Protein AF-0000000066909706 (afdb_homodimer)

Solvent-accessible surface area (backbone atoms only — not comparable to full-atom values): 25827 Å² total; per-residue (Å²): 124,63,68,40,77,41,85,44,65,61,78,71,39,45,27,36,40,21,24,29,58,92,44,74,82,43,52,22,34,33,31,44,42,32,35,36,77,94,42,28,29,74,77,42,40,67,54,32,50,55,36,9,61,67,60,25,36,23,37,22,41,33,46,58,55,16,52,97,47,54,56,84,69,52,72,46,76,58,50,51,58,52,51,18,44,53,46,45,62,54,43,47,56,52,54,52,51,53,40,45,74,71,52,39,46,53,88,41,29,33,37,24,17,32,33,51,11,4,27,43,34,33,28,45,43,47,77,36,82,71,54,52,33,40,33,28,32,42,31,37,38,32,52,60,62,49,51,50,50,51,52,53,51,33,55,77,70,68,48,70,69,52,94,58,47,64,52,72,52,44,33,48,66,74,32,21,24,65,80,39,62,73,45,53,68,72,35,44,33,37,37,38,36,23,70,54,21,84,82,48,60,38,58,47,42,52,52,44,45,70,75,50,82,45,89,35,51,45,81,48,71,45,95,30,44,84,71,86,52,70,69,55,49,49,51,53,36,49,51,46,48,74,73,58,42,77,75,75,76,123,126,63,66,40,78,42,85,44,67,61,77,72,38,47,27,36,40,20,25,29,58,92,46,74,81,43,52,22,33,31,32,43,42,32,34,37,77,96,42,30,31,75,77,43,41,69,53,31,49,55,36,8,62,66,61,24,37,22,39,22,40,33,46,58,56,16,51,97,48,54,55,83,70,52,73,46,76,60,51,52,58,52,50,19,44,53,46,43,62,54,43,48,57,54,54,53,51,53,40,46,74,70,52,40,47,49,90,41,30,35,36,24,17,32,34,53,12,4,27,43,33,35,27,46,43,47,77,37,81,72,53,50,33,39,33,27,32,42,32,37,40,33,52,60,62,50,50,50,50,52,52,52,52,33,55,76,71,67,49,68,68,51,92,56,46,66,52,72,50,44,34,48,67,75,32,20,25,64,80,40,62,73,46,54,69,74,35,43,33,37,37,37,35,24,70,55,21,84,83,50,60,38,60,48,40,52,51,44,45,72,75,51,80,46,89,35,50,46,79,48,72,46,95,31,42,85,70,84,51,70,69,55,49,50,51,53,38,50,51,46,47,74,74,59,43,75,74,74,76,124

Structure (mmCIF, N/CA/C/O backbone):
data_AF-0000000066909706-model_v1
#
loop_
_entity.id
_entity.type
_entity.pdbx_description
1 polymer 'Abhydrolase 5 domain containing protein'
#
loop_
_atom_site.group_PDB
_atom_site.id
_atom_site.type_symbol
_atom_site.label_atom_id
_atom_site.label_alt_id
_atom_site.label_comp_id
_atom_site.label_asym_id
_atom_site.label_entity_id
_atom_site.label_seq_id
_atom_site.pdbx_PDB_ins_code
_atom_site.Cartn_x
_atom_site.Cartn_y
_atom_site.Cartn_z
_atom_site.occupancy
_atom_site.B_iso_or_equiv
_atom_site.auth_seq_id
_atom_site.auth_comp_id
_atom_site.auth_asym_id
_atom_site.auth_atom_id
_atom_site.pdbx_PDB_model_num
ATOM 1 N N . MET A 1 1 ? -3.189 40.031 3.336 1 79.19 1 MET A N 1
ATOM 2 C CA . MET A 1 1 ? -1.889 39.438 3.059 1 79.19 1 MET A CA 1
ATOM 3 C C . MET A 1 1 ? -1.922 38.656 1.759 1 79.19 1 MET A C 1
ATOM 5 O O . MET A 1 1 ? -2.883 37.906 1.492 1 79.19 1 MET A O 1
ATOM 9 N N . LYS A 1 2 ? -0.983 38.906 0.819 1 93.44 2 LYS A N 1
ATOM 10 C CA . LYS A 1 2 ? -0.93 38.219 -0.463 1 93.44 2 LYS A CA 1
ATOM 11 C C . LYS A 1 2 ? -0.282 36.844 -0.317 1 93.44 2 LYS A C 1
ATOM 13 O O . LYS A 1 2 ? 0.745 36.719 0.35 1 93.44 2 LYS A O 1
ATOM 18 N N . VAL A 1 3 ? -1.031 35.812 -0.691 1 97.31 3 VAL A N 1
ATOM 19 C CA . VAL A 1 3 ? -0.491 34.469 -0.632 1 97.31 3 VAL A CA 1
ATOM 20 C C . VAL A 1 3 ? -0.09 34 -2.033 1 97.31 3 VAL A C 1
ATOM 22 O O . VAL A 1 3 ? -0.662 34.469 -3.027 1 97.31 3 VAL A O 1
ATOM 25 N N . VAL A 1 4 ? 0.927 33.219 -2.113 1 98.44 4 VAL A N 1
ATOM 26 C CA . VAL A 1 4 ? 1.345 32.625 -3.383 1 98.44 4 VAL A CA 1
ATOM 27 C C . VAL A 1 4 ? 1.192 31.125 -3.326 1 98.44 4 VAL A C 1
ATOM 29 O O . VAL A 1 4 ? 1.326 30.516 -2.258 1 98.44 4 VAL A O 1
ATOM 32 N N . VAL A 1 5 ? 0.863 30.562 -4.375 1 98.75 5 VAL A N 1
ATOM 33 C CA . VAL A 1 5 ? 0.771 29.125 -4.555 1 98.75 5 VAL A CA 1
ATOM 34 C C . VAL A 1 5 ? 1.906 28.641 -5.453 1 98.75 5 VAL A C 1
ATOM 36 O O . VAL A 1 5 ? 1.986 29.016 -6.625 1 98.75 5 VAL A O 1
ATOM 39 N N . ARG A 1 6 ? 2.764 27.844 -4.914 1 98.56 6 ARG A N 1
ATOM 40 C CA . ARG A 1 6 ? 3.9 27.328 -5.668 1 98.56 6 ARG A CA 1
ATOM 41 C C . ARG A 1 6 ? 3.736 25.844 -5.949 1 98.56 6 ARG A C 1
ATOM 43 O O . ARG A 1 6 ? 3.51 25.047 -5.031 1 98.56 6 ARG A O 1
ATOM 50 N N . LYS A 1 7 ? 3.854 25.5 -7.191 1 98.25 7 LYS A N 1
ATOM 51 C CA . LYS A 1 7 ? 3.857 24.094 -7.57 1 98.25 7 LYS A CA 1
ATOM 52 C C . LYS A 1 7 ? 5.215 23.453 -7.289 1 98.25 7 LYS A C 1
ATOM 54 O O . LYS A 1 7 ? 6.25 23.969 -7.727 1 98.25 7 LYS A O 1
ATOM 59 N N . ARG A 1 8 ? 5.137 22.391 -6.531 1 97.94 8 ARG A N 1
ATOM 60 C CA . ARG A 1 8 ? 6.348 21.672 -6.148 1 97.94 8 ARG A CA 1
ATOM 61 C C . ARG A 1 8 ? 6.215 20.172 -6.434 1 97.94 8 ARG A C 1
ATOM 63 O O . ARG A 1 8 ? 5.102 19.656 -6.574 1 97.94 8 ARG A O 1
ATOM 70 N N . THR A 1 9 ? 7.348 19.547 -6.648 1 98.31 9 THR A N 1
ATOM 71 C CA . THR A 1 9 ? 7.457 18.094 -6.605 1 98.31 9 THR A CA 1
ATOM 72 C C . THR A 1 9 ? 8.57 17.656 -5.648 1 98.31 9 THR A C 1
ATOM 74 O O . THR A 1 9 ? 9.734 17.984 -5.867 1 98.31 9 THR A O 1
ATOM 77 N N . VAL A 1 10 ? 8.25 17.078 -4.594 1 98.25 10 VAL A N 1
ATOM 78 C CA . VAL A 1 10 ? 9.211 16.516 -3.65 1 98.25 10 VAL A CA 1
ATOM 79 C C . VAL A 1 10 ? 9.32 15.008 -3.861 1 98.25 10 VAL A C 1
ATOM 81 O O . VAL A 1 10 ? 8.398 14.266 -3.537 1 98.25 10 VAL A O 1
ATOM 84 N N . GLY A 1 11 ? 10.5 14.547 -4.324 1 97 11 GLY A N 1
ATOM 85 C CA . GLY A 1 11 ? 10.531 13.188 -4.844 1 97 11 GLY A CA 1
ATOM 86 C C . GLY A 1 11 ? 9.547 12.961 -5.977 1 97 11 GLY A C 1
ATOM 87 O O . GLY A 1 11 ? 9.594 13.656 -6.992 1 97 11 GLY A O 1
ATOM 88 N N . ASN A 1 12 ? 8.633 12.07 -5.797 1 97.56 12 ASN A N 1
ATOM 89 C CA . ASN A 1 12 ? 7.586 11.852 -6.785 1 97.56 12 ASN A CA 1
ATOM 90 C C . ASN A 1 12 ? 6.234 12.367 -6.297 1 97.56 12 ASN A C 1
ATOM 92 O O . ASN A 1 12 ? 5.188 11.945 -6.797 1 97.56 12 ASN A O 1
ATOM 96 N N . ILE A 1 13 ? 6.238 13.227 -5.262 1 98.69 13 ILE A N 1
ATOM 97 C CA . ILE A 1 13 ? 5.008 13.727 -4.656 1 98.69 13 ILE A CA 1
ATOM 98 C C . ILE A 1 13 ? 4.699 15.117 -5.191 1 98.69 13 ILE A C 1
ATOM 100 O O . ILE A 1 13 ? 5.312 16.109 -4.773 1 98.69 13 ILE A O 1
ATOM 104 N N . PRO A 1 14 ? 3.766 15.242 -6.094 1 98.81 14 PRO A N 1
ATOM 105 C CA . PRO A 1 14 ? 3.32 16.578 -6.461 1 98.81 14 PRO A CA 1
ATOM 106 C C . PRO A 1 14 ? 2.57 17.281 -5.328 1 98.81 14 PRO A C 1
ATOM 108 O O . PRO A 1 14 ? 1.715 16.672 -4.68 1 98.81 14 PRO A O 1
ATOM 111 N N . LEU A 1 15 ? 2.936 18.484 -5.07 1 98.88 15 LEU A N 1
ATOM 112 C CA . LEU A 1 15 ? 2.23 19.219 -4.02 1 98.88 15 LEU A CA 1
ATOM 113 C C . LEU A 1 15 ? 2.193 20.703 -4.32 1 98.88 15 LEU A C 1
ATOM 115 O O . LEU A 1 15 ? 2.889 21.188 -5.223 1 98.88 15 LEU A O 1
ATOM 119 N N . LEU A 1 16 ? 1.264 21.422 -3.715 1 98.94 16 LEU A N 1
ATOM 120 C CA . LEU A 1 16 ? 1.235 22.891 -3.688 1 98.94 16 LEU A CA 1
ATOM 121 C C . LEU A 1 16 ? 1.773 23.406 -2.361 1 98.94 16 LEU A C 1
ATOM 123 O O . LEU A 1 16 ? 1.376 22.938 -1.294 1 98.94 16 LEU A O 1
ATOM 127 N N . GLU A 1 17 ? 2.705 24.219 -2.465 1 98.88 17 GLU A N 1
ATOM 128 C CA . GLU A 1 17 ? 3.131 25.016 -1.323 1 98.88 17 GLU A CA 1
ATOM 129 C C . GLU A 1 17 ? 2.42 26.359 -1.301 1 98.88 17 GLU A C 1
ATOM 131 O O . GLU A 1 17 ? 2.551 27.156 -2.234 1 98.88 17 GLU A O 1
ATOM 136 N N . VAL A 1 18 ? 1.638 26.625 -0.301 1 98.88 18 VAL A N 1
ATOM 137 C CA . VAL A 1 18 ? 0.898 27.875 -0.142 1 98.88 18 VAL A CA 1
ATOM 138 C C . VAL A 1 18 ? 1.479 28.672 1.021 1 98.88 18 VAL A C 1
ATOM 140 O O . VAL A 1 18 ? 1.562 28.172 2.146 1 98.88 18 VAL A O 1
ATOM 143 N N . VAL A 1 19 ? 1.899 29.859 0.748 1 98.56 19 VAL A N 1
ATOM 144 C CA . VAL A 1 19 ? 2.613 30.656 1.75 1 98.56 19 VAL A CA 1
ATOM 145 C C . VAL A 1 19 ? 2.426 32.125 1.469 1 98.56 19 VAL A C 1
ATOM 147 O O . VAL A 1 19 ? 2.119 32.531 0.34 1 98.56 19 VAL A O 1
ATOM 150 N N . ALA A 1 20 ? 2.527 32.938 2.521 1 97.94 20 ALA A N 1
ATOM 151 C CA . ALA A 1 20 ? 2.512 34.406 2.307 1 97.94 20 ALA A CA 1
ATOM 152 C C . ALA A 1 20 ? 3.627 34.812 1.355 1 97.94 20 ALA A C 1
ATOM 154 O O . ALA A 1 20 ? 4.75 34.312 1.437 1 97.94 20 ALA A O 1
ATOM 155 N N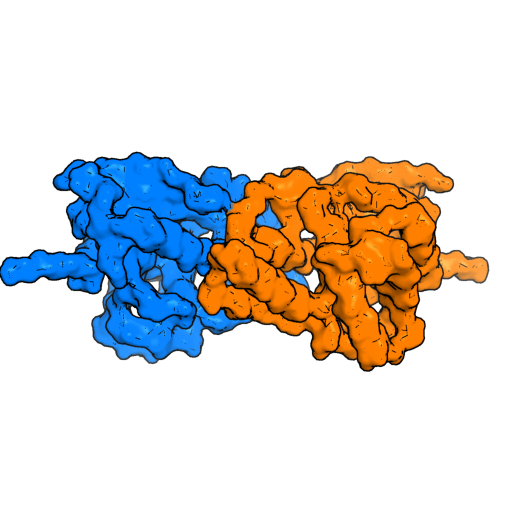 . GLU A 1 21 ? 3.346 35.656 0.417 1 97.62 21 GLU A N 1
ATOM 156 C CA . GLU A 1 21 ? 4.258 36.062 -0.651 1 97.62 21 GLU A CA 1
ATOM 157 C C . GLU A 1 21 ? 5.566 36.625 -0.086 1 97.62 21 GLU A C 1
ATOM 159 O O . GLU A 1 21 ? 6.633 36.406 -0.66 1 97.62 21 GLU A O 1
ATOM 164 N N . ASP A 1 22 ? 5.484 37.281 0.979 1 97 22 ASP A N 1
ATOM 165 C CA . ASP A 1 22 ? 6.66 37.938 1.541 1 97 22 ASP A CA 1
ATOM 166 C C . ASP A 1 22 ? 7.387 37.031 2.52 1 97 22 ASP A C 1
ATOM 168 O O . ASP A 1 22 ? 8.359 37.438 3.156 1 97 22 ASP A O 1
ATOM 172 N N . LYS A 1 23 ? 6.98 35.781 2.648 1 96.81 23 LYS A N 1
ATOM 173 C CA . LYS A 1 23 ? 7.578 34.875 3.623 1 96.8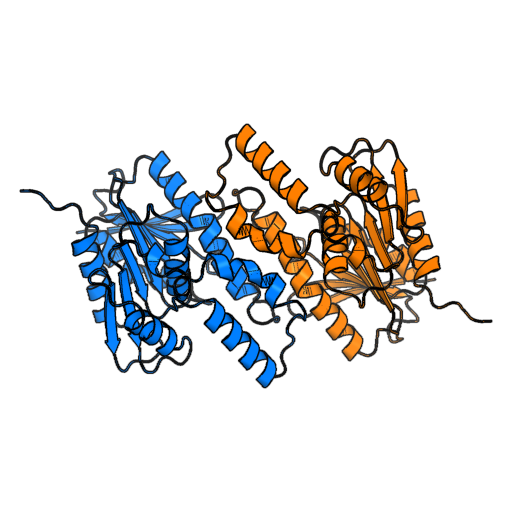1 23 LYS A CA 1
ATOM 174 C C . LYS A 1 23 ? 8.016 33.562 2.963 1 96.81 23 LYS A C 1
ATOM 176 O O . LYS A 1 23 ? 8.164 32.531 3.633 1 96.81 23 LYS A O 1
ATOM 181 N N . ILE A 1 24 ? 8.219 33.562 1.683 1 97.06 24 ILE A N 1
ATOM 182 C CA . ILE A 1 24 ? 8.523 32.406 0.879 1 97.06 24 ILE A CA 1
ATOM 183 C C . ILE A 1 24 ? 9.812 31.75 1.382 1 97.06 24 ILE A C 1
ATOM 185 O O . ILE A 1 24 ? 9.93 30.516 1.395 1 97.06 24 ILE A O 1
ATOM 189 N N . TYR A 1 25 ? 10.719 32.5 1.901 1 97 25 TYR A N 1
ATOM 190 C CA . TYR A 1 25 ? 12.023 31.953 2.277 1 97 25 TYR A CA 1
ATOM 191 C C . TYR A 1 25 ? 12.203 31.969 3.791 1 97 25 TYR A C 1
ATOM 193 O O . TYR A 1 25 ? 13.281 31.672 4.297 1 97 25 TYR A O 1
ATOM 201 N N . GLU A 1 26 ? 11.188 32.312 4.508 1 96.38 26 GLU A N 1
ATOM 202 C CA . GLU A 1 26 ? 11.258 32.375 5.965 1 96.38 26 GLU A CA 1
ATOM 203 C C . GLU A 1 26 ? 10.766 31.062 6.59 1 96.38 26 GLU A C 1
ATOM 205 O O . GLU A 1 26 ? 9.844 30.438 6.074 1 96.38 26 GLU A O 1
ATOM 210 N N . PRO A 1 27 ? 11.383 30.688 7.664 1 97.31 27 PRO A N 1
ATOM 211 C CA . PRO A 1 27 ? 10.82 29.562 8.406 1 97.31 27 PRO A CA 1
ATOM 212 C C . PRO A 1 27 ? 9.469 29.891 9.047 1 97.31 27 PRO A C 1
ATOM 214 O O . PRO A 1 27 ? 9.312 30.953 9.633 1 97.31 27 PRO A O 1
ATOM 217 N N . LEU A 1 28 ? 8.531 29.078 8.844 1 97.81 28 LEU A N 1
ATOM 218 C CA . LEU A 1 28 ? 7.188 29.219 9.383 1 97.81 28 LEU A CA 1
ATOM 219 C C . LEU A 1 28 ? 6.695 27.906 9.969 1 97.81 28 LEU A C 1
ATOM 221 O O . LEU A 1 28 ? 7.238 26.844 9.656 1 97.81 28 LEU A O 1
ATOM 225 N N . PRO A 1 29 ? 5.676 27.969 10.906 1 98.12 29 PRO A N 1
ATOM 226 C CA . PRO A 1 29 ? 5.008 26.703 11.219 1 98.12 29 PRO A CA 1
ATOM 227 C C . PRO A 1 29 ? 4.449 26.016 9.984 1 98.12 29 PRO A C 1
ATOM 229 O O . PRO A 1 29 ? 3.924 26.672 9.086 1 98.12 29 PRO A O 1
ATOM 232 N N . LEU A 1 30 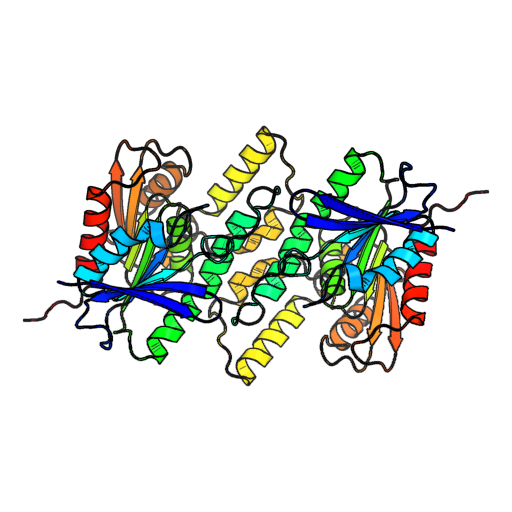? 4.602 24.734 9.906 1 98.62 30 LEU A N 1
ATOM 233 C CA . LEU A 1 30 ? 4.246 23.953 8.727 1 98.62 30 LEU A CA 1
ATOM 234 C C . LEU A 1 30 ? 2.938 23.203 8.945 1 98.62 30 LEU A C 1
ATOM 236 O O . LEU A 1 30 ? 2.738 22.594 10 1 98.62 30 LEU A O 1
ATOM 240 N N . ILE A 1 31 ? 2.02 23.297 8.023 1 98.88 31 ILE A N 1
ATOM 241 C CA . ILE A 1 31 ? 0.81 22.484 8.039 1 98.88 31 ILE A CA 1
ATOM 242 C C . ILE A 1 31 ? 0.745 21.641 6.766 1 98.88 31 ILE A C 1
ATOM 244 O O . ILE A 1 31 ? 0.892 22.156 5.66 1 98.88 31 ILE A O 1
ATOM 248 N N . ILE A 1 32 ? 0.644 20.375 6.883 1 98.94 32 ILE A N 1
ATOM 249 C CA . ILE A 1 32 ? 0.3 19.516 5.754 1 98.94 32 ILE A CA 1
ATOM 250 C C . ILE A 1 32 ? -1.196 19.219 5.777 1 98.94 32 ILE A C 1
ATOM 252 O O . ILE A 1 32 ? -1.728 18.75 6.789 1 98.94 32 ILE A O 1
ATOM 256 N N . TYR A 1 33 ? -1.884 19.531 4.699 1 98.94 33 TYR A N 1
ATOM 257 C CA . TYR A 1 33 ? -3.336 19.422 4.629 1 98.94 33 TYR A CA 1
ATOM 258 C C . TYR A 1 33 ? -3.762 18.516 3.48 1 98.94 33 TYR A C 1
ATOM 260 O O . TYR A 1 33 ? -3.51 18.828 2.312 1 98.94 33 TYR A O 1
ATOM 268 N N . TYR A 1 34 ? -4.457 17.422 3.801 1 98.94 34 TYR A N 1
ATOM 269 C CA . TYR A 1 34 ? -4.715 16.359 2.852 1 98.94 34 TYR A CA 1
ATOM 270 C C . TYR A 1 34 ? -6.117 16.469 2.264 1 98.94 34 TYR A C 1
ATOM 272 O O . TYR A 1 34 ? -7.066 16.812 2.973 1 98.94 34 TYR A O 1
ATOM 280 N N . HIS A 1 35 ? -6.238 16.109 0.954 1 98.81 35 HIS A N 1
ATOM 281 C CA . HIS A 1 35 ? -7.523 16.094 0.263 1 98.81 35 HIS A CA 1
ATOM 282 C C . HIS A 1 35 ? -8.258 14.773 0.491 1 98.81 35 HIS A C 1
ATOM 284 O O . HIS A 1 35 ? -7.73 13.867 1.136 1 98.81 35 HIS A O 1
ATOM 290 N N . GLY A 1 36 ? -9.484 14.734 -0.004 1 98.19 36 GLY A N 1
ATOM 291 C CA . GLY A 1 36 ? -10.328 13.562 0.175 1 98.19 36 GLY A CA 1
ATOM 292 C C . GLY A 1 36 ? -10.211 12.562 -0.957 1 98.19 36 GLY A C 1
ATOM 293 O O . GLY A 1 36 ? -9.477 12.789 -1.921 1 98.19 36 GLY A O 1
ATOM 294 N N . TRP A 1 37 ? -10.961 11.453 -0.809 1 97.62 37 TRP A N 1
ATOM 295 C CA . TRP A 1 37 ? -10.969 10.352 -1.766 1 97.62 37 TRP A CA 1
ATOM 296 C C . TRP A 1 37 ? -11.492 10.812 -3.121 1 97.62 37 TRP A C 1
ATOM 298 O O . TRP A 1 37 ? -12.516 11.5 -3.199 1 97.62 37 TRP A O 1
ATOM 308 N N . GLN A 1 38 ? -10.773 10.445 -4.223 1 96.06 38 GLN A N 1
ATOM 309 C CA . GLN A 1 38 ? -11.117 10.695 -5.617 1 96.06 38 GLN A CA 1
ATOM 310 C C . GLN A 1 38 ? -11.125 12.188 -5.926 1 96.06 38 GLN A C 1
ATOM 312 O O . GLN A 1 38 ? -11.883 12.648 -6.785 1 96.06 38 GLN A O 1
ATOM 317 N N . THR A 1 39 ? -10.461 12.977 -5.141 1 97 39 THR A N 1
ATOM 318 C CA . THR A 1 39 ? -10.203 14.383 -5.43 1 97 39 THR A CA 1
ATOM 319 C C . THR A 1 39 ? -8.711 14.641 -5.594 1 97 39 THR A C 1
ATOM 321 O O . THR A 1 39 ? -7.941 13.711 -5.848 1 97 39 THR A O 1
ATOM 324 N N . ALA A 1 40 ? -8.305 15.953 -5.551 1 98.25 40 ALA A N 1
ATOM 325 C CA . ALA A 1 40 ? -6.91 16.344 -5.77 1 98.25 40 ALA A CA 1
ATOM 326 C C . ALA A 1 40 ? -6.512 17.5 -4.867 1 98.25 40 ALA A C 1
ATOM 328 O O . ALA A 1 40 ? -7.355 18.078 -4.168 1 98.25 40 ALA A O 1
ATOM 329 N N . LYS A 1 41 ? -5.219 17.75 -4.883 1 98.69 41 LYS A N 1
ATOM 330 C CA . LYS A 1 41 ? -4.645 18.781 -4.023 1 98.69 41 LYS A CA 1
ATOM 331 C C . LYS A 1 41 ? -5.32 20.141 -4.258 1 98.69 41 LYS A C 1
ATOM 333 O O . LYS A 1 41 ? -5.477 20.922 -3.324 1 98.69 41 LYS A O 1
ATOM 338 N N . GLU A 1 42 ? -5.82 20.438 -5.453 1 98.56 42 GLU A N 1
ATOM 339 C CA . GLU A 1 42 ? -6.414 21.734 -5.781 1 98.56 42 GLU A CA 1
ATOM 340 C C . GLU A 1 42 ? -7.742 21.938 -5.059 1 98.56 42 GLU A C 1
ATOM 342 O O . GLU A 1 42 ? -8.156 23.062 -4.816 1 98.56 42 GLU A O 1
ATOM 347 N N . LEU A 1 43 ? -8.32 20.828 -4.641 1 97.5 43 LEU A N 1
ATOM 348 C CA . LEU A 1 43 ? -9.641 20.938 -4.027 1 97.5 43 LEU A CA 1
ATOM 349 C C . LEU A 1 43 ? -9.539 21.406 -2.582 1 97.5 43 LEU A C 1
ATOM 351 O O . LEU A 1 43 ? -10.539 21.797 -1.98 1 97.5 43 LEU A O 1
ATOM 355 N N . VAL A 1 44 ? -8.359 21.438 -2.049 1 98 44 VAL A N 1
ATOM 356 C CA . VAL A 1 44 ? -8.195 21.938 -0.69 1 98 44 VAL A CA 1
ATOM 357 C C . VAL A 1 44 ? -7.371 23.234 -0.717 1 98 44 VAL A C 1
ATOM 359 O O . VAL A 1 44 ? -6.82 23.641 0.307 1 98 44 VAL A O 1
ATOM 362 N N . LEU A 1 45 ? -7.281 23.859 -1.875 1 98.25 45 LEU A N 1
ATOM 363 C CA . LEU A 1 45 ? -6.473 25.062 -2.055 1 98.25 45 LEU A CA 1
ATOM 364 C C . LEU A 1 45 ? -7.055 26.234 -1.267 1 98.25 45 LEU A C 1
ATOM 366 O O . LEU A 1 45 ? -6.312 27.031 -0.701 1 98.25 45 LEU A O 1
ATOM 370 N N . THR A 1 46 ? -8.406 26.328 -1.244 1 98.19 46 THR A N 1
ATOM 371 C CA . THR A 1 46 ? -9.039 27.406 -0.5 1 98.19 46 THR A CA 1
ATOM 372 C C . THR A 1 46 ? -8.664 27.344 0.976 1 98.19 46 THR A C 1
ATOM 374 O O . THR A 1 46 ? -8.32 28.359 1.58 1 98.19 46 THR A O 1
ATOM 377 N N . GLN A 1 47 ? -8.727 26.141 1.53 1 98.44 47 GLN A N 1
ATOM 378 C CA . GLN A 1 47 ? -8.289 25.984 2.912 1 98.44 47 GLN A CA 1
ATOM 379 C C . GLN A 1 47 ? -6.816 26.344 3.064 1 98.44 47 GLN A C 1
ATOM 381 O O . GLN A 1 47 ? -6.43 27.016 4.031 1 98.44 47 GLN A O 1
ATOM 386 N N . GLY A 1 48 ? -5.969 25.906 2.123 1 98.56 48 GLY A N 1
ATOM 387 C CA . GLY A 1 48 ? -4.555 26.25 2.131 1 98.56 48 GLY A CA 1
ATOM 388 C C . GLY A 1 48 ? -4.301 27.75 2.156 1 98.56 48 GLY A C 1
ATOM 389 O O . GLY A 1 48 ? -3.449 28.219 2.908 1 98.56 48 GLY A O 1
ATOM 390 N N . ARG A 1 49 ? -5.051 28.469 1.367 1 98.5 49 ARG A N 1
ATOM 391 C CA . ARG A 1 49 ? -4.898 29.922 1.293 1 98.5 49 ARG A CA 1
ATOM 392 C C . ARG A 1 49 ? -5.281 30.578 2.615 1 98.5 49 ARG A C 1
ATOM 394 O O . ARG A 1 49 ? -4.602 31.5 3.076 1 98.5 49 ARG A O 1
ATOM 401 N N . LYS A 1 50 ? -6.371 30.125 3.207 1 98.19 50 LYS A N 1
ATOM 402 C CA . LYS A 1 50 ? -6.805 30.688 4.484 1 98.19 50 LYS A CA 1
ATOM 403 C C . LYS A 1 50 ? -5.758 30.453 5.57 1 98.19 50 LYS A C 1
ATOM 405 O O . LYS A 1 50 ? -5.48 31.344 6.375 1 98.19 50 LYS A O 1
ATOM 410 N N . LEU A 1 51 ? -5.195 29.281 5.594 1 98.5 51 LEU A N 1
ATOM 411 C CA . LEU A 1 51 ? -4.164 28.953 6.57 1 98.5 51 LEU A CA 1
ATOM 412 C C . LEU A 1 51 ? -2.898 29.766 6.32 1 98.5 51 LEU A C 1
ATOM 414 O O . LEU A 1 51 ? -2.297 30.297 7.258 1 98.5 51 LEU A O 1
ATOM 418 N N . ALA A 1 52 ? -2.537 29.875 5.051 1 98.31 52 ALA A N 1
ATOM 419 C CA . ALA A 1 52 ? -1.337 30.625 4.688 1 98.31 52 ALA A CA 1
ATOM 420 C C . ALA A 1 52 ? -1.476 32.094 5.055 1 98.31 52 ALA A C 1
ATOM 422 O O . ALA A 1 52 ? -0.496 32.75 5.43 1 98.31 52 ALA A O 1
ATOM 423 N N . ALA A 1 53 ? -2.674 32.594 4.98 1 97.38 53 ALA A N 1
ATOM 424 C CA . ALA A 1 53 ? -2.947 33.969 5.328 1 97.38 53 ALA A CA 1
ATOM 425 C C . ALA A 1 53 ? -2.709 34.219 6.816 1 97.38 53 ALA A C 1
ATOM 427 O O . ALA A 1 53 ? -2.555 35.375 7.242 1 97.38 53 ALA A O 1
ATOM 428 N N . LYS A 1 54 ? -2.68 33.188 7.621 1 97 54 LYS A N 1
ATOM 429 C CA . LYS A 1 54 ? -2.369 33.281 9.047 1 97 54 LYS A CA 1
ATOM 430 C C . LYS A 1 54 ? -0.888 33.031 9.305 1 97 54 LYS A C 1
ATOM 432 O O . LYS A 1 54 ? -0.496 32.719 10.43 1 97 54 LYS A O 1
ATOM 437 N N . ASN A 1 55 ? -0.05 33.094 8.273 1 96 55 ASN A N 1
ATOM 438 C CA . ASN A 1 55 ? 1.405 33 8.328 1 96 55 ASN A CA 1
ATOM 439 C C . ASN A 1 55 ? 1.868 31.562 8.594 1 96 55 ASN A C 1
ATOM 441 O O . ASN A 1 55 ? 2.818 31.344 9.344 1 96 55 ASN A O 1
ATOM 445 N N . PHE A 1 56 ? 1.164 30.641 8.07 1 98.19 56 PHE A N 1
ATOM 446 C CA . PHE A 1 56 ? 1.627 29.25 8.008 1 98.19 56 PHE A CA 1
ATOM 447 C C . PHE A 1 56 ? 2.18 28.938 6.621 1 98.19 56 PHE A C 1
ATOM 449 O O . PHE A 1 56 ? 1.772 29.547 5.629 1 98.19 56 PHE A O 1
ATOM 456 N N . ARG A 1 57 ? 3.158 28.078 6.547 1 98.5 57 ARG A N 1
ATOM 457 C CA . ARG A 1 57 ? 3.484 27.391 5.305 1 98.5 57 ARG A CA 1
ATOM 458 C C . ARG A 1 57 ? 2.641 26.125 5.148 1 98.5 57 ARG A C 1
ATOM 460 O O . ARG A 1 57 ? 2.646 25.25 6.023 1 98.5 57 ARG A O 1
ATOM 467 N N . VAL A 1 58 ? 1.87 26.047 4.09 1 98.88 58 VAL A N 1
ATOM 468 C CA . VAL A 1 58 ? 0.915 24.953 3.938 1 98.88 58 VAL A CA 1
ATOM 469 C C . VAL A 1 58 ? 1.293 24.109 2.727 1 98.88 58 VAL A C 1
ATOM 471 O O . VAL A 1 58 ? 1.494 24.641 1.63 1 98.88 58 VAL A O 1
ATOM 474 N N . LEU A 1 59 ? 1.483 22.812 2.949 1 98.94 59 LEU A N 1
ATOM 475 C CA . LEU A 1 59 ? 1.705 21.859 1.873 1 98.94 59 LEU A CA 1
ATOM 476 C C . LEU A 1 59 ? 0.434 21.078 1.578 1 98.94 59 LEU A C 1
ATOM 478 O O . LEU A 1 59 ? -0.177 20.516 2.488 1 98.94 59 LEU A O 1
ATOM 482 N N . LEU A 1 60 ? 0.005 21.078 0.352 1 98.94 60 LEU A N 1
ATOM 483 C CA . LEU A 1 60 ? -1.131 20.312 -0.149 1 98.94 60 LEU A CA 1
ATOM 484 C C . LEU A 1 60 ? -0.67 19.219 -1.115 1 98.94 60 LEU A C 1
ATOM 486 O O . LEU A 1 60 ? -0.585 19.453 -2.322 1 98.94 60 LEU A O 1
ATOM 490 N N . PRO A 1 61 ? -0.41 18.031 -0.631 1 98.94 61 PRO A N 1
ATOM 491 C CA . PRO A 1 61 ? 0.08 16.984 -1.527 1 98.94 61 PRO A CA 1
ATOM 492 C C . PRO A 1 61 ? -1.05 16.234 -2.223 1 98.94 61 PRO A C 1
ATOM 494 O O . PRO A 1 61 ? -2.123 16.047 -1.644 1 98.94 61 PRO A O 1
ATOM 497 N N . ASP A 1 62 ? -0.819 15.797 -3.471 1 98.94 62 ASP A N 1
ATOM 498 C CA . ASP A 1 62 ? -1.65 14.75 -4.051 1 98.94 62 ASP A CA 1
ATOM 499 C C . ASP A 1 62 ? -1.36 13.398 -3.4 1 98.94 62 ASP A C 1
ATOM 501 O O . ASP A 1 62 ? -0.217 12.938 -3.398 1 98.94 62 ASP A O 1
ATOM 505 N N . ALA A 1 63 ? -2.412 12.836 -2.871 1 98.69 63 ALA A N 1
ATOM 506 C CA . ALA A 1 63 ? -2.268 11.453 -2.408 1 98.69 63 ALA A CA 1
ATOM 507 C C . ALA A 1 63 ? -1.947 10.516 -3.57 1 98.69 63 ALA A C 1
ATOM 509 O O . ALA A 1 63 ? -2.256 10.82 -4.727 1 98.69 63 ALA A O 1
ATOM 510 N N . ALA A 1 64 ? -1.285 9.383 -3.271 1 98.31 64 ALA A N 1
ATOM 511 C CA . ALA A 1 64 ? -1.128 8.352 -4.293 1 98.31 64 ALA A CA 1
ATOM 512 C C . ALA A 1 64 ? -2.463 8.023 -4.957 1 98.31 64 ALA A C 1
ATOM 514 O O . ALA A 1 64 ? -3.5 7.984 -4.289 1 98.31 64 ALA A O 1
ATOM 515 N N . ASN A 1 65 ? -2.449 7.797 -6.34 1 98 65 ASN A N 1
ATOM 516 C CA . ASN A 1 65 ? -3.604 7.414 -7.145 1 98 65 ASN A CA 1
ATOM 517 C C . ASN A 1 65 ? -4.566 8.578 -7.332 1 98 65 ASN A C 1
ATOM 519 O O . ASN A 1 65 ? -5.707 8.391 -7.762 1 98 65 ASN A O 1
ATOM 523 N N . HIS A 1 66 ? -4.164 9.82 -7.023 1 98.56 66 HIS A N 1
ATOM 524 C CA . HIS A 1 66 ? -4.996 11.016 -7.172 1 98.56 66 HIS A CA 1
ATOM 525 C C . HIS A 1 66 ? -4.238 12.133 -7.875 1 98.56 66 HIS A C 1
ATOM 527 O O . HIS A 1 66 ? -3.008 12.109 -7.938 1 98.56 66 HIS A O 1
ATOM 533 N N . GLY A 1 67 ? -5.016 13.086 -8.367 1 98.31 67 GLY A N 1
ATOM 534 C CA . GLY A 1 67 ? -4.406 14.266 -8.969 1 98.31 67 GLY A CA 1
ATOM 535 C C . GLY A 1 67 ? -3.416 13.93 -10.062 1 98.31 67 GLY A C 1
ATOM 536 O O . GLY A 1 67 ? -3.744 13.188 -11 1 98.31 67 GLY A O 1
ATOM 537 N N . GLU A 1 68 ? -2.189 14.438 -9.938 1 98.19 68 GLU A N 1
ATOM 538 C CA . GLU A 1 68 ? -1.146 14.234 -10.938 1 98.19 68 GLU A CA 1
ATOM 539 C C . GLU A 1 68 ? -0.575 12.82 -10.852 1 98.19 68 GLU A C 1
ATOM 541 O O . GLU A 1 68 ? 0.219 12.414 -11.703 1 98.19 68 GLU A O 1
ATOM 546 N N . ARG A 1 69 ? -1.056 12.062 -9.867 1 97.31 69 ARG A N 1
ATOM 547 C CA . ARG A 1 69 ? -0.623 10.68 -9.664 1 97.31 69 ARG A CA 1
ATOM 548 C C . ARG A 1 69 ? -1.765 9.703 -9.93 1 97.31 69 ARG A C 1
ATOM 550 O O . ARG A 1 69 ? -1.747 8.578 -9.445 1 97.31 69 ARG A O 1
ATOM 557 N N . LYS A 1 70 ? -2.729 10.102 -10.578 1 96.56 70 LYS A N 1
ATOM 558 C CA . LYS A 1 70 ? -3.959 9.344 -10.758 1 96.56 70 LYS A CA 1
ATOM 559 C C . LYS A 1 70 ? -3.695 8.039 -11.5 1 96.56 70 LYS A C 1
ATOM 561 O O . LYS A 1 70 ? -2.969 8.023 -12.5 1 96.56 70 LYS A O 1
ATOM 566 N N . THR A 1 71 ? -4.172 6.953 -11.008 1 95.38 71 THR A N 1
ATOM 567 C CA . THR A 1 71 ? -4.23 5.637 -11.633 1 95.38 71 THR A CA 1
ATOM 568 C C . THR A 1 71 ? -5.652 5.09 -11.617 1 95.38 71 THR A C 1
ATOM 570 O O . THR A 1 71 ? -6.535 5.66 -10.969 1 95.38 71 THR A O 1
ATOM 573 N N . LYS A 1 72 ? -5.898 4.066 -12.453 1 95.5 72 LYS A N 1
ATOM 574 C CA . LYS A 1 72 ? -7.211 3.432 -12.414 1 95.5 72 LYS A CA 1
ATOM 575 C C . LYS A 1 72 ? -7.473 2.799 -11.047 1 95.5 72 LYS A C 1
ATOM 577 O O . LYS A 1 72 ? -6.613 2.104 -10.508 1 95.5 72 LYS A O 1
ATOM 582 N N . THR A 1 73 ? -8.617 3.09 -10.5 1 96.69 73 THR A N 1
ATOM 583 C CA . THR A 1 73 ? -9.008 2.52 -9.211 1 96.69 73 THR A CA 1
ATOM 584 C C . THR A 1 73 ? -9.242 1.017 -9.336 1 96.69 73 THR A C 1
ATOM 586 O O . THR A 1 73 ? -9.852 0.555 -10.305 1 96.69 73 THR A O 1
ATOM 589 N N . SER A 1 74 ? -8.758 0.283 -8.422 1 97.81 74 SER A N 1
ATOM 590 C CA . SER A 1 74 ? -8.961 -1.161 -8.406 1 97.81 74 SER A CA 1
ATOM 591 C C . SER A 1 74 ? -10.438 -1.505 -8.203 1 97.81 74 SER A C 1
ATOM 593 O O . SER A 1 74 ? -11.148 -0.809 -7.477 1 97.81 74 SER A O 1
ATOM 595 N N . GLU A 1 75 ? -10.867 -2.631 -8.797 1 96.69 75 GLU A N 1
ATOM 596 C CA . GLU A 1 75 ? -12.211 -3.146 -8.57 1 96.69 75 GLU A CA 1
ATOM 597 C C . GLU A 1 75 ? -12.305 -3.879 -7.234 1 96.69 75 GLU A C 1
ATOM 599 O O . GLU A 1 75 ? -13.398 -4.172 -6.754 1 96.69 75 GLU A O 1
ATOM 604 N N . ILE A 1 76 ? -11.156 -4.246 -6.672 1 97.25 76 ILE A N 1
ATOM 605 C CA . ILE A 1 76 ? -11.141 -4.832 -5.34 1 97.25 76 ILE A CA 1
ATOM 606 C C . ILE A 1 76 ? -11.43 -3.756 -4.297 1 97.25 76 ILE A C 1
ATOM 608 O O . ILE A 1 76 ? -10.641 -2.83 -4.113 1 97.25 76 ILE A O 1
ATOM 612 N N . PRO A 1 77 ? -12.508 -3.953 -3.621 1 94.44 77 PRO A N 1
ATOM 613 C CA . PRO A 1 77 ? -12.898 -2.916 -2.662 1 94.44 77 PRO A CA 1
ATOM 614 C C . PRO A 1 77 ? -11.773 -2.564 -1.687 1 94.44 77 PRO A C 1
ATOM 616 O O . PRO A 1 77 ? -11.133 -3.461 -1.126 1 94.44 77 PRO A O 1
ATOM 619 N N . SER A 1 78 ? -11.516 -1.254 -1.614 1 94.06 78 SER A N 1
ATOM 620 C CA . SER A 1 78 ? -10.719 -0.567 -0.602 1 94.06 78 SER A CA 1
ATOM 621 C C . SER A 1 78 ? -9.227 -0.733 -0.865 1 94.06 78 SER A C 1
ATOM 623 O O . SER A 1 78 ? -8.398 -0.154 -0.159 1 94.06 78 SER A O 1
ATOM 625 N N . LEU A 1 79 ? -8.852 -1.528 -1.882 1 98.12 79 LEU A N 1
ATOM 626 C CA . LEU A 1 79 ? -7.43 -1.68 -2.166 1 98.12 79 LEU A CA 1
ATOM 627 C C . LEU A 1 79 ? -6.781 -0.326 -2.434 1 98.12 79 LEU A C 1
ATOM 629 O O . LEU A 1 79 ? -5.871 0.085 -1.71 1 98.12 79 LEU A O 1
ATOM 633 N N . THR A 1 80 ? -7.289 0.413 -3.418 1 98.25 80 THR A N 1
ATOM 634 C CA . THR A 1 80 ? -6.695 1.69 -3.797 1 98.25 80 THR A CA 1
ATOM 635 C C . THR A 1 80 ? -6.844 2.711 -2.672 1 98.25 80 THR A C 1
ATOM 637 O O . THR A 1 80 ? -5.961 3.543 -2.461 1 98.25 80 THR A O 1
ATOM 640 N N . PHE A 1 81 ? -7.977 2.631 -1.939 1 98.38 81 PHE A N 1
ATOM 641 C CA . PHE A 1 81 ? -8.266 3.549 -0.845 1 98.38 81 PHE A CA 1
ATOM 642 C C . PHE A 1 81 ? -7.223 3.424 0.258 1 98.38 81 PHE A C 1
ATOM 644 O O . PHE A 1 81 ? -6.57 4.406 0.617 1 98.38 81 PHE A O 1
ATOM 651 N N . TRP A 1 82 ? -6.996 2.236 0.761 1 98.62 82 TRP A N 1
ATOM 652 C CA . TRP A 1 82 ? -6.051 2.02 1.851 1 98.62 82 TRP A CA 1
ATOM 653 C C . TRP A 1 82 ? -4.617 2.213 1.372 1 98.62 82 TRP A C 1
ATOM 655 O O . TRP A 1 82 ? -3.766 2.703 2.119 1 98.62 82 TRP A O 1
ATOM 665 N N . ASP A 1 83 ? -4.371 1.825 0.135 1 98.56 83 ASP A N 1
ATOM 666 C CA . ASP A 1 83 ? -3.053 2.072 -0.439 1 98.56 83 ASP A CA 1
ATOM 667 C C . ASP A 1 83 ? -2.727 3.564 -0.447 1 98.56 83 ASP A C 1
ATOM 669 O O . ASP A 1 83 ? -1.598 3.959 -0.15 1 98.56 83 ASP A O 1
ATOM 673 N N . SER A 1 84 ? -3.684 4.391 -0.798 1 98.69 84 SER A N 1
ATOM 674 C CA . SER A 1 84 ? -3.498 5.84 -0.841 1 98.69 84 SER A CA 1
ATOM 675 C C . SER A 1 84 ? -3.203 6.398 0.546 1 98.69 84 SER A C 1
ATOM 677 O O . SER A 1 84 ? -2.297 7.219 0.71 1 98.69 84 SER A O 1
ATOM 679 N N . ILE A 1 85 ? -3.916 5.914 1.539 1 98.88 85 ILE A N 1
ATOM 680 C CA . ILE A 1 85 ? -3.727 6.395 2.904 1 98.88 85 ILE A CA 1
ATOM 681 C C . ILE A 1 85 ? -2.375 5.922 3.434 1 98.88 85 ILE A C 1
ATOM 683 O O . ILE A 1 85 ? -1.629 6.703 4.031 1 98.88 85 ILE A O 1
ATOM 687 N N . GLN A 1 86 ? -2.064 4.645 3.199 1 98.81 86 GLN A N 1
ATOM 688 C CA . GLN A 1 86 ? -0.778 4.117 3.645 1 98.81 86 GLN A CA 1
ATOM 689 C C . GLN A 1 86 ? 0.378 4.914 3.045 1 98.81 86 GLN A C 1
ATOM 691 O O . GLN A 1 86 ? 1.356 5.211 3.734 1 98.81 86 GLN A O 1
ATOM 696 N N . THR A 1 87 ? 0.218 5.285 1.794 1 98.81 87 THR A N 1
ATOM 697 C CA . THR A 1 87 ? 1.25 6.07 1.125 1 98.81 87 THR A CA 1
ATOM 698 C C . THR A 1 87 ? 1.361 7.461 1.747 1 98.81 87 THR A C 1
ATOM 700 O O . THR A 1 87 ? 2.465 7.973 1.937 1 98.81 87 THR A O 1
ATOM 703 N N . ASN A 1 88 ? 0.203 8.07 2.076 1 98.88 88 ASN A N 1
ATOM 704 C CA . ASN A 1 88 ? 0.244 9.328 2.809 1 98.88 88 ASN A CA 1
ATOM 705 C C . ASN A 1 88 ? 1.083 9.219 4.078 1 98.88 88 ASN A C 1
ATOM 707 O O . ASN A 1 88 ? 1.872 10.109 4.387 1 98.88 88 ASN A O 1
ATOM 711 N N . LEU A 1 89 ? 0.887 8.141 4.789 1 98.88 89 LEU A N 1
ATOM 712 C CA . LEU A 1 89 ? 1.576 7.938 6.059 1 98.88 89 LEU A CA 1
ATOM 713 C C . LEU A 1 89 ? 3.078 7.789 5.844 1 98.88 89 LEU A C 1
ATOM 715 O O . LEU A 1 89 ? 3.877 8.336 6.609 1 98.88 89 LEU A O 1
ATOM 719 N N . TYR A 1 90 ? 3.475 7.105 4.738 1 98.56 90 TYR A N 1
ATOM 720 C CA . TYR A 1 90 ? 4.879 7.008 4.359 1 98.56 90 TYR A CA 1
ATOM 721 C C . TYR A 1 90 ? 5.461 8.383 4.062 1 98.56 90 TYR A C 1
ATOM 723 O O . TYR A 1 90 ? 6.598 8.68 4.445 1 98.56 90 TYR A O 1
ATOM 731 N N . GLU A 1 91 ? 4.727 9.195 3.465 1 98.75 91 GLU A N 1
ATOM 732 C CA . GLU A 1 91 ? 5.234 10.398 2.822 1 98.75 91 GLU A CA 1
ATOM 733 C C . GLU A 1 91 ? 5.27 11.57 3.799 1 98.75 91 GLU A C 1
ATOM 735 O O . GLU A 1 91 ? 6.004 12.539 3.59 1 98.75 91 GLU A O 1
ATOM 740 N N . PHE A 1 92 ? 4.465 11.445 4.906 1 98.81 92 PHE A N 1
ATOM 741 C CA . PHE A 1 92 ? 4.355 12.555 5.84 1 98.81 92 PHE A CA 1
ATOM 742 C C . PHE A 1 92 ? 5.73 12.984 6.34 1 98.81 92 PHE A C 1
ATOM 744 O O . PHE A 1 92 ? 6.137 14.133 6.145 1 98.81 92 PHE A O 1
ATOM 751 N N . GLY A 1 93 ? 6.434 12.047 6.961 1 98.06 93 GLY A N 1
ATOM 752 C CA . GLY A 1 93 ? 7.746 12.375 7.496 1 98.06 93 GLY A CA 1
ATOM 753 C C . GLY A 1 93 ? 8.734 12.805 6.43 1 98.06 93 GLY A C 1
ATOM 754 O O . GLY A 1 93 ? 9.602 13.641 6.684 1 98.06 93 GLY A O 1
ATOM 755 N N . PHE A 1 94 ? 8.602 12.297 5.246 1 98.56 94 PHE A N 1
ATOM 756 C CA . PHE A 1 94 ? 9.469 12.633 4.121 1 98.56 94 PHE A CA 1
ATOM 757 C C . PHE A 1 94 ? 9.312 14.102 3.738 1 98.56 94 PHE A C 1
ATOM 759 O O . PHE A 1 94 ? 10.297 14.805 3.514 1 98.56 94 PHE A O 1
ATOM 766 N N . LEU A 1 95 ? 8.055 14.57 3.676 1 98.75 95 LEU A N 1
ATOM 767 C CA . LEU A 1 95 ? 7.762 15.953 3.34 1 98.75 95 LEU A CA 1
ATOM 768 C C . LEU A 1 95 ? 8.266 16.891 4.43 1 98.75 95 LEU A C 1
ATOM 770 O O . LEU A 1 95 ? 8.883 17.922 4.133 1 98.75 95 LEU A O 1
ATOM 774 N N . VAL A 1 96 ? 7.996 16.531 5.695 1 98.44 96 VAL A N 1
ATOM 775 C CA . VAL A 1 96 ? 8.453 17.344 6.816 1 98.44 96 VAL A CA 1
ATOM 776 C C . VAL A 1 96 ? 9.977 17.469 6.777 1 98.44 96 VAL A C 1
ATOM 778 O O . VAL A 1 96 ? 10.516 18.578 6.855 1 98.44 96 VAL A O 1
ATOM 781 N N . ASP A 1 97 ? 10.633 16.297 6.637 1 97.5 97 ASP A N 1
ATOM 782 C CA . ASP A 1 97 ? 12.094 16.25 6.598 1 97.5 97 ASP A CA 1
ATOM 783 C C . ASP A 1 97 ? 12.641 17.125 5.48 1 97.5 97 ASP A C 1
ATOM 785 O O . ASP A 1 97 ? 13.617 17.859 5.676 1 97.5 97 ASP A O 1
ATOM 789 N N . TYR A 1 98 ? 12.039 17.078 4.332 1 98.06 98 TYR A N 1
ATOM 790 C CA . TYR A 1 98 ? 12.484 17.844 3.174 1 98.06 98 TYR A CA 1
ATOM 791 C C . TYR A 1 98 ? 12.445 19.344 3.461 1 98.06 98 TYR A C 1
ATOM 793 O O . TYR A 1 98 ? 13.43 20.047 3.238 1 98.06 98 TYR A O 1
ATOM 801 N N . PHE A 1 99 ? 11.383 19.859 3.998 1 98.25 99 PHE A N 1
ATOM 802 C CA . PHE A 1 99 ? 11.211 21.297 4.215 1 98.25 99 PHE A CA 1
ATOM 803 C C . PHE A 1 99 ? 12.016 21.75 5.422 1 98.25 99 PHE A C 1
ATOM 805 O O . PHE A 1 99 ? 12.461 22.906 5.473 1 98.25 99 PHE A O 1
ATOM 812 N N . GLU A 1 100 ? 12.172 20.875 6.438 1 97.56 100 GLU A N 1
ATOM 813 C CA . GLU A 1 100 ? 13.07 21.188 7.543 1 97.56 100 GLU A CA 1
ATOM 814 C C . GLU A 1 100 ? 14.508 21.359 7.055 1 97.56 100 GLU A C 1
ATOM 816 O O . GLU A 1 100 ? 15.211 22.281 7.484 1 97.56 100 GLU A O 1
ATOM 821 N N . ASN A 1 101 ? 14.93 20.5 6.168 1 96.56 101 ASN A N 1
ATOM 822 C CA . ASN A 1 101 ? 16.297 20.562 5.648 1 96.56 101 ASN A CA 1
ATOM 823 C C . ASN A 1 101 ? 16.516 21.812 4.797 1 96.56 101 ASN A C 1
ATOM 825 O O . ASN A 1 101 ? 17.641 22.297 4.668 1 96.56 101 ASN A O 1
ATOM 829 N N . LEU A 1 102 ? 15.438 22.344 4.238 1 97.19 102 LEU A N 1
ATOM 830 C CA . LEU A 1 102 ? 15.508 23.594 3.48 1 97.19 102 LEU A CA 1
ATOM 831 C C . LEU A 1 102 ? 15.547 24.797 4.418 1 97.19 102 LEU A C 1
ATOM 833 O O . LEU A 1 102 ? 15.742 25.922 3.973 1 97.19 102 LEU A O 1
ATOM 837 N N . GLY A 1 103 ? 15.312 24.516 5.699 1 97.25 103 GLY A N 1
ATOM 838 C CA . GLY A 1 103 ? 15.289 25.594 6.672 1 97.25 103 GLY A CA 1
ATOM 839 C C . GLY A 1 103 ? 14 26.406 6.641 1 97.25 103 GLY A C 1
ATOM 840 O O . GLY A 1 103 ? 13.992 27.578 7.004 1 97.25 103 GLY A O 1
ATOM 841 N N . LEU A 1 104 ? 12.883 25.781 6.238 1 97.69 104 LEU A N 1
ATOM 842 C CA . LEU A 1 104 ? 11.656 26.531 6.004 1 97.69 104 LEU A CA 1
ATOM 843 C C . LEU A 1 104 ? 10.625 26.234 7.09 1 97.69 104 LEU A C 1
ATOM 845 O O . LEU A 1 104 ? 9.508 26.766 7.055 1 97.69 104 LEU A O 1
ATOM 849 N N . VAL A 1 105 ? 11.008 25.438 8.086 1 96.31 105 VAL A N 1
ATOM 850 C CA . VAL A 1 105 ? 10.062 25.047 9.117 1 96.31 105 VAL A CA 1
ATOM 851 C C . VAL A 1 105 ? 10.523 25.562 10.477 1 96.31 105 VAL A C 1
ATOM 853 O O . VAL A 1 105 ? 11.672 25.344 10.875 1 96.31 105 VAL A O 1
ATOM 856 N N . MET A 1 106 ? 9.617 26.359 11.156 1 89.19 106 MET A N 1
ATOM 857 C CA . MET A 1 106 ? 9.891 26.969 12.453 1 89.19 106 MET A CA 1
ATOM 858 C C . MET A 1 106 ? 9.43 26.047 13.586 1 89.19 106 MET A C 1
ATOM 860 O O . MET A 1 106 ? 8.516 26.391 14.336 1 89.19 106 MET A O 1
ATOM 864 N N . GLY A 1 107 ? 9.719 24.797 13.664 1 84.88 107 GLY A N 1
ATOM 865 C CA . GLY A 1 107 ? 9.648 23.812 14.734 1 84.88 107 GLY A CA 1
ATOM 866 C C . GLY A 1 107 ? 8.227 23.375 15.055 1 84.88 107 GLY A C 1
ATOM 867 O O . GLY A 1 107 ? 8.008 22.516 15.914 1 84.88 107 GLY A O 1
ATOM 868 N N . LYS A 1 108 ? 7.18 23.953 14.586 1 94.56 108 LYS A N 1
ATOM 869 C CA . LYS A 1 108 ? 5.809 23.516 14.836 1 94.56 108 LYS A CA 1
ATOM 870 C C . LYS A 1 108 ? 5.207 22.875 13.594 1 94.56 108 LYS A C 1
ATOM 872 O O . LYS A 1 108 ? 5.426 23.344 12.477 1 94.56 108 LYS A O 1
ATOM 877 N N . ILE A 1 109 ? 4.5 21.828 13.844 1 98.31 109 ILE A N 1
ATOM 878 C CA . ILE A 1 109 ? 3.928 21.062 12.742 1 98.31 109 ILE A CA 1
ATOM 879 C C . ILE A 1 109 ? 2.443 20.812 13 1 98.31 109 ILE A C 1
ATOM 881 O O . ILE A 1 109 ? 2.057 20.391 14.086 1 98.31 109 ILE A O 1
ATOM 885 N N . GLY A 1 110 ? 1.624 21.188 12.094 1 98.81 110 GLY A N 1
ATOM 886 C CA . GLY A 1 110 ? 0.214 20.828 12.078 1 98.81 110 GLY A CA 1
ATOM 887 C C . GLY A 1 110 ? -0.153 19.891 10.938 1 98.81 110 GLY A C 1
ATOM 888 O O . GLY A 1 110 ? 0.57 19.812 9.945 1 98.81 110 GLY A O 1
ATOM 889 N N . VAL A 1 111 ? -1.21 19.188 11.102 1 98.94 111 VAL A N 1
ATOM 890 C CA . VAL A 1 111 ? -1.754 18.344 10.039 1 98.94 111 VAL A CA 1
ATOM 891 C C . VAL A 1 111 ? -3.275 18.469 10.016 1 98.94 111 VAL A C 1
ATOM 893 O O . VAL A 1 111 ? -3.908 18.641 11.062 1 98.94 111 VAL A O 1
ATOM 896 N N . GLY A 1 112 ? -3.844 18.438 8.891 1 98.81 112 GLY A N 1
ATOM 897 C CA . GLY A 1 112 ? -5.289 18.391 8.719 1 98.81 112 GLY A CA 1
ATOM 898 C C . GLY A 1 112 ? -5.715 17.734 7.418 1 98.81 112 GLY A C 1
ATOM 899 O O . GLY A 1 112 ? -4.875 17.375 6.598 1 98.81 112 GLY A O 1
ATOM 900 N N . GLY A 1 113 ? -6.977 17.562 7.258 1 98.56 113 GLY A N 1
ATOM 901 C CA . GLY A 1 113 ? -7.477 17 6.012 1 98.56 113 GLY A CA 1
ATOM 902 C C . GLY A 1 113 ? -8.977 16.75 6.031 1 98.56 113 GLY A C 1
ATOM 903 O O . GLY A 1 113 ? -9.602 16.797 7.086 1 98.56 113 GLY A O 1
ATOM 904 N N . ILE A 1 114 ? -9.453 16.516 4.805 1 98.19 114 ILE A N 1
ATOM 905 C CA . ILE A 1 114 ? -10.883 16.312 4.613 1 98.19 114 ILE A CA 1
ATOM 906 C C . ILE A 1 114 ? -11.156 14.875 4.203 1 98.19 114 ILE A C 1
ATOM 908 O O . ILE A 1 114 ? -10.484 14.336 3.311 1 98.19 114 ILE A O 1
ATOM 912 N N . SER A 1 115 ? -12.25 14.203 4.812 1 98.19 115 SER A N 1
ATOM 913 C CA . SER A 1 115 ? -12.711 12.859 4.461 1 98.19 115 SER A CA 1
ATOM 914 C C . SER A 1 115 ? -11.57 11.852 4.52 1 98.19 115 SER A C 1
ATOM 916 O O . SER A 1 115 ? -10.953 11.664 5.574 1 98.19 115 SER A O 1
ATOM 918 N N . MET A 1 116 ? -11.055 11.398 3.424 1 98.44 116 MET A N 1
ATOM 919 C CA . MET A 1 116 ? -9.891 10.516 3.391 1 98.44 116 MET A CA 1
ATOM 920 C C . MET A 1 116 ? -8.688 11.172 4.059 1 98.44 116 MET A C 1
ATOM 922 O O . MET A 1 116 ? -7.945 10.523 4.793 1 98.44 116 MET A O 1
ATOM 926 N N . GLY A 1 117 ? -8.547 12.477 3.828 1 98.75 117 GLY A N 1
ATOM 927 C CA . GLY A 1 117 ? -7.48 13.242 4.457 1 98.75 117 GLY A CA 1
ATOM 928 C C . GLY A 1 117 ? -7.637 13.352 5.961 1 98.75 117 GLY A C 1
ATOM 929 O O . GLY A 1 117 ? -6.645 13.445 6.688 1 98.75 117 GLY A O 1
ATOM 930 N N . GLY A 1 118 ? -8.883 13.422 6.41 1 98.81 118 GLY A N 1
ATOM 931 C CA . GLY A 1 118 ? -9.141 13.398 7.84 1 98.81 118 GLY A CA 1
ATOM 932 C C . GLY A 1 118 ? -8.75 12.078 8.492 1 98.81 118 GLY A C 1
ATOM 933 O O . GLY A 1 118 ? -8.188 12.07 9.586 1 98.81 118 GLY A O 1
ATOM 934 N N . ILE A 1 119 ? -9.039 11 7.852 1 98.88 119 ILE A N 1
ATOM 935 C CA . ILE A 1 119 ? -8.617 9.695 8.336 1 98.88 119 ILE A CA 1
ATOM 936 C C . ILE A 1 119 ? -7.098 9.641 8.422 1 98.88 119 ILE A C 1
ATOM 938 O O . ILE A 1 119 ? -6.539 9.234 9.438 1 98.88 119 ILE A O 1
ATOM 942 N N . THR A 1 120 ? -6.426 10.109 7.363 1 98.94 120 THR A N 1
ATOM 943 C CA . THR A 1 120 ? -4.969 10.203 7.348 1 98.94 120 THR A CA 1
ATOM 944 C C . THR A 1 120 ? -4.465 11 8.547 1 98.94 120 THR A C 1
ATOM 946 O O . THR A 1 120 ? -3.523 10.586 9.227 1 98.94 120 THR A O 1
ATOM 949 N N . THR A 1 121 ? -5.113 12.086 8.828 1 98.94 121 THR A N 1
ATOM 950 C CA . THR A 1 121 ? -4.734 12.984 9.914 1 98.94 121 THR A CA 1
ATOM 951 C C . THR A 1 121 ? -4.77 12.25 11.258 1 98.94 121 THR A C 1
ATOM 953 O O . THR A 1 121 ? -3.801 12.297 12.016 1 98.94 121 THR A O 1
ATOM 956 N N . CYS A 1 122 ? -5.871 11.555 11.516 1 98.88 122 CYS A N 1
ATOM 957 C CA . CYS A 1 122 ? -6 10.812 12.766 1 98.88 122 CYS A CA 1
ATOM 958 C C . CYS A 1 122 ? -4.945 9.719 12.867 1 98.88 122 CYS A C 1
ATOM 960 O O . CYS A 1 122 ? -4.379 9.492 13.938 1 98.88 122 CYS A O 1
ATOM 962 N N . MET A 1 123 ? -4.711 9.086 11.805 1 98.94 123 MET A N 1
ATOM 963 C CA . MET A 1 123 ? -3.723 8.008 11.781 1 98.94 123 MET A CA 1
ATOM 964 C C . MET A 1 123 ? -2.322 8.547 12.047 1 98.94 123 MET A C 1
ATOM 966 O O . MET A 1 123 ? -1.55 7.938 12.789 1 98.94 123 MET A O 1
ATOM 970 N N . LEU A 1 124 ? -1.976 9.68 11.508 1 98.94 124 LEU A N 1
ATOM 971 C CA . LEU A 1 124 ? -0.673 10.297 11.734 1 98.94 124 LEU A CA 1
ATOM 972 C C . LEU A 1 124 ? -0.469 10.609 13.211 1 98.94 124 LEU A C 1
ATOM 974 O O . LEU A 1 124 ? 0.643 10.484 13.734 1 98.94 124 LEU A O 1
ATOM 978 N N . LEU A 1 125 ? -1.499 10.961 13.914 1 98.75 125 LEU A N 1
ATOM 979 C CA . LEU A 1 125 ? -1.402 11.32 15.328 1 98.75 125 LEU A CA 1
ATOM 980 C C . LEU A 1 125 ? -0.928 10.125 16.156 1 98.75 125 LEU A C 1
ATOM 982 O O . LEU A 1 125 ? -0.33 10.305 17.219 1 98.75 125 LEU A O 1
ATOM 986 N N . THR A 1 126 ? -1.158 8.945 15.68 1 98.69 126 THR A N 1
ATOM 987 C CA . THR A 1 126 ? -0.82 7.754 16.453 1 98.69 126 THR A CA 1
ATOM 988 C C . THR A 1 126 ? 0.688 7.52 16.453 1 98.69 126 THR A C 1
ATOM 990 O O . THR A 1 126 ? 1.228 6.914 17.375 1 98.69 126 THR A O 1
ATOM 993 N N . GLN A 1 127 ? 1.39 8.008 15.445 1 98.56 127 GLN A N 1
ATOM 994 C CA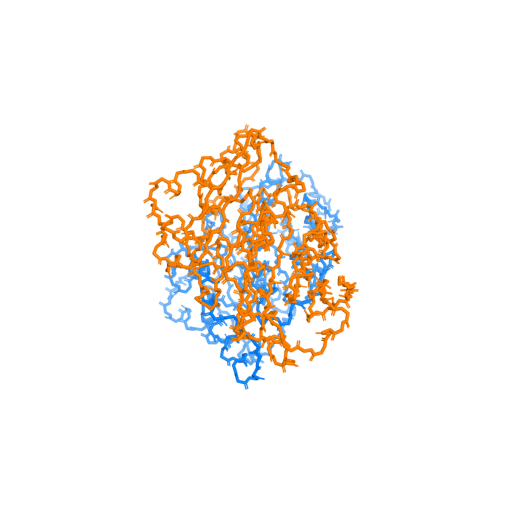 . GLN A 1 127 ? 2.775 7.578 15.273 1 98.56 127 GLN A CA 1
ATOM 995 C C . GLN A 1 127 ? 3.717 8.781 15.234 1 98.56 127 GLN A C 1
ATOM 997 O O . GLN A 1 127 ? 4.938 8.617 15.273 1 98.56 127 GLN A O 1
ATOM 1002 N N . HIS A 1 128 ? 3.193 10.008 15.227 1 98.38 128 HIS A N 1
ATOM 1003 C CA . HIS A 1 128 ? 4.016 11.188 15.016 1 98.38 128 HIS A CA 1
ATOM 1004 C C . HIS A 1 128 ? 3.834 12.195 16.156 1 98.38 128 HIS A C 1
ATOM 1006 O O . HIS A 1 128 ? 3.121 13.188 16 1 98.38 128 HIS A O 1
ATOM 1012 N N . PRO A 1 129 ? 4.574 11.984 17.203 1 97.88 129 PRO A N 1
ATOM 1013 C CA . PRO A 1 129 ? 4.441 12.883 18.359 1 97.88 129 PRO A CA 1
ATOM 1014 C C . PRO A 1 129 ? 4.918 14.305 18.062 1 97.88 129 PRO A C 1
ATOM 1016 O O . PRO A 1 129 ? 4.652 15.227 18.828 1 97.88 129 PRO A O 1
ATOM 1019 N N . GLU A 1 130 ? 5.574 14.453 16.969 1 97.25 130 GLU A N 1
ATOM 1020 C CA . GLU A 1 130 ? 6.094 15.766 16.594 1 97.25 130 GLU A CA 1
ATOM 1021 C C . GLU A 1 130 ? 4.988 16.672 16.062 1 97.25 130 GLU A C 1
ATOM 1023 O O . GLU A 1 130 ? 5.184 17.875 15.906 1 97.25 130 GLU A O 1
ATOM 1028 N N . ILE A 1 131 ? 3.812 16.078 15.727 1 98.56 131 ILE A N 1
ATOM 1029 C CA . ILE A 1 131 ? 2.672 16.891 15.328 1 98.56 131 ILE A CA 1
ATOM 1030 C C . ILE A 1 131 ? 2.145 17.672 16.531 1 98.56 131 ILE A C 1
ATOM 1032 O O . ILE A 1 131 ? 1.86 17.078 17.578 1 98.56 131 ILE A O 1
ATOM 1036 N N . ASP A 1 132 ? 1.947 18.969 16.375 1 98.44 132 ASP A N 1
ATOM 1037 C CA . ASP A 1 132 ? 1.543 19.812 17.5 1 98.44 132 ASP A CA 1
ATOM 1038 C C . ASP A 1 132 ? 0.029 20.016 17.516 1 98.44 132 ASP A C 1
ATOM 1040 O O . ASP A 1 132 ? -0.573 20.156 18.578 1 98.44 132 ASP A O 1
ATOM 1044 N N . VAL A 1 133 ? -0.542 20.141 16.375 1 98.69 133 VAL A N 1
ATOM 1045 C CA . VAL A 1 133 ? -1.96 20.453 16.234 1 98.69 133 VAL A CA 1
ATOM 1046 C C . VAL A 1 133 ? -2.539 19.703 15.047 1 98.69 133 VAL A C 1
ATOM 1048 O O . VAL A 1 133 ? -1.863 19.531 14.031 1 98.69 133 VAL A O 1
ATOM 1051 N N . ALA A 1 134 ? -3.775 19.234 15.148 1 98.88 134 ALA A N 1
ATOM 1052 C CA . ALA A 1 134 ? -4.383 18.469 14.062 1 98.88 134 ALA A CA 1
ATOM 1053 C C . ALA A 1 134 ? -5.855 18.828 13.898 1 98.88 134 ALA A C 1
ATOM 1055 O O . ALA A 1 134 ? -6.512 19.234 14.859 1 98.88 134 ALA A O 1
ATOM 1056 N N . ALA A 1 135 ? -6.359 18.672 12.688 1 98.88 135 ALA A N 1
ATOM 1057 C CA . ALA A 1 135 ? -7.777 18.875 12.398 1 98.88 135 ALA A CA 1
ATOM 1058 C C . ALA A 1 135 ? -8.305 17.781 11.477 1 98.88 135 ALA A C 1
ATOM 1060 O O . ALA A 1 135 ? -7.832 17.625 10.344 1 98.88 135 ALA A O 1
ATOM 1061 N N . CYS A 1 136 ? -9.234 17.031 11.922 1 98.75 136 CYS A N 1
ATOM 1062 C CA . CYS A 1 136 ? -9.914 15.992 11.148 1 98.75 136 CYS A CA 1
ATOM 1063 C C . CYS A 1 136 ? -11.297 16.453 10.695 1 98.75 136 CYS A C 1
ATOM 1065 O O . CYS A 1 136 ? -12.211 16.578 11.516 1 98.75 136 CYS A O 1
ATOM 1067 N N . VAL A 1 137 ? -11.422 16.641 9.367 1 98.25 137 VAL A N 1
ATOM 1068 C CA . VAL A 1 137 ? -12.68 17.141 8.828 1 98.25 137 VAL A CA 1
ATOM 1069 C C . VAL A 1 137 ? -13.406 16.016 8.094 1 98.25 137 VAL A C 1
ATOM 1071 O O . VAL A 1 137 ? -12.977 15.586 7.016 1 98.25 137 VAL A O 1
ATOM 1074 N N . MET A 1 138 ? -14.484 15.531 8.641 1 97.5 138 MET A N 1
ATOM 1075 C CA . MET A 1 138 ? -15.352 14.484 8.102 1 97.5 138 MET A CA 1
ATOM 1076 C C . MET A 1 138 ? -14.57 13.203 7.852 1 97.5 138 MET A C 1
ATOM 1078 O O . MET A 1 138 ? -14.812 12.508 6.863 1 97.5 138 MET A O 1
ATOM 1082 N N . GLY A 1 139 ? -13.531 12.945 8.594 1 97.81 139 GLY A N 1
ATOM 1083 C CA . GLY A 1 139 ? -12.82 11.672 8.625 1 97.81 139 GLY A CA 1
ATOM 1084 C C . GLY A 1 139 ? -13.211 10.805 9.805 1 97.81 139 GLY A C 1
ATOM 1085 O O . GLY A 1 139 ? -14.148 11.133 10.547 1 97.81 139 GLY A O 1
ATOM 1086 N N . SER A 1 140 ? -12.562 9.703 9.992 1 98.38 140 SER A N 1
ATOM 1087 C CA . SER A 1 140 ? -12.828 8.773 11.086 1 98.38 140 SER A CA 1
ATOM 1088 C C . SER A 1 140 ? -11.562 8.492 11.898 1 98.38 140 SER A C 1
ATOM 1090 O O . SER A 1 140 ? -10.508 8.203 11.328 1 98.38 140 SER A O 1
ATOM 1092 N N . PRO A 1 141 ? -11.617 8.641 13.219 1 98.75 141 PRO A N 1
ATOM 1093 C CA . PRO A 1 141 ? -10.5 8.219 14.062 1 98.75 141 PRO A CA 1
ATOM 1094 C C . PRO A 1 141 ? -10.422 6.703 14.234 1 98.75 141 PRO A C 1
ATOM 1096 O O . PRO A 1 141 ? -9.531 6.195 14.914 1 98.75 141 PRO A O 1
ATOM 1099 N N . ALA A 1 142 ? -11.367 5.988 13.602 1 98.75 142 ALA A N 1
ATOM 1100 C CA . ALA A 1 142 ? -11.508 4.547 13.781 1 98.75 142 ALA A CA 1
ATOM 1101 C C . ALA A 1 142 ? -11.406 3.809 12.453 1 98.75 142 ALA A C 1
ATOM 1103 O O . ALA A 1 142 ? -12.375 3.207 11.992 1 98.75 142 ALA A O 1
ATOM 1104 N N . PRO A 1 143 ? -10.164 3.75 11.914 1 98.56 143 PRO A N 1
ATOM 1105 C CA . PRO A 1 143 ? -9.992 3.145 10.586 1 98.56 143 PRO A CA 1
ATOM 1106 C C . PRO A 1 143 ? -10.391 1.67 10.562 1 98.56 143 PRO A C 1
ATOM 1108 O O . PRO A 1 143 ? -10.828 1.165 9.523 1 98.56 143 PRO A O 1
ATOM 1111 N N . ILE A 1 144 ? -10.258 0.949 11.641 1 98.5 144 ILE A N 1
ATOM 1112 C CA . ILE A 1 144 ? -10.633 -0.461 11.672 1 98.5 144 ILE A CA 1
ATOM 1113 C C . ILE A 1 144 ? -12.141 -0.598 11.523 1 98.5 144 ILE A C 1
ATOM 1115 O O . ILE A 1 144 ? -12.625 -1.443 10.766 1 98.5 144 ILE A O 1
ATOM 1119 N N . LYS A 1 145 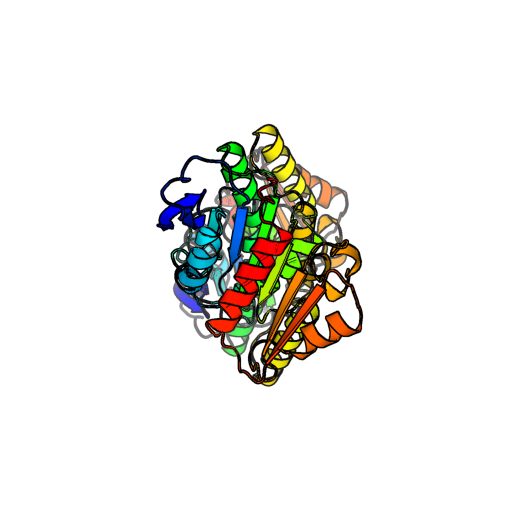? -12.883 0.222 12.273 1 98.12 145 LYS A N 1
ATOM 1120 C CA . LYS A 1 145 ? -14.328 0.224 12.094 1 98.12 145 LYS A CA 1
ATOM 1121 C C . LYS A 1 145 ? -14.703 0.558 10.656 1 98.12 145 LYS A C 1
ATOM 1123 O O . LYS A 1 145 ? -15.633 -0.024 10.094 1 98.12 145 LYS A O 1
ATOM 1128 N N . TYR A 1 146 ? -14.008 1.493 10.117 1 98 146 TYR A N 1
ATOM 1129 C CA . TYR A 1 146 ? -14.273 1.88 8.734 1 98 146 TYR A CA 1
ATOM 1130 C C . TYR A 1 146 ? -13.977 0.729 7.781 1 98 146 TYR A C 1
ATOM 1132 O O . TYR A 1 146 ? -14.742 0.476 6.848 1 98 146 TYR A O 1
ATOM 1140 N N . ARG A 1 147 ? -12.852 0.041 7.977 1 97.75 147 ARG A N 1
ATOM 1141 C CA . ARG A 1 147 ? -12.508 -1.142 7.191 1 97.75 147 ARG A CA 1
ATOM 1142 C C . ARG A 1 147 ? -13.625 -2.18 7.25 1 97.75 147 ARG A C 1
ATOM 1144 O O . ARG A 1 147 ? -13.984 -2.771 6.23 1 97.75 147 ARG A O 1
ATOM 1151 N N . GLU A 1 148 ? -14.148 -2.422 8.461 1 97.38 148 GLU A N 1
ATOM 1152 C CA . GLU A 1 148 ? -15.227 -3.391 8.633 1 97.38 148 GLU A CA 1
ATOM 1153 C C . GLU A 1 148 ? -16.484 -2.955 7.895 1 97.38 148 GLU A C 1
ATOM 1155 O O . GLU A 1 148 ? -17.203 -3.787 7.34 1 97.38 148 GLU A O 1
ATOM 1160 N N . ARG A 1 149 ? -16.719 -1.667 7.914 1 96 149 ARG A N 1
ATOM 1161 C CA . ARG A 1 149 ? -17.875 -1.132 7.184 1 96 149 ARG A CA 1
ATOM 1162 C C . ARG A 1 149 ? -17.719 -1.374 5.684 1 96 149 ARG A C 1
ATOM 1164 O O . ARG A 1 149 ? -18.672 -1.784 5.02 1 96 149 ARG A O 1
ATOM 1171 N N . ILE A 1 150 ? -16.562 -1.137 5.152 1 94.94 150 ILE A N 1
ATOM 1172 C CA . ILE A 1 150 ? -16.297 -1.37 3.74 1 94.94 150 ILE A CA 1
ATOM 1173 C C . ILE A 1 150 ? -16.5 -2.846 3.41 1 94.94 150 ILE A C 1
ATOM 1175 O O . ILE A 1 150 ? -17.141 -3.18 2.41 1 94.94 150 ILE A O 1
ATOM 1179 N N . ALA A 1 151 ? -15.961 -3.707 4.246 1 95.81 151 ALA A N 1
ATOM 1180 C CA . ALA A 1 151 ? -16.094 -5.148 4.043 1 95.81 151 ALA A CA 1
ATOM 1181 C C . ALA A 1 151 ? -17.562 -5.57 4.039 1 95.81 151 ALA A C 1
ATOM 1183 O O . ALA A 1 151 ? -17.984 -6.371 3.199 1 95.81 151 ALA A O 1
ATOM 1184 N N . MET A 1 152 ? -18.328 -4.996 5.016 1 95.56 152 MET A N 1
ATOM 1185 C CA . MET A 1 152 ? -19.75 -5.309 5.121 1 95.56 152 MET A CA 1
ATOM 1186 C C . MET A 1 152 ? -20.484 -4.891 3.857 1 95.56 152 MET A C 1
ATOM 1188 O O . MET A 1 152 ? -21.25 -5.676 3.297 1 95.56 152 MET A O 1
ATOM 1192 N N . HIS A 1 153 ? -20.234 -3.746 3.354 1 94.75 153 HIS A N 1
ATOM 1193 C CA . HIS A 1 153 ? -20.891 -3.234 2.162 1 94.75 153 HIS A CA 1
ATOM 1194 C C . HIS A 1 153 ? -20.5 -4.035 0.925 1 94.75 153 HIS A C 1
ATOM 1196 O O . HIS A 1 153 ? -21.344 -4.309 0.066 1 94.75 153 HIS A O 1
ATOM 1202 N N . ALA A 1 154 ? -19.219 -4.367 0.819 1 94.12 154 ALA A N 1
ATOM 1203 C CA . ALA A 1 154 ? -18.766 -5.195 -0.288 1 94.12 154 ALA A CA 1
ATOM 1204 C C . ALA A 1 154 ? -19.5 -6.531 -0.32 1 94.12 154 ALA A C 1
ATOM 1206 O O . ALA A 1 154 ? -19.922 -6.984 -1.384 1 94.12 154 ALA A O 1
ATOM 1207 N N . GLY A 1 155 ? -19.609 -7.125 0.833 1 93 155 GLY A N 1
ATOM 1208 C CA . GLY A 1 155 ? -20.344 -8.375 0.937 1 93 155 GLY A CA 1
ATOM 1209 C C . GLY A 1 155 ? -21.797 -8.25 0.518 1 93 155 GLY A C 1
ATOM 1210 O O . GLY A 1 155 ? -22.312 -9.086 -0.226 1 93 155 GLY A O 1
ATOM 1211 N N . GLU A 1 156 ? -22.453 -7.227 0.989 1 94.81 156 GLU A N 1
ATOM 1212 C CA . GLU A 1 156 ? -23.859 -6.988 0.683 1 94.81 156 GLU A CA 1
ATOM 1213 C C . GLU A 1 156 ? -24.078 -6.805 -0.816 1 94.81 156 GLU A C 1
ATOM 1215 O O . GLU A 1 156 ? -25.094 -7.227 -1.358 1 94.81 156 GLU A O 1
ATOM 1220 N N . LEU A 1 157 ? -23.125 -6.262 -1.466 1 94.62 157 LEU A N 1
ATOM 1221 C CA . LEU A 1 157 ? -23.25 -5.945 -2.883 1 94.62 157 LEU A CA 1
ATOM 1222 C C . LEU A 1 157 ? -22.688 -7.07 -3.746 1 94.62 157 LEU A C 1
ATOM 1224 O O . LEU A 1 157 ? -22.766 -7.012 -4.977 1 94.62 157 LEU A O 1
ATOM 1228 N N . GLY A 1 158 ? -22.094 -8.031 -3.119 1 93.44 158 GLY A N 1
ATOM 1229 C CA . GLY A 1 158 ? -21.578 -9.188 -3.826 1 93.44 158 GLY A CA 1
ATOM 1230 C C . GLY A 1 158 ? -20.234 -8.938 -4.492 1 93.44 158 GLY A C 1
ATOM 1231 O O . GLY A 1 158 ? -19.891 -9.602 -5.473 1 93.44 158 GLY A O 1
ATOM 1232 N N . PHE A 1 159 ? -19.516 -7.926 -4.043 1 94.56 159 PHE A N 1
ATOM 1233 C CA . PHE A 1 159 ? -18.188 -7.641 -4.578 1 94.56 159 PHE A CA 1
ATOM 1234 C C . PHE A 1 159 ? -17.172 -8.617 -4.023 1 94.56 159 PHE A C 1
ATOM 1236 O O . PHE A 1 159 ? -17.312 -9.117 -2.906 1 94.56 159 PHE A O 1
ATOM 1243 N N . TYR A 1 160 ? -16.094 -8.891 -4.773 1 95.56 160 TYR A N 1
ATOM 1244 C CA . TYR A 1 160 ? -15.008 -9.75 -4.328 1 95.56 160 TYR A CA 1
ATOM 1245 C C . TYR A 1 160 ? -14.203 -9.086 -3.217 1 95.56 160 TYR A C 1
ATOM 1247 O O . TYR A 1 160 ? -13.82 -7.922 -3.336 1 95.56 160 TYR A O 1
ATOM 1255 N N . LEU A 1 161 ? -14.008 -9.781 -2.205 1 96.5 161 LEU A N 1
ATOM 1256 C CA . LEU A 1 161 ? -13.086 -9.406 -1.144 1 96.5 161 LEU A CA 1
ATOM 1257 C C . LEU A 1 161 ? -12.07 -10.516 -0.891 1 96.5 161 LEU A C 1
ATOM 1259 O O . LEU A 1 161 ? -12.438 -11.68 -0.755 1 96.5 161 LEU A O 1
ATOM 1263 N N . PRO A 1 162 ? -10.836 -10.133 -0.882 1 97.06 162 PRO A N 1
ATOM 1264 C CA . PRO A 1 162 ? -9.844 -11.172 -0.602 1 97.06 162 PRO A CA 1
ATOM 1265 C C . PRO A 1 162 ? -10.117 -11.914 0.706 1 97.06 162 PRO A C 1
ATOM 1267 O O . PRO A 1 162 ? -10.523 -11.297 1.695 1 97.06 162 PRO A O 1
ATOM 1270 N N . LYS A 1 163 ? -9.836 -13.227 0.708 1 95.94 163 LYS A N 1
ATOM 1271 C CA . LYS A 1 163 ? -10.047 -14.016 1.914 1 95.94 163 LYS A CA 1
ATOM 1272 C C . LYS A 1 163 ? -9.117 -13.578 3.037 1 95.94 163 LYS A C 1
ATOM 1274 O O . LYS A 1 163 ? -9.438 -13.734 4.215 1 95.94 163 LYS A O 1
ATOM 1279 N N . ASP A 1 164 ? -7.988 -13.047 2.689 1 97.69 164 ASP A N 1
ATOM 1280 C CA . ASP A 1 164 ? -7.004 -12.578 3.66 1 97.69 164 ASP A CA 1
ATOM 1281 C C . ASP A 1 164 ? -7.039 -11.062 3.789 1 97.69 164 ASP A C 1
ATOM 1283 O O . ASP A 1 164 ? -6.012 -10.43 4.043 1 97.69 164 ASP A O 1
ATOM 1287 N N . TYR A 1 165 ? -8.219 -10.445 3.602 1 97.31 165 TYR A N 1
ATOM 1288 C CA . TYR A 1 165 ? -8.422 -9 3.625 1 97.31 165 TYR A CA 1
ATOM 1289 C C . TYR A 1 165 ? -7.93 -8.406 4.938 1 97.31 165 TYR A C 1
ATOM 1291 O O . TYR A 1 165 ? -7.262 -7.367 4.941 1 97.31 165 TYR A O 1
ATOM 1299 N N . ARG A 1 166 ? -8.219 -9.062 6.043 1 96.5 166 ARG A N 1
ATOM 1300 C CA . ARG A 1 166 ? -7.84 -8.547 7.355 1 96.5 166 ARG A CA 1
ATOM 1301 C C . ARG A 1 166 ? -6.328 -8.586 7.539 1 96.5 166 ARG A C 1
ATOM 1303 O O . ARG A 1 166 ? -5.75 -7.68 8.148 1 96.5 166 ARG A O 1
ATOM 1310 N N . GLN A 1 167 ? -5.664 -9.602 7.066 1 97.44 167 GLN A N 1
ATOM 1311 C CA . GLN A 1 167 ? -4.211 -9.688 7.148 1 97.44 167 GLN A CA 1
ATOM 1312 C C . GLN A 1 167 ? -3.547 -8.617 6.281 1 97.44 167 GLN A C 1
ATOM 1314 O O . GLN A 1 167 ? -2.59 -7.969 6.711 1 97.44 167 GLN A O 1
ATOM 1319 N N . LEU A 1 168 ? -4.117 -8.445 5.086 1 98 168 LEU A N 1
ATOM 1320 C CA . LEU A 1 168 ? -3.58 -7.469 4.148 1 98 168 LEU A CA 1
ATOM 1321 C C . LEU A 1 168 ? -3.668 -6.059 4.719 1 98 168 LEU A C 1
ATOM 1323 O O . LEU A 1 168 ? -2.828 -5.207 4.422 1 98 168 LEU A O 1
ATOM 1327 N N . THR A 1 169 ? -4.691 -5.793 5.551 1 98.06 169 THR A N 1
ATOM 1328 C CA . THR A 1 169 ? -4.914 -4.465 6.113 1 98.06 169 THR A CA 1
ATOM 1329 C C . THR A 1 169 ? -4.539 -4.438 7.594 1 98.06 169 THR A C 1
ATOM 1331 O O . THR A 1 169 ? -5.012 -3.574 8.336 1 98.06 169 THR A O 1
ATOM 1334 N N . SER A 1 170 ? -3.723 -5.402 8.07 1 97.88 170 SER A N 1
ATOM 1335 C CA . SER A 1 170 ? -3.424 -5.535 9.492 1 97.88 170 SER A CA 1
ATOM 1336 C C . SER A 1 170 ? -2.629 -4.336 10.008 1 97.88 170 SER A C 1
ATOM 1338 O O . SER A 1 170 ? -2.633 -4.047 11.203 1 97.88 170 SER A O 1
ATOM 1340 N N . TRP A 1 171 ? -1.968 -3.625 9.109 1 98.06 171 TRP A N 1
ATOM 1341 C CA . TRP A 1 171 ? -1.183 -2.457 9.492 1 98.06 171 TRP A CA 1
ATOM 1342 C C . TRP A 1 171 ? -2.08 -1.357 10.047 1 98.06 171 TRP A C 1
ATOM 1344 O O . TRP A 1 171 ? -1.621 -0.498 10.805 1 98.06 171 TRP A O 1
ATOM 1354 N N . LEU A 1 172 ? -3.375 -1.366 9.766 1 98.56 172 LEU A N 1
ATOM 1355 C CA . LEU A 1 172 ? -4.332 -0.387 10.266 1 98.56 172 LEU A CA 1
ATOM 1356 C C . LEU A 1 172 ? -4.348 -0.374 11.789 1 98.56 172 LEU A C 1
ATOM 1358 O O . LEU A 1 172 ? -4.602 0.666 12.406 1 98.56 172 LEU A O 1
ATOM 1362 N N . GLU A 1 173 ? -4.066 -1.502 12.391 1 97.75 173 GLU A N 1
ATOM 1363 C CA . GLU A 1 173 ? -4.176 -1.638 13.844 1 97.75 173 GLU A CA 1
ATOM 1364 C C . GLU A 1 173 ? -3.254 -0.658 14.555 1 97.75 173 GLU A C 1
ATOM 1366 O O . GLU A 1 173 ? -3.631 -0.072 15.578 1 97.75 173 GLU A O 1
ATOM 1371 N N . ALA A 1 174 ? -2.117 -0.47 13.977 1 97.5 174 ALA A N 1
ATOM 1372 C CA . ALA A 1 174 ? -1.126 0.401 14.602 1 97.5 174 ALA A CA 1
ATOM 1373 C C . ALA A 1 174 ? -1.506 1.87 14.438 1 97.5 174 ALA A C 1
ATOM 1375 O O . ALA A 1 174 ? -0.945 2.74 15.109 1 97.5 174 ALA A O 1
ATOM 1376 N N . TYR A 1 175 ? -2.533 2.141 13.656 1 98.75 175 TYR A N 1
ATOM 1377 C CA . TYR A 1 175 ? -2.844 3.521 13.305 1 98.75 175 TYR A CA 1
ATOM 1378 C C . TYR A 1 175 ? -4.277 3.871 13.695 1 98.75 175 TYR A C 1
ATOM 1380 O O . TYR A 1 175 ? -4.812 4.891 13.25 1 98.75 175 TYR A O 1
ATOM 1388 N N . ASP A 1 176 ? -4.906 3.037 14.453 1 98.81 176 ASP A N 1
ATOM 1389 C CA . ASP A 1 176 ? -6.277 3.283 14.898 1 98.81 176 ASP A CA 1
ATOM 1390 C C . ASP A 1 176 ? -6.301 4.125 16.172 1 98.81 176 ASP A C 1
ATOM 1392 O O . ASP A 1 176 ? -6.102 3.607 17.266 1 98.81 176 ASP A O 1
ATOM 1396 N N . LEU A 1 177 ? -6.547 5.41 15.969 1 98.75 177 LEU A N 1
ATOM 1397 C CA . LEU A 1 177 ? -6.512 6.34 17.094 1 98.75 177 LEU A CA 1
ATOM 1398 C C . LEU A 1 177 ? -7.555 5.961 18.141 1 98.75 177 LEU A C 1
ATOM 1400 O O . LEU A 1 177 ? -7.32 6.129 19.344 1 98.75 177 LEU A O 1
ATOM 1404 N N . SER A 1 178 ? -8.68 5.434 17.688 1 98.38 178 SER A N 1
ATOM 1405 C CA . SER A 1 178 ? -9.742 5.059 18.609 1 98.38 178 SER A CA 1
ATOM 1406 C C . SER A 1 178 ? -9.297 3.941 19.547 1 98.38 178 SER A C 1
ATOM 1408 O O . SER A 1 178 ? -9.867 3.758 20.625 1 98.38 178 SER A O 1
ATOM 1410 N N . LEU A 1 179 ? -8.273 3.215 19.156 1 97.94 179 LEU A N 1
ATOM 1411 C CA . LEU A 1 179 ? -7.75 2.137 19.984 1 97.94 179 LEU A CA 1
ATOM 1412 C C . LEU A 1 179 ? -6.551 2.611 20.797 1 97.94 179 LEU A C 1
ATOM 1414 O O . LEU A 1 179 ? -6.066 1.896 21.688 1 97.94 179 LEU A O 1
ATOM 1418 N N . ALA A 1 180 ? -6.078 3.799 20.531 1 97.94 180 ALA A N 1
ATOM 1419 C CA . ALA A 1 180 ? -4.938 4.375 21.234 1 97.94 180 ALA A CA 1
ATOM 1420 C C . ALA A 1 180 ? -5.164 5.855 21.531 1 97.94 180 ALA A C 1
ATOM 1422 O O . ALA A 1 180 ? -4.328 6.695 21.172 1 97.94 180 ALA A O 1
ATOM 1423 N N . PRO A 1 181 ? -6.25 6.145 22.219 1 97.38 181 PRO A N 1
ATOM 1424 C CA . PRO A 1 181 ? -6.605 7.551 22.422 1 97.38 181 PRO A CA 1
ATOM 1425 C C . PRO A 1 181 ? -5.543 8.32 23.203 1 97.38 181 PRO A C 1
ATOM 1427 O O . PRO A 1 181 ? -5.461 9.547 23.109 1 97.38 181 PRO A O 1
ATOM 1430 N N . GLU A 1 182 ? -4.684 7.605 24 1 97.56 182 GLU A N 1
ATOM 1431 C CA . GLU A 1 182 ? -3.609 8.234 24.766 1 97.56 182 GLU A CA 1
ATOM 1432 C C . GLU A 1 182 ? -2.609 8.922 23.828 1 97.56 182 GLU A C 1
ATOM 1434 O O . GLU A 1 182 ? -1.871 9.812 24.266 1 97.56 182 GLU A O 1
ATOM 1439 N N . LYS A 1 183 ? -2.598 8.586 22.578 1 97.94 183 LYS A N 1
ATOM 1440 C CA . LYS A 1 183 ? -1.662 9.148 21.609 1 97.94 183 LYS A CA 1
ATOM 1441 C C . LYS A 1 183 ? -2.039 10.586 21.25 1 97.94 183 LYS A C 1
ATOM 1443 O O . LYS A 1 183 ? -1.229 11.32 20.688 1 97.94 183 LYS A O 1
ATOM 1448 N N . VAL A 1 184 ? -3.256 11.039 21.516 1 98 184 VAL A N 1
ATOM 1449 C CA . VAL A 1 184 ? -3.578 12.453 21.391 1 98 184 VAL A CA 1
ATOM 1450 C C . VAL A 1 184 ? -2.627 13.281 22.25 1 98 184 VAL A C 1
ATOM 1452 O O . VAL A 1 184 ? -2.215 14.375 21.859 1 98 184 VAL A O 1
ATOM 1455 N N . ALA A 1 185 ? -2.316 12.773 23.406 1 97.31 185 ALA A N 1
ATOM 1456 C CA . ALA A 1 185 ? -1.266 13.297 24.266 1 97.31 185 ALA A CA 1
ATOM 1457 C C . ALA A 1 185 ? -1.489 14.773 24.578 1 97.31 185 ALA A C 1
ATOM 1459 O O . ALA A 1 185 ? -0.541 15.562 24.578 1 97.31 185 ALA A O 1
ATOM 1460 N N . GLY A 1 186 ? -2.672 15.164 24.688 1 97.06 186 GLY A N 1
ATOM 1461 C CA . GLY A 1 186 ? -2.996 16.516 25.094 1 97.06 186 GLY A CA 1
ATOM 1462 C C . GLY A 1 186 ? -2.826 17.531 23.969 1 97.06 186 GLY A C 1
ATOM 1463 O O . GLY A 1 186 ? -2.955 18.734 24.188 1 97.06 186 GLY A O 1
ATOM 1464 N N . ARG A 1 187 ? -2.531 17.047 22.828 1 97.81 187 ARG A N 1
ATOM 1465 C CA . ARG A 1 187 ? -2.375 17.938 21.688 1 97.81 187 ARG A CA 1
ATOM 1466 C C . ARG A 1 187 ? -3.729 18.469 21.219 1 97.81 187 ARG A C 1
ATOM 1468 O O . ARG A 1 187 ? -4.715 17.734 21.203 1 97.81 187 ARG A O 1
ATOM 1475 N N . PRO A 1 188 ? -3.738 19.734 20.797 1 98.56 188 PRO A N 1
ATOM 1476 C CA . PRO A 1 188 ? -4.988 20.25 20.25 1 98.56 188 PRO A CA 1
ATOM 1477 C C . PRO A 1 188 ? -5.449 19.484 19 1 98.56 188 PRO A C 1
ATOM 1479 O O . PRO A 1 188 ? -4.676 19.328 18.062 1 98.56 188 PRO A O 1
ATOM 1482 N N . LEU A 1 189 ? -6.641 19 19.047 1 98.75 189 LEU A N 1
ATOM 1483 C CA . LEU A 1 189 ? -7.238 18.203 17.969 1 98.75 189 LEU A CA 1
ATOM 1484 C C . LEU A 1 189 ? -8.664 18.672 17.672 1 98.75 189 LEU A C 1
ATOM 1486 O O . LEU A 1 189 ? -9.516 18.672 18.578 1 98.75 189 LEU A O 1
ATOM 1490 N N . PHE A 1 190 ? -8.891 19.094 16.438 1 98.62 190 PHE A N 1
ATOM 1491 C CA . PHE A 1 190 ? -10.188 19.594 16 1 98.62 190 PHE A CA 1
ATOM 1492 C C . PHE A 1 190 ? -10.906 18.562 15.141 1 98.62 190 PHE A C 1
ATOM 1494 O O . PHE A 1 190 ? -10.344 18.078 14.156 1 98.62 190 PHE A O 1
ATOM 1501 N N . PHE A 1 191 ? -12.156 18.234 15.516 1 98.5 191 PHE A N 1
ATOM 1502 C CA . PHE A 1 191 ? -13.023 17.391 14.688 1 98.5 191 PHE A CA 1
ATOM 1503 C C . PHE A 1 191 ? -14.211 18.203 14.18 1 98.5 191 PHE A C 1
ATOM 1505 O O . PHE A 1 191 ? -14.883 18.891 14.953 1 98.5 191 PHE A O 1
ATOM 1512 N N . TRP A 1 192 ? -14.414 18.109 12.914 1 98 192 TRP A N 1
ATOM 1513 C CA . TRP A 1 192 ? -15.695 18.516 12.352 1 98 192 TRP A CA 1
ATOM 1514 C C . TRP A 1 192 ? -16.359 17.359 11.609 1 98 192 TRP A C 1
ATOM 1516 O O . TRP A 1 192 ? -15.703 16.656 10.844 1 98 192 TRP A O 1
ATOM 1526 N N . HIS A 1 193 ? -17.688 17.203 11.781 1 97.81 193 HIS A N 1
ATOM 1527 C CA . HIS A 1 193 ? -18.391 16.125 11.094 1 97.81 193 HIS A CA 1
ATOM 1528 C C . HIS A 1 193 ? -19.859 16.469 10.883 1 97.81 193 HIS A C 1
ATOM 1530 O O . HIS A 1 193 ? -20.516 16.953 11.805 1 97.81 193 HIS A O 1
ATOM 1536 N N . GLY A 1 194 ? -20.328 16.234 9.703 1 96.25 194 GLY A N 1
ATOM 1537 C CA . GLY A 1 194 ? -21.75 16.344 9.461 1 96.25 194 GLY A CA 1
ATOM 1538 C C . GLY A 1 194 ? -22.547 15.156 9.984 1 96.25 194 GLY A C 1
ATOM 1539 O O . GLY A 1 194 ? -22.156 14.008 9.766 1 96.25 194 GLY A O 1
ATOM 1540 N N . THR A 1 195 ? -23.719 15.43 10.594 1 95.75 195 THR A N 1
ATOM 1541 C CA . THR A 1 195 ? -24.5 14.359 11.203 1 95.75 195 THR A CA 1
ATOM 1542 C C . THR A 1 195 ? -25.203 13.523 10.141 1 95.75 195 THR A C 1
ATOM 1544 O O . THR A 1 195 ? -25.609 12.391 10.406 1 95.75 195 THR A O 1
ATOM 1547 N N . GLU A 1 196 ? -25.266 14.047 8.93 1 95.31 196 GLU A N 1
ATOM 1548 C CA . GLU A 1 196 ? -25.953 13.352 7.844 1 95.31 196 GLU A CA 1
ATOM 1549 C C . GLU A 1 196 ? -24.969 12.852 6.793 1 95.31 196 GLU A C 1
ATOM 1551 O O . GLU A 1 196 ? -25.344 12.633 5.641 1 95.31 196 GLU A O 1
ATOM 1556 N N . ASP A 1 197 ? -23.766 12.727 7.215 1 95.5 197 ASP A N 1
ATOM 1557 C CA . ASP A 1 197 ? -22.734 12.258 6.301 1 95.5 197 ASP A CA 1
ATOM 1558 C C . ASP A 1 197 ? -23 10.828 5.844 1 95.5 197 ASP A C 1
ATOM 1560 O O . ASP A 1 197 ? -23.047 9.906 6.668 1 95.5 197 ASP A O 1
ATOM 1564 N N . GLU A 1 198 ? -23.109 10.57 4.535 1 92.25 198 GLU A N 1
ATOM 1565 C CA . GLU A 1 198 ? -23.453 9.25 3.994 1 92.25 198 GLU A CA 1
ATOM 1566 C C . GLU A 1 198 ? -22.188 8.461 3.654 1 92.25 198 GLU A C 1
ATOM 1568 O O . GLU A 1 198 ? -22.266 7.258 3.383 1 92.25 198 GLU A O 1
ATOM 1573 N N . LYS A 1 199 ? -21.031 9.07 3.709 1 92.94 199 LYS A N 1
ATOM 1574 C CA . LYS A 1 199 ? -19.797 8.445 3.268 1 92.94 199 LYS A CA 1
ATOM 1575 C C . LYS A 1 199 ? -18.969 7.957 4.457 1 92.94 199 LYS A C 1
ATOM 1577 O O . LYS A 1 199 ? -18.484 6.824 4.461 1 92.94 199 LYS A O 1
ATOM 1582 N N . VAL A 1 200 ? -18.781 8.812 5.41 1 96.38 200 VAL A N 1
ATOM 1583 C CA . VAL A 1 200 ? -18.078 8.492 6.645 1 96.38 200 VAL A CA 1
ATOM 1584 C C . VAL A 1 200 ? -19.016 8.617 7.832 1 96.38 200 VAL A C 1
ATOM 1586 O O . VAL A 1 200 ? -19.547 9.703 8.102 1 96.38 200 VAL A O 1
ATOM 1589 N N . PRO A 1 201 ? -19.203 7.594 8.547 1 96.88 201 PRO A N 1
ATOM 1590 C CA . PRO A 1 201 ? -20.203 7.633 9.617 1 96.88 201 PRO A CA 1
ATOM 1591 C C . PRO A 1 201 ? -19.859 8.641 10.711 1 96.88 201 PRO A C 1
ATOM 1593 O O . PRO A 1 201 ? -18.797 8.539 11.336 1 96.88 201 PRO A O 1
ATOM 1596 N N . TYR A 1 202 ? -20.734 9.523 10.969 1 97.31 202 TYR A N 1
ATOM 1597 C CA . TYR A 1 202 ? -20.625 10.492 12.055 1 97.31 202 TYR A CA 1
ATOM 1598 C C . TYR A 1 202 ? -20.344 9.797 13.375 1 97.31 202 TYR A C 1
ATOM 1600 O O . TYR A 1 202 ? -19.594 10.312 14.203 1 97.31 202 TYR A O 1
ATOM 1608 N N . GLN A 1 203 ? -20.875 8.641 13.57 1 97.56 203 GLN A N 1
ATOM 1609 C CA . GLN A 1 203 ? -20.828 7.906 14.828 1 97.56 203 GLN A CA 1
ATOM 1610 C C . GLN A 1 203 ? -19.406 7.512 15.188 1 97.56 203 GLN A C 1
ATOM 1612 O O . GLN A 1 203 ? -19.062 7.391 16.359 1 97.56 203 GLN A O 1
ATOM 1617 N N . HIS A 1 204 ? -18.547 7.289 14.18 1 97.94 204 HIS A N 1
ATOM 1618 C CA . HIS A 1 204 ? -17.156 6.969 14.469 1 97.94 204 HIS A CA 1
ATOM 1619 C C . HIS A 1 204 ? -16.5 8.055 15.312 1 97.94 204 HIS A C 1
ATOM 1621 O O . HIS A 1 204 ? -15.844 7.762 16.312 1 97.94 204 HIS A O 1
ATOM 1627 N N . THR A 1 205 ? -16.719 9.289 14.906 1 97.94 205 THR A N 1
ATOM 1628 C CA . THR A 1 205 ? -16.141 10.43 15.602 1 97.94 205 THR A CA 1
ATOM 1629 C C . THR A 1 205 ? -16.859 10.688 16.922 1 97.94 205 THR A C 1
ATOM 1631 O O . THR A 1 205 ? -16.219 10.875 17.953 1 97.94 205 THR A O 1
ATOM 1634 N N . ALA A 1 206 ? -18.172 10.633 16.922 1 97.75 206 ALA A N 1
ATOM 1635 C CA . ALA A 1 206 ? -18.969 10.883 18.125 1 97.75 206 ALA A CA 1
ATOM 1636 C C . ALA A 1 206 ? -18.625 9.891 19.234 1 97.75 206 ALA A C 1
ATOM 1638 O O . ALA A 1 206 ? -18.453 10.281 20.391 1 97.75 206 ALA A O 1
ATOM 1639 N N . ASP A 1 207 ? -18.516 8.656 18.859 1 98.06 207 ASP A N 1
ATOM 1640 C CA . ASP A 1 207 ? -18.172 7.617 19.828 1 98.06 207 ASP A CA 1
ATOM 1641 C C . ASP A 1 207 ? -16.781 7.844 20.406 1 98.06 207 ASP A C 1
ATOM 1643 O O . ASP A 1 207 ? -16.547 7.637 21.594 1 98.06 207 ASP A O 1
ATOM 1647 N N . PHE A 1 208 ? -15.859 8.211 19.547 1 98.38 208 PHE A N 1
ATOM 1648 C CA . PHE A 1 208 ? -14.492 8.477 19.969 1 98.38 208 PHE A CA 1
ATOM 1649 C C . PHE A 1 208 ? -14.445 9.602 21 1 98.38 208 PHE A C 1
ATOM 1651 O O . PHE A 1 208 ? -13.789 9.477 22.031 1 98.38 208 PHE A O 1
ATOM 1658 N N . ILE A 1 209 ? -15.133 10.695 20.688 1 97.31 209 ILE A N 1
ATOM 1659 C CA . ILE A 1 209 ? -15.148 11.859 21.562 1 97.31 209 ILE A CA 1
ATOM 1660 C C . ILE A 1 209 ? -15.805 11.492 22.891 1 97.31 209 ILE A C 1
ATOM 1662 O O . ILE A 1 209 ? -15.281 11.82 23.969 1 97.31 209 ILE A O 1
ATOM 1666 N N . LYS A 1 210 ? -16.922 10.828 22.828 1 97.19 210 LYS A N 1
ATOM 1667 C CA . LYS A 1 210 ? -17.641 10.43 24.031 1 97.19 210 LYS A CA 1
ATOM 1668 C C . LYS A 1 210 ? -16.766 9.555 24.922 1 97.19 210 LYS A C 1
ATOM 1670 O O . LYS A 1 210 ? -16.781 9.711 26.156 1 97.19 210 LYS A O 1
ATOM 1675 N N . ALA A 1 211 ? -15.992 8.734 24.312 1 96.94 211 ALA A N 1
ATOM 1676 C CA . ALA A 1 211 ? -15.172 7.785 25.062 1 96.94 211 ALA A CA 1
ATOM 1677 C C . ALA A 1 211 ? -13.906 8.453 25.594 1 96.94 211 ALA A C 1
ATOM 1679 O O . ALA A 1 211 ? -13.266 7.941 26.516 1 96.94 211 ALA A O 1
ATOM 1680 N N . ASN A 1 212 ? -13.578 9.586 25 1 95.81 212 ASN A N 1
ATOM 1681 C CA . ASN A 1 212 ? -12.32 10.227 25.344 1 95.81 212 ASN A CA 1
ATOM 1682 C C . ASN A 1 212 ? -12.484 11.734 25.531 1 95.81 212 ASN A C 1
ATOM 1684 O O . ASN A 1 212 ? -11.898 12.523 24.797 1 95.81 212 ASN A O 1
ATOM 1688 N N . PRO A 1 213 ? -13.188 12.039 26.594 1 93 213 PRO A N 1
ATOM 1689 C CA . PRO A 1 213 ? -13.336 13.477 26.828 1 93 213 PRO A CA 1
ATOM 1690 C C . PRO A 1 213 ? -12.031 14.156 27.219 1 93 213 PRO A C 1
ATOM 1692 O O . PRO A 1 213 ? -11.398 13.75 28.203 1 93 213 PRO A O 1
ATOM 1695 N N . GLN A 1 214 ? -11.516 14.914 26.406 1 92.94 214 GLN A N 1
ATOM 1696 C CA . GLN A 1 214 ? -10.289 15.672 26.625 1 92.94 214 GLN A CA 1
ATOM 1697 C C . GLN A 1 214 ? -10.484 17.141 26.312 1 92.94 214 GLN A C 1
ATOM 1699 O O . GLN A 1 214 ? -11.125 17.5 25.312 1 92.94 214 GLN A O 1
ATOM 1704 N N . ASP A 1 215 ? -9.867 17.953 27.109 1 92.81 215 ASP A N 1
ATOM 1705 C CA . ASP A 1 215 ? -9.977 19.406 26.906 1 92.81 215 ASP A CA 1
ATOM 1706 C C . ASP A 1 215 ? -9.289 19.828 25.609 1 92.81 215 ASP A C 1
ATOM 1708 O O . ASP A 1 215 ? -9.656 20.828 25.016 1 92.81 215 ASP A O 1
ATOM 1712 N N . SER A 1 216 ? -8.32 19.062 25.25 1 96.5 216 SER A N 1
ATOM 1713 C CA . SER A 1 216 ? -7.535 19.422 24.062 1 96.5 216 SER A CA 1
ATOM 1714 C C . SER A 1 216 ? -8.297 19.125 22.781 1 96.5 216 SER A C 1
ATOM 1716 O O . SER A 1 216 ? -7.906 19.578 21.703 1 96.5 216 SER A O 1
ATOM 1718 N N . ILE A 1 217 ? -9.438 18.406 22.875 1 97.69 217 ILE A N 1
ATOM 1719 C CA . ILE A 1 217 ? -10.188 18.016 21.688 1 97.69 217 ILE A CA 1
ATOM 1720 C C . ILE A 1 217 ? -11.406 18.922 21.516 1 97.69 217 ILE A C 1
ATOM 1722 O O . ILE A 1 217 ? -12.203 19.078 22.453 1 97.69 217 ILE A O 1
ATOM 1726 N N . THR A 1 218 ? -11.516 19.547 20.422 1 97.69 218 THR A N 1
ATOM 1727 C CA . THR A 1 218 ? -12.688 20.312 20.016 1 97.69 218 THR A CA 1
ATOM 1728 C C . THR A 1 218 ? -13.508 19.562 18.984 1 97.69 218 THR A C 1
ATOM 1730 O O . THR A 1 218 ? -12.984 19.141 17.953 1 97.69 218 THR A O 1
ATOM 1733 N N . PHE A 1 219 ? -14.781 19.375 19.25 1 97.75 219 PHE A N 1
ATOM 1734 C CA . PHE A 1 219 ? -15.648 18.641 18.328 1 97.75 219 PHE A CA 1
ATOM 1735 C C . PHE A 1 219 ? -16.844 19.5 17.938 1 97.75 219 PHE A C 1
ATOM 1737 O O . PHE A 1 219 ? -17.641 19.906 18.781 1 97.75 219 PHE A O 1
ATOM 1744 N N . VAL A 1 220 ? -16.906 19.797 16.656 1 96.81 220 VAL A N 1
ATOM 1745 C CA . VAL A 1 220 ? -18 20.562 16.078 1 96.81 220 VAL A CA 1
ATOM 1746 C C . VAL A 1 220 ? -18.781 19.688 15.102 1 96.81 220 VAL A C 1
ATOM 1748 O O . VAL A 1 220 ? -18.203 18.891 14.367 1 96.81 220 VAL A O 1
ATOM 1751 N N . SER A 1 221 ? -20.078 19.797 15.117 1 95 221 SER A N 1
ATOM 1752 C CA . SER A 1 221 ? -20.938 19.078 14.172 1 95 221 SER A CA 1
ATOM 1753 C C . SER A 1 221 ? -22.094 19.969 13.695 1 95 221 SER A C 1
ATOM 1755 O O . SER A 1 221 ? -22.359 21.016 14.281 1 95 221 SER A O 1
ATOM 1757 N N . ALA A 1 222 ? -22.625 19.578 12.555 1 92.75 222 ALA A N 1
ATOM 1758 C CA . ALA A 1 222 ? -23.797 20.234 11.992 1 92.75 222 ALA A CA 1
ATOM 1759 C C . ALA A 1 222 ? -24.656 19.266 11.188 1 92.75 222 ALA A C 1
ATOM 1761 O O . ALA A 1 222 ? -24.188 18.188 10.805 1 92.75 222 ALA A O 1
ATOM 1762 N N . GLU A 1 223 ? -25.953 19.672 10.984 1 93.19 223 GLU A N 1
ATOM 1763 C CA . GLU A 1 223 ? -26.812 18.875 10.117 1 93.19 223 GLU A CA 1
ATOM 1764 C C . GLU A 1 223 ? -26.438 19.047 8.648 1 93.19 223 GLU A C 1
ATOM 1766 O O . GLU A 1 223 ? -27.141 19.719 7.895 1 93.19 223 GLU A O 1
ATOM 1771 N N . GLU A 1 224 ? -25.406 18.5 8.32 1 90.75 224 GLU A N 1
ATOM 1772 C CA . GLU A 1 224 ? -24.859 18.594 6.973 1 90.75 224 GLU A CA 1
ATOM 1773 C C . GLU A 1 224 ? -24.438 17.234 6.449 1 90.75 224 GLU A C 1
ATOM 1775 O O . GLU A 1 224 ? -24.172 16.312 7.23 1 90.75 224 GLU A O 1
ATOM 1780 N N . ARG A 1 225 ? -24.484 17.078 5.141 1 91.5 225 ARG A N 1
ATOM 1781 C CA . ARG A 1 225 ? -24.016 15.867 4.473 1 91.5 225 ARG A CA 1
ATOM 1782 C C . ARG A 1 225 ? -22.5 15.867 4.328 1 91.5 225 ARG A C 1
ATOM 1784 O O . ARG A 1 225 ? -21.781 16.391 5.188 1 91.5 225 ARG A O 1
ATOM 1791 N N . HIS A 1 226 ? -21.969 15.117 3.471 1 88.69 226 HIS A N 1
ATOM 1792 C CA . HIS A 1 226 ? -20.531 15.016 3.264 1 88.69 226 HIS A CA 1
ATOM 1793 C C . HIS A 1 226 ? -20 16.188 2.461 1 88.69 226 HIS A C 1
ATOM 1795 O O . HIS A 1 226 ? -19.516 16.016 1.338 1 88.69 226 HIS A O 1
ATOM 1801 N N . PHE A 1 227 ? -20.078 17.422 3.117 1 83.56 227 PHE A N 1
ATOM 1802 C CA . PHE A 1 227 ? -19.688 18.672 2.455 1 83.56 227 PHE A CA 1
ATOM 1803 C C . PHE A 1 227 ? -19.141 19.672 3.463 1 83.56 227 PHE A C 1
ATOM 1805 O O . PHE A 1 227 ? -19.672 19.797 4.574 1 83.56 227 PHE A O 1
ATOM 1812 N N . VAL A 1 228 ? -18.141 20.422 3.039 1 83 228 VAL A N 1
ATOM 1813 C CA . VAL A 1 228 ? -17.516 21.391 3.92 1 83 228 VAL A CA 1
ATOM 1814 C C . VAL A 1 228 ? -17.922 22.797 3.492 1 83 228 VAL A C 1
ATOM 1816 O O . VAL A 1 228 ? -17.641 23.219 2.361 1 83 228 VAL A O 1
ATOM 1819 N N . GLN A 1 229 ? -18.469 23.531 4.379 1 87 229 GLN A N 1
ATOM 1820 C CA . GLN A 1 229 ? -18.875 24.906 4.117 1 87 229 GLN A CA 1
ATOM 1821 C C . GLN A 1 229 ? -17.734 25.875 4.453 1 87 229 GLN A C 1
ATOM 1823 O O . GLN A 1 229 ? -16.828 25.531 5.199 1 87 229 GLN A O 1
ATOM 1828 N N . ILE A 1 230 ? -17.828 27.031 3.932 1 90.31 230 ILE A N 1
ATOM 1829 C CA . ILE A 1 230 ? -16.828 28.078 4.133 1 90.31 230 ILE A CA 1
ATOM 1830 C C . ILE A 1 230 ? -16.688 28.375 5.625 1 90.31 230 ILE A C 1
ATOM 1832 O O . ILE A 1 230 ? -15.57 28.562 6.113 1 90.31 230 ILE A O 1
ATOM 1836 N N . ALA A 1 231 ? -17.75 28.375 6.34 1 93 231 ALA A N 1
ATOM 1837 C CA . ALA A 1 231 ? -17.703 28.641 7.773 1 93 231 ALA A CA 1
ATOM 1838 C C . ALA A 1 231 ? -16.844 27.609 8.492 1 93 231 ALA A C 1
ATOM 1840 O O . ALA A 1 231 ? -16.156 27.938 9.461 1 93 231 ALA A O 1
ATOM 1841 N N . THR A 1 232 ? -16.953 26.422 8.07 1 94.5 232 THR A N 1
ATOM 1842 C CA . THR A 1 232 ? -16.125 25.359 8.641 1 94.5 232 THR A CA 1
ATOM 1843 C C . THR A 1 232 ? -14.648 25.609 8.352 1 94.5 232 THR A C 1
ATOM 1845 O O . THR A 1 232 ? -13.797 25.422 9.227 1 94.5 232 THR A O 1
ATOM 1848 N N . MET A 1 233 ? -14.312 26.062 7.133 1 97 233 MET A N 1
ATOM 1849 C CA . MET A 1 233 ? -12.93 26.375 6.77 1 97 233 MET A CA 1
ATOM 1850 C C . MET A 1 233 ? -12.359 27.453 7.68 1 97 233 MET A C 1
ATOM 1852 O O . MET A 1 233 ? -11.188 27.391 8.055 1 97 233 MET A O 1
ATOM 1856 N N . ASP A 1 234 ? -13.172 28.406 7.988 1 97.62 234 ASP A N 1
ATOM 1857 C CA . ASP A 1 234 ? -12.742 29.484 8.875 1 97.62 234 ASP A CA 1
ATOM 1858 C C . ASP A 1 234 ? -12.484 28.969 10.281 1 97.62 234 ASP A C 1
ATOM 1860 O O . ASP A 1 234 ? -11.516 29.375 10.93 1 97.62 234 ASP A O 1
ATOM 1864 N N . GLN A 1 235 ? -13.359 28.109 10.789 1 97.31 235 GLN A N 1
ATOM 1865 C CA . GLN A 1 235 ? -13.172 27.5 12.109 1 97.31 235 GLN A CA 1
ATOM 1866 C C . GLN A 1 235 ? -11.859 26.734 12.18 1 97.31 235 GLN A C 1
ATOM 1868 O O . GLN A 1 235 ? -11.117 26.859 13.164 1 97.31 235 GLN A O 1
ATOM 1873 N N . ILE A 1 236 ? -11.602 25.984 11.18 1 98 236 ILE A N 1
ATOM 1874 C CA . ILE A 1 236 ? -10.367 25.219 11.102 1 98 236 ILE A CA 1
ATOM 1875 C C . ILE A 1 236 ? -9.164 26.156 11.133 1 98 236 ILE A C 1
ATOM 1877 O O . ILE A 1 236 ? -8.211 25.922 11.867 1 98 236 ILE A O 1
ATOM 1881 N N . THR A 1 237 ? -9.227 27.188 10.32 1 98.31 237 THR A N 1
ATOM 1882 C CA . THR A 1 237 ? -8.141 28.156 10.227 1 98.31 237 THR A CA 1
ATOM 1883 C C . THR A 1 237 ? -7.887 28.812 11.578 1 98.31 237 THR A C 1
ATOM 1885 O O . THR A 1 237 ? -6.738 28.922 12.016 1 98.31 237 THR A O 1
ATOM 1888 N N . GLU A 1 238 ? -8.93 29.234 12.227 1 97.94 238 GLU A N 1
ATOM 1889 C CA . GLU A 1 238 ? -8.797 29.891 13.531 1 97.94 238 GLU A CA 1
ATOM 1890 C C . GLU A 1 238 ? -8.258 28.922 14.578 1 97.94 238 GLU A C 1
ATOM 1892 O O . GLU A 1 238 ? -7.473 29.312 15.445 1 97.94 238 GLU A O 1
ATOM 1897 N N . PHE A 1 239 ? -8.68 27.703 14.555 1 98.31 239 PHE A N 1
ATOM 1898 C CA . PHE A 1 239 ? -8.195 26.703 15.484 1 98.31 239 PHE A CA 1
ATOM 1899 C C . PHE A 1 239 ? -6.68 26.547 15.375 1 98.31 239 PHE A C 1
ATOM 1901 O O . PHE A 1 239 ? -5.977 26.547 16.391 1 98.31 239 PHE A O 1
ATOM 1908 N N . PHE A 1 240 ? -6.18 26.422 14.062 1 98.56 240 PHE A N 1
ATOM 1909 C CA . PHE A 1 240 ? -4.738 26.312 13.859 1 98.56 240 PHE A CA 1
ATOM 1910 C C . PHE A 1 240 ? -4.039 27.594 14.32 1 98.56 240 PHE A C 1
ATOM 1912 O O . PHE A 1 240 ? -2.977 27.531 14.945 1 98.56 240 PHE A O 1
ATOM 1919 N N . ALA A 1 241 ? -4.598 28.75 14.031 1 97.62 241 ALA A N 1
ATOM 1920 C CA . ALA A 1 241 ? -3.99 30.016 14.43 1 97.62 241 ALA A CA 1
ATOM 1921 C C . ALA A 1 241 ? -3.867 30.125 15.945 1 97.62 241 ALA A C 1
ATOM 1923 O O . ALA A 1 241 ? -2.838 30.562 16.469 1 97.62 241 ALA A O 1
ATOM 1924 N N . ASP A 1 242 ? -4.883 29.672 16.641 1 96.94 242 ASP A N 1
ATOM 1925 C CA . ASP A 1 242 ? -4.938 29.766 18.094 1 96.94 242 ASP A CA 1
ATOM 1926 C C . ASP A 1 242 ? -3.963 28.797 18.75 1 96.94 242 ASP A C 1
ATOM 1928 O O . ASP A 1 242 ? -3.418 29.078 19.812 1 96.94 242 ASP A O 1
ATOM 1932 N N . ASN A 1 243 ? -3.734 27.688 18.094 1 97.25 243 ASN A N 1
ATOM 1933 C CA . ASN A 1 243 ? -3.027 26.609 18.797 1 97.25 243 ASN A CA 1
ATOM 1934 C C . ASN A 1 243 ? -1.629 26.406 18.219 1 97.25 243 ASN A C 1
ATOM 1936 O O . ASN A 1 243 ? -0.767 25.812 18.875 1 97.25 243 ASN A O 1
ATOM 1940 N N . LEU A 1 244 ? -1.409 26.828 16.969 1 94.25 244 LEU A N 1
ATOM 1941 C CA . LEU A 1 244 ? -0.147 26.531 16.297 1 94.25 244 LEU A CA 1
ATOM 1942 C C . LEU A 1 244 ? 0.631 27.812 16.016 1 94.25 244 LEU A C 1
ATOM 1944 O O . LEU A 1 244 ? 1.846 27.781 15.805 1 94.25 244 LEU A O 1
ATOM 1948 N N . GLY A 1 245 ? -0.149 28.922 15.922 1 85.19 245 GLY A N 1
ATOM 1949 C CA . GLY A 1 245 ? 0.452 30.203 15.578 1 85.19 245 GLY A CA 1
ATOM 1950 C C . GLY A 1 245 ? 1.486 30.672 16.578 1 85.19 245 GLY A C 1
ATOM 1951 O O . GLY A 1 245 ? 1.505 30.203 17.719 1 85.19 245 GLY A O 1
ATOM 1952 N N . ILE A 1 246 ? 2.543 31.266 16.062 1 72.12 246 ILE A N 1
ATOM 1953 C CA . ILE A 1 246 ? 3.586 31.844 16.906 1 72.12 246 ILE A CA 1
ATOM 1954 C C . ILE A 1 246 ? 3.049 33.062 17.625 1 72.12 246 ILE A C 1
ATOM 1956 O O . ILE A 1 246 ? 2.385 33.906 17.016 1 72.12 246 ILE A O 1
ATOM 1960 N N . SER A 1 247 ? 2.494 32.938 18.906 1 54.75 247 SER A N 1
ATOM 1961 C CA . SER A 1 247 ? 2.129 34.125 19.656 1 54.75 247 SER A CA 1
ATOM 1962 C C . SER A 1 247 ? 3.055 35.312 19.328 1 54.75 247 SER A C 1
ATOM 1964 O O . SER A 1 247 ? 4.27 35.125 19.234 1 54.75 247 SER A O 1
ATOM 1966 N N . GLU A 1 248 ? 2.607 36.219 18.469 1 47.28 248 GLU A N 1
ATOM 1967 C CA . GLU A 1 248 ? 3.311 37.5 18.5 1 47.28 248 GLU A CA 1
ATOM 1968 C C . GLU A 1 248 ? 3.646 37.906 19.938 1 47.28 248 GLU A C 1
ATOM 1970 O O . GLU A 1 248 ? 2.748 38.156 20.734 1 47.28 248 GLU A O 1
ATOM 1975 N N . ARG A 1 249 ? 4.309 37.281 20.828 1 40.41 249 ARG A N 1
ATOM 1976 C CA . ARG A 1 249 ? 4.719 38 22.016 1 40.41 249 ARG A CA 1
ATOM 1977 C C . ARG A 1 249 ? 5.121 39.438 21.656 1 40.41 249 ARG A C 1
ATOM 1979 O O . ARG A 1 249 ? 6.004 39.656 20.828 1 40.41 249 ARG A O 1
ATOM 1986 N N . THR A 1 250 ? 4.082 40.312 21.688 1 32.16 250 THR A N 1
ATOM 1987 C CA . THR A 1 250 ? 4.418 41.688 22.047 1 32.16 250 THR A CA 1
ATOM 1988 C C . THR A 1 250 ? 5.367 41.719 23.25 1 32.16 250 THR A C 1
ATOM 1990 O O . THR A 1 250 ? 5.188 40.969 24.203 1 32.16 250 THR A O 1
ATOM 1993 N N . MET B 1 1 ? 3.092 -28.281 -29.625 1 79.38 1 MET B N 1
ATOM 1994 C CA . MET B 1 1 ? 1.789 -27.688 -29.312 1 79.38 1 MET B CA 1
ATOM 1995 C C . MET B 1 1 ? 1.815 -26.188 -29.5 1 79.38 1 MET B C 1
ATOM 1997 O O . MET B 1 1 ? 2.779 -25.516 -29.125 1 79.38 1 MET B O 1
ATOM 2001 N N . LYS B 1 2 ? 0.855 -25.641 -30.297 1 93.56 2 LYS B N 1
ATOM 2002 C CA . LYS B 1 2 ? 0.795 -24.203 -30.547 1 93.56 2 LYS B CA 1
ATOM 2003 C C . LYS B 1 2 ? 0.163 -23.453 -29.375 1 93.56 2 LYS B C 1
ATOM 2005 O O . LYS B 1 2 ? -0.855 -23.891 -28.828 1 93.56 2 LYS B O 1
ATOM 2010 N N . VAL B 1 3 ? 0.91 -22.531 -28.812 1 97.31 3 VAL B N 1
ATOM 2011 C CA . VAL B 1 3 ? 0.381 -21.734 -27.703 1 97.31 3 VAL B CA 1
ATOM 2012 C C . VAL B 1 3 ? -0.033 -20.344 -28.219 1 97.31 3 VAL B C 1
ATOM 2014 O O . VAL B 1 3 ? 0.524 -19.859 -29.188 1 97.31 3 VAL B O 1
ATOM 2017 N N . VAL B 1 4 ? -1.042 -19.812 -27.641 1 98.44 4 VAL B N 1
ATOM 2018 C CA . VAL B 1 4 ? -1.474 -18.453 -27.969 1 98.44 4 VAL B CA 1
ATOM 2019 C C . VAL B 1 4 ? -1.312 -17.547 -26.75 1 98.44 4 VAL B C 1
ATOM 2021 O O . VAL B 1 4 ? -1.426 -18 -25.609 1 98.44 4 VAL B O 1
ATOM 2024 N N . VAL B 1 5 ? -0.993 -16.375 -26.969 1 98.75 5 VAL B N 1
ATOM 2025 C CA . VAL B 1 5 ? -0.894 -15.336 -25.953 1 98.75 5 VAL B CA 1
ATOM 2026 C C . VAL B 1 5 ? -2.039 -14.336 -26.125 1 98.75 5 VAL B C 1
ATOM 2028 O O . VAL B 1 5 ? -2.141 -13.664 -27.141 1 98.75 5 VAL B O 1
ATOM 2031 N N . ARG B 1 6 ? -2.879 -14.281 -25.172 1 98.56 6 ARG B N 1
ATOM 2032 C CA . ARG B 1 6 ? -4.023 -13.375 -25.219 1 98.56 6 ARG B CA 1
ATOM 2033 C C . ARG B 1 6 ? -3.852 -12.227 -24.219 1 98.56 6 ARG B C 1
ATOM 2035 O O . ARG B 1 6 ? -3.605 -12.445 -23.031 1 98.56 6 ARG B O 1
ATOM 2042 N N . LYS B 1 7 ? -3.977 -11.039 -24.734 1 98.25 7 LYS B N 1
ATOM 2043 C CA . LYS B 1 7 ? -3.975 -9.867 -23.859 1 98.25 7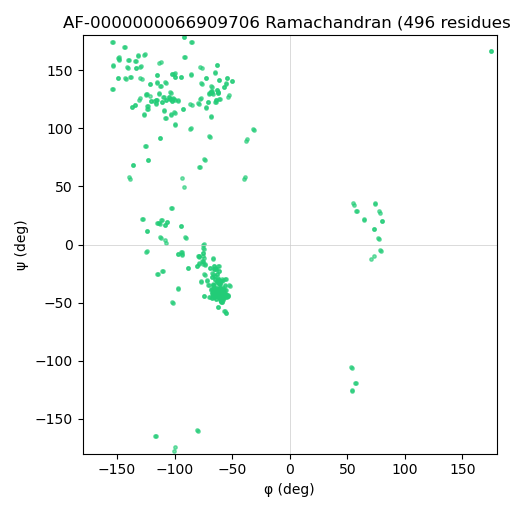 LYS B CA 1
ATOM 2044 C C . LYS B 1 7 ? -5.32 -9.695 -23.156 1 98.25 7 LYS B C 1
ATOM 2046 O O . LYS B 1 7 ? -6.367 -9.688 -23.812 1 98.25 7 LYS B O 1
ATOM 2051 N N . ARG B 1 8 ? -5.23 -9.609 -21.859 1 97.94 8 ARG B N 1
ATOM 2052 C CA . ARG B 1 8 ? -6.43 -9.469 -21.031 1 97.94 8 ARG B CA 1
ATOM 2053 C C . ARG B 1 8 ? -6.289 -8.312 -20.047 1 97.94 8 ARG B C 1
ATOM 2055 O O . ARG B 1 8 ? -5.176 -7.879 -19.75 1 97.94 8 ARG B O 1
ATOM 2062 N N . THR B 1 9 ? -7.418 -7.758 -19.688 1 98.25 9 THR B N 1
ATOM 2063 C CA . THR B 1 9 ? -7.516 -6.887 -18.516 1 98.25 9 THR B CA 1
ATOM 2064 C C . THR B 1 9 ? -8.609 -7.371 -17.578 1 98.25 9 THR B C 1
ATOM 2066 O O . THR B 1 9 ? -9.789 -7.402 -17.938 1 98.25 9 THR B O 1
ATOM 2069 N N . VAL B 1 10 ? -8.273 -7.828 -16.469 1 98.25 10 VAL B N 1
ATOM 2070 C CA . VAL B 1 10 ? -9.219 -8.227 -15.43 1 98.25 10 VAL B CA 1
ATOM 2071 C C . VAL B 1 10 ? -9.328 -7.121 -14.383 1 98.25 10 VAL B C 1
ATOM 2073 O O . VAL B 1 10 ? -8.391 -6.906 -13.609 1 98.25 10 VAL B O 1
ATOM 2076 N N . GLY B 1 11 ? -10.516 -6.488 -14.281 1 96.94 11 GLY B N 1
ATOM 2077 C CA . GLY B 1 11 ? -10.547 -5.234 -13.539 1 96.94 11 GLY B CA 1
ATOM 2078 C C . GLY B 1 11 ? -9.578 -4.199 -14.078 1 96.94 11 GLY B C 1
ATOM 2079 O O . GLY B 1 11 ? -9.648 -3.83 -15.25 1 96.94 11 GLY B O 1
ATOM 2080 N N . ASN B 1 12 ? -8.656 -3.787 -13.281 1 97.5 12 ASN B N 1
ATOM 2081 C CA . ASN B 1 12 ? -7.621 -2.861 -13.734 1 97.5 12 ASN B CA 1
ATOM 2082 C C . ASN B 1 12 ? -6.266 -3.549 -13.859 1 97.5 12 ASN B C 1
ATOM 2084 O O . ASN B 1 12 ? -5.227 -2.889 -13.859 1 97.5 12 ASN B O 1
ATOM 2088 N N . ILE B 1 13 ? -6.27 -4.902 -13.898 1 98.69 13 ILE B N 1
ATOM 2089 C CA . ILE B 1 13 ? -5.031 -5.676 -13.93 1 98.69 13 ILE B CA 1
ATOM 2090 C C . ILE B 1 13 ? -4.734 -6.121 -15.359 1 98.69 13 ILE B C 1
ATOM 2092 O O . ILE B 1 13 ? -5.355 -7.062 -15.859 1 98.69 13 ILE B O 1
ATOM 2096 N N . PRO B 1 14 ? -3.805 -5.484 -16.016 1 98.81 14 PRO B N 1
ATOM 2097 C CA . PRO B 1 14 ? -3.373 -6.035 -17.312 1 98.81 14 PRO B CA 1
ATOM 2098 C C . PRO B 1 14 ? -2.613 -7.352 -17.156 1 98.81 14 PRO B C 1
ATOM 2100 O O . PRO B 1 14 ? -1.747 -7.477 -16.297 1 98.81 14 PRO B O 1
ATOM 2103 N N . LEU B 1 15 ? -2.984 -8.312 -17.938 1 98.88 15 LEU B N 1
ATOM 2104 C CA . LEU B 1 15 ? -2.271 -9.586 -17.859 1 98.88 15 LEU B CA 1
ATOM 2105 C C . LEU B 1 15 ? -2.25 -10.273 -19.219 1 98.88 15 LEU B C 1
ATOM 2107 O O . LEU B 1 15 ? -2.961 -9.867 -20.141 1 98.88 15 LEU B O 1
ATOM 2111 N N . LEU B 1 16 ? -1.312 -11.188 -19.422 1 98.94 16 LEU B N 1
ATOM 2112 C CA . LEU B 1 16 ? -1.294 -12.117 -20.547 1 98.94 16 LEU B CA 1
ATOM 2113 C C . LEU B 1 16 ? -1.816 -13.484 -20.125 1 98.94 16 LEU B C 1
ATOM 2115 O O . LEU B 1 16 ? -1.398 -14.023 -19.094 1 98.94 16 LEU B O 1
ATOM 2119 N N . GLU B 1 17 ? -2.762 -13.914 -20.797 1 98.88 17 GLU B N 1
ATOM 2120 C CA . GLU B 1 17 ? -3.178 -15.312 -20.703 1 98.88 17 GLU B CA 1
ATOM 2121 C C . GLU B 1 17 ? -2.477 -16.172 -21.766 1 98.88 17 GLU B C 1
ATOM 2123 O O . GLU B 1 17 ? -2.629 -15.93 -22.953 1 98.88 17 GLU B O 1
ATOM 2128 N N . VAL B 1 18 ? -1.68 -17.109 -21.344 1 98.88 18 VAL B N 1
ATOM 2129 C CA . VAL B 1 18 ? -0.95 -18 -22.234 1 98.88 18 VAL B CA 1
ATOM 2130 C C . VAL B 1 18 ? -1.524 -19.422 -22.125 1 98.88 18 VAL B C 1
ATOM 2132 O O . VAL B 1 18 ? -1.591 -19.984 -21.031 1 98.88 18 VAL B O 1
ATOM 2135 N N . VAL B 1 19 ? -1.952 -19.953 -23.219 1 98.56 19 VAL B N 1
ATOM 2136 C CA . VAL B 1 19 ? -2.656 -21.234 -23.188 1 98.56 19 VAL B CA 1
ATOM 2137 C C . VAL B 1 19 ? -2.482 -21.938 -24.531 1 98.56 19 VAL B C 1
ATOM 2139 O O . VAL B 1 19 ? -2.197 -21.297 -25.547 1 98.56 19 VAL B O 1
ATOM 2142 N N . ALA B 1 20 ? -2.578 -23.266 -24.516 1 97.94 20 ALA B N 1
ATOM 2143 C CA . ALA B 1 20 ? -2.574 -24 -25.766 1 97.94 20 ALA B CA 1
ATOM 2144 C C . ALA B 1 20 ? -3.705 -23.531 -26.688 1 97.94 20 ALA B C 1
ATOM 2146 O O . ALA B 1 20 ? -4.824 -23.297 -26.219 1 97.94 20 ALA B O 1
ATOM 2147 N N . GLU B 1 21 ? -3.441 -23.328 -27.938 1 97.69 21 GLU B N 1
ATOM 2148 C CA . GLU B 1 21 ? -4.367 -22.75 -28.906 1 97.69 21 GLU B CA 1
ATOM 2149 C C . GLU B 1 21 ? -5.672 -23.547 -28.969 1 97.69 21 GLU B C 1
ATOM 2151 O O . GLU B 1 21 ? -6.75 -22.969 -29.125 1 97.69 21 GLU B O 1
ATOM 2156 N N . ASP B 1 22 ? -5.578 -24.797 -28.828 1 97 22 ASP B N 1
ATOM 2157 C CA . ASP B 1 22 ? -6.754 -25.641 -28.969 1 97 22 ASP B CA 1
ATOM 2158 C C . ASP B 1 22 ? -7.461 -25.828 -27.641 1 97 22 ASP B C 1
ATOM 2160 O O . ASP B 1 22 ? -8.438 -26.594 -27.547 1 97 22 ASP B O 1
ATOM 2164 N N . LYS B 1 23 ? -7.047 -25.156 -26.578 1 96.81 23 LYS B N 1
ATOM 2165 C CA . LYS B 1 23 ? -7.629 -25.344 -25.25 1 96.81 23 LYS B CA 1
ATOM 2166 C C . LYS B 1 23 ? -8.062 -24.016 -24.641 1 96.81 23 LYS B C 1
ATOM 2168 O O . LYS B 1 23 ? -8.188 -23.906 -23.422 1 96.81 23 LYS B O 1
ATOM 2173 N N . ILE B 1 24 ? -8.281 -23.047 -25.453 1 97 24 ILE B N 1
ATOM 2174 C CA . ILE B 1 24 ? -8.586 -21.672 -25.031 1 97 24 ILE B CA 1
ATOM 2175 C C . ILE B 1 24 ? -9.867 -21.672 -24.188 1 97 24 ILE B C 1
ATOM 2177 O O . ILE B 1 24 ? -9.977 -20.922 -23.219 1 97 24 ILE B O 1
ATOM 2181 N N . TYR B 1 25 ? -10.781 -22.547 -24.438 1 97 25 TYR B N 1
ATOM 2182 C CA . TYR B 1 25 ? -12.07 -22.516 -23.766 1 97 25 TYR B CA 1
ATOM 2183 C C . TYR B 1 25 ? -12.234 -23.703 -22.828 1 97 25 TYR B C 1
ATOM 2185 O O . TYR B 1 25 ? -13.305 -23.922 -22.25 1 97 25 TYR B O 1
ATOM 2193 N N . GLU B 1 26 ? -11.203 -24.469 -22.672 1 96.38 26 GLU B N 1
ATOM 2194 C CA . GLU B 1 26 ? -11.258 -25.641 -21.797 1 96.38 26 GLU B CA 1
ATOM 2195 C C . GLU B 1 26 ? -10.742 -25.312 -20.391 1 96.38 26 GLU B C 1
ATOM 2197 O O . GLU B 1 26 ? -9.828 -24.516 -20.234 1 96.38 26 GLU B O 1
ATOM 2202 N N . PRO B 1 27 ? -11.352 -25.906 -19.406 1 97.31 27 PRO B N 1
ATOM 2203 C CA . PRO B 1 27 ? -10.766 -25.781 -18.078 1 97.31 27 PRO B CA 1
ATOM 2204 C C . PRO B 1 27 ? -9.414 -26.484 -17.953 1 97.31 27 PRO B C 1
ATOM 2206 O O . PRO B 1 27 ? -9.258 -27.609 -18.422 1 97.31 27 PRO B O 1
ATOM 2209 N N . LEU B 1 28 ? -8.469 -25.828 -17.469 1 97.81 28 LEU B N 1
ATOM 2210 C CA . LEU B 1 28 ? -7.121 -26.328 -17.266 1 97.81 28 LEU B CA 1
ATOM 2211 C C . LEU B 1 28 ? -6.609 -25.969 -15.875 1 97.81 28 LEU B C 1
ATOM 2213 O O . LEU B 1 28 ? -7.148 -25.062 -15.227 1 97.81 28 LEU B O 1
ATOM 2217 N N . PRO B 1 29 ? -5.582 -26.734 -15.352 1 98.06 29 PRO B N 1
ATOM 2218 C CA . PRO B 1 29 ? -4.898 -26.188 -14.18 1 98.06 29 PRO B CA 1
ATOM 2219 C C . PRO B 1 29 ? -4.352 -24.781 -14.422 1 98.06 29 PRO B C 1
ATOM 2221 O O . PRO B 1 29 ? -3.85 -24.484 -15.508 1 98.06 29 PRO B O 1
ATOM 2224 N N . LEU B 1 30 ? -4.496 -23.938 -13.461 1 98.62 30 LEU B N 1
ATOM 2225 C CA . LEU B 1 30 ? -4.148 -22.516 -13.594 1 98.62 30 LEU B CA 1
ATOM 2226 C C . LEU B 1 30 ? -2.832 -22.219 -12.883 1 98.62 30 LEU B C 1
ATOM 2228 O O . LEU B 1 30 ? -2.613 -22.656 -11.75 1 98.62 30 LEU B O 1
ATOM 2232 N N . ILE B 1 31 ? -1.929 -21.547 -13.547 1 98.88 31 ILE B N 1
ATOM 2233 C CA . ILE B 1 31 ? -0.712 -21.047 -12.922 1 98.88 31 ILE B CA 1
ATOM 2234 C C . ILE B 1 31 ? -0.661 -19.531 -13.055 1 98.88 31 ILE B C 1
ATOM 2236 O O . ILE B 1 31 ? -0.831 -18.984 -14.148 1 98.88 31 ILE B O 1
ATOM 2240 N N . ILE B 1 32 ? -0.546 -18.828 -12 1 98.94 32 ILE B N 1
ATOM 2241 C CA . ILE B 1 32 ? -0.21 -17.406 -12.031 1 98.94 32 ILE B CA 1
ATOM 2242 C C . ILE B 1 32 ? 1.288 -17.234 -11.805 1 98.94 32 ILE B C 1
ATOM 2244 O O . ILE B 1 32 ? 1.837 -17.734 -10.82 1 98.94 32 ILE B O 1
ATOM 2248 N N . TYR B 1 33 ? 1.962 -16.562 -12.727 1 98.94 33 TYR B N 1
ATOM 2249 C CA . TYR B 1 33 ? 3.414 -16.438 -12.703 1 98.94 33 TYR B CA 1
ATOM 2250 C C . TYR B 1 33 ? 3.832 -14.977 -12.719 1 98.94 33 TYR B C 1
ATOM 2252 O O . TYR B 1 33 ? 3.566 -14.258 -13.688 1 98.94 33 TYR B O 1
ATOM 2260 N N . TYR B 1 34 ? 4.531 -14.547 -11.68 1 98.94 34 TYR B N 1
ATOM 2261 C CA . TYR B 1 34 ? 4.785 -13.133 -11.438 1 98.94 34 TYR B CA 1
ATOM 2262 C C . TYR B 1 34 ? 6.18 -12.734 -11.914 1 98.94 34 TYR B C 1
ATOM 2264 O O . TYR B 1 34 ? 7.137 -13.492 -11.75 1 98.94 34 TYR B O 1
ATOM 2272 N N . HIS B 1 35 ? 6.293 -11.484 -12.445 1 98.81 35 HIS B N 1
ATOM 2273 C CA . HIS B 1 35 ? 7.57 -10.93 -12.883 1 98.81 35 HIS B CA 1
ATOM 2274 C C . HIS B 1 35 ? 8.312 -10.281 -11.727 1 98.81 35 HIS B C 1
ATOM 2276 O O . HIS B 1 35 ? 7.801 -10.219 -10.609 1 98.81 35 HIS B O 1
ATOM 2282 N N . GLY B 1 36 ? 9.531 -9.859 -12.008 1 98.19 36 GLY B N 1
ATOM 2283 C CA . GLY B 1 36 ? 10.383 -9.266 -11 1 98.19 36 GLY B CA 1
ATOM 2284 C C . GLY B 1 36 ? 10.258 -7.754 -10.922 1 98.19 36 GLY B C 1
ATOM 2285 O O . GLY B 1 36 ? 9.508 -7.148 -11.695 1 98.19 36 GLY B O 1
ATOM 2286 N N . TRP B 1 37 ? 11.016 -7.172 -9.977 1 97.62 37 TRP B N 1
ATOM 2287 C CA . TRP B 1 37 ? 11.023 -5.734 -9.711 1 97.62 37 TRP B CA 1
ATOM 2288 C C . TRP B 1 37 ? 11.523 -4.961 -10.93 1 97.62 37 TRP B C 1
ATOM 2290 O O . TRP B 1 37 ? 12.539 -5.32 -11.523 1 97.62 37 TRP B O 1
ATOM 2300 N N . GLN B 1 38 ? 10.789 -3.869 -11.312 1 96.06 38 GLN B N 1
ATOM 2301 C CA . GLN B 1 38 ? 11.117 -2.932 -12.383 1 96.06 38 GLN B CA 1
ATOM 2302 C C . GLN B 1 38 ? 11.109 -3.627 -13.742 1 96.06 38 GLN B C 1
ATOM 2304 O O . GLN B 1 38 ? 11.875 -3.25 -14.641 1 96.06 38 GLN B O 1
ATOM 2309 N N . THR B 1 39 ? 10.445 -4.727 -13.867 1 97.06 39 THR B N 1
ATOM 2310 C CA . THR B 1 39 ? 10.18 -5.383 -15.141 1 97.06 39 THR B CA 1
ATOM 2311 C C . THR B 1 39 ? 8.68 -5.422 -15.422 1 97.06 39 THR B C 1
ATOM 2313 O O . THR B 1 39 ? 7.914 -4.633 -14.859 1 97.06 39 THR B O 1
ATOM 2316 N N . ALA B 1 40 ? 8.258 -6.281 -16.406 1 98.31 40 ALA B N 1
ATOM 2317 C CA . ALA B 1 40 ? 6.859 -6.355 -16.828 1 98.31 40 ALA B CA 1
ATOM 2318 C C . ALA B 1 40 ? 6.465 -7.789 -17.172 1 98.31 40 ALA B C 1
ATOM 2320 O O . ALA B 1 40 ? 7.309 -8.688 -17.172 1 98.31 40 ALA B O 1
ATOM 2321 N N . LYS B 1 41 ? 5.172 -7.953 -17.359 1 98.69 41 LYS B N 1
ATOM 2322 C CA . LYS B 1 41 ? 4.602 -9.273 -17.625 1 98.69 41 LYS B CA 1
ATOM 2323 C C . LYS B 1 41 ? 5.266 -9.93 -18.828 1 98.69 41 LYS B C 1
ATOM 2325 O O . LYS B 1 41 ? 5.43 -11.148 -18.875 1 98.69 41 LYS B O 1
ATOM 2330 N N . GLU B 1 42 ? 5.75 -9.164 -19.812 1 98.56 42 GLU B N 1
ATOM 2331 C CA . GLU B 1 42 ? 6.332 -9.711 -21.031 1 98.56 42 GLU B CA 1
ATOM 2332 C C . GLU B 1 42 ? 7.668 -10.398 -20.766 1 98.56 42 GLU B C 1
ATOM 2334 O O . GLU B 1 42 ? 8.078 -11.289 -21.5 1 98.56 42 GLU B O 1
ATOM 2339 N N . LEU B 1 43 ? 8.258 -10.039 -19.656 1 97.5 43 LEU B N 1
ATOM 2340 C CA . LEU B 1 43 ? 9.586 -10.57 -19.359 1 97.5 43 LEU B CA 1
ATOM 2341 C C . LEU B 1 43 ? 9.5 -11.992 -18.828 1 97.5 43 LEU B C 1
ATOM 2343 O O . LEU B 1 43 ? 10.508 -12.703 -18.766 1 97.5 43 LEU B O 1
ATOM 2347 N N . VAL B 1 44 ? 8.32 -12.438 -18.516 1 98.06 44 VAL B N 1
ATOM 2348 C CA . VAL B 1 44 ? 8.172 -13.82 -18.062 1 98.06 44 VAL B CA 1
ATOM 2349 C C . VAL B 1 44 ? 7.336 -14.609 -19.078 1 98.06 44 VAL B C 1
ATOM 2351 O O . VAL B 1 44 ? 6.793 -15.664 -18.75 1 98.06 44 VAL B O 1
ATOM 2354 N N . LEU B 1 45 ? 7.227 -14.094 -20.297 1 98.25 45 LEU B N 1
ATOM 2355 C CA . LEU B 1 45 ? 6.406 -14.703 -21.328 1 98.25 45 LEU B CA 1
ATOM 2356 C C . LEU B 1 45 ? 6.988 -16.047 -21.766 1 98.25 45 LEU B C 1
ATOM 2358 O O . LEU B 1 45 ? 6.246 -17 -22.031 1 98.25 45 LEU B O 1
ATOM 2362 N N . THR B 1 46 ? 8.352 -16.125 -21.844 1 98.25 46 THR B N 1
ATOM 2363 C CA . THR B 1 46 ? 8.984 -17.375 -22.234 1 98.25 46 THR B CA 1
ATOM 2364 C C . THR B 1 46 ? 8.625 -18.5 -21.266 1 98.25 46 THR B C 1
ATOM 2366 O O . THR B 1 46 ? 8.281 -19.594 -21.672 1 98.25 46 THR B O 1
ATOM 2369 N N . GLN B 1 47 ? 8.711 -18.172 -19.969 1 98.5 47 GLN B N 1
ATOM 2370 C CA . GLN B 1 47 ? 8.289 -19.156 -18.984 1 98.5 47 GLN B CA 1
ATOM 2371 C C . GLN B 1 47 ? 6.816 -19.516 -19.156 1 98.5 47 GLN B C 1
ATOM 2373 O O . GLN B 1 47 ? 6.441 -20.688 -19.062 1 98.5 47 GLN B O 1
ATOM 2378 N N . GLY B 1 48 ? 5.957 -18.516 -19.375 1 98.62 48 GLY B N 1
ATOM 2379 C CA . GLY B 1 48 ? 4.543 -18.734 -19.625 1 98.62 48 GLY B CA 1
ATOM 2380 C C . GLY B 1 48 ? 4.277 -19.688 -20.766 1 98.62 48 GLY B C 1
ATOM 2381 O O . GLY B 1 48 ? 3.434 -20.578 -20.656 1 98.62 48 GLY B O 1
ATOM 2382 N N . ARG B 1 49 ? 5.008 -19.516 -21.844 1 98.5 49 ARG B N 1
ATOM 2383 C CA . ARG B 1 49 ? 4.844 -20.375 -23.016 1 98.5 49 ARG B CA 1
ATOM 2384 C C . ARG B 1 49 ? 5.238 -21.812 -22.719 1 98.5 49 ARG B C 1
ATOM 2386 O O . ARG B 1 49 ? 4.559 -22.75 -23.141 1 98.5 49 ARG B O 1
ATOM 2393 N N . LYS B 1 50 ? 6.344 -21.984 -22.016 1 98.19 50 LYS B N 1
ATOM 2394 C CA . LYS B 1 50 ? 6.789 -23.328 -21.656 1 98.19 50 LYS B CA 1
ATOM 2395 C C . LYS B 1 50 ? 5.758 -24.047 -20.781 1 98.19 50 LYS B C 1
ATOM 2397 O O . LYS B 1 50 ? 5.48 -25.234 -20.984 1 98.19 50 LYS B O 1
ATOM 2402 N N . LEU B 1 51 ? 5.211 -23.328 -19.844 1 98.5 51 LEU B N 1
ATOM 2403 C CA . LEU B 1 51 ? 4.195 -23.906 -18.969 1 98.5 51 LEU B CA 1
ATOM 2404 C C . LEU B 1 51 ? 2.922 -24.219 -19.734 1 98.5 51 LEU B C 1
ATOM 2406 O O . LEU B 1 51 ? 2.328 -25.281 -19.562 1 98.5 51 LEU B O 1
ATOM 2410 N N . ALA B 1 52 ? 2.541 -23.297 -20.609 1 98.31 52 ALA B N 1
ATOM 2411 C CA . ALA B 1 52 ? 1.33 -23.484 -21.406 1 98.31 52 ALA B CA 1
ATOM 2412 C C . ALA B 1 52 ? 1.464 -24.688 -22.328 1 98.31 52 ALA B C 1
ATOM 2414 O O . ALA B 1 52 ? 0.485 -25.391 -22.594 1 98.31 52 ALA B O 1
ATOM 2415 N N . ALA B 1 53 ? 2.654 -24.938 -22.781 1 97.38 53 ALA B N 1
ATOM 2416 C CA . ALA B 1 53 ? 2.922 -26.062 -23.656 1 97.38 53 ALA B CA 1
ATOM 2417 C C . ALA B 1 53 ? 2.703 -27.391 -22.922 1 97.38 53 ALA B C 1
ATOM 2419 O O . ALA B 1 53 ? 2.545 -28.438 -23.547 1 97.38 53 ALA B O 1
ATOM 2420 N N . LYS B 1 54 ? 2.689 -27.359 -21.594 1 97 54 LYS B N 1
ATOM 2421 C CA . LYS B 1 54 ? 2.398 -28.531 -20.781 1 97 54 LYS B CA 1
ATOM 2422 C C . LYS B 1 54 ? 0.922 -28.594 -20.391 1 97 54 LYS B C 1
ATOM 2424 O O . LYS B 1 54 ? 0.545 -29.266 -19.438 1 97 54 LYS B O 1
ATOM 2429 N N . ASN B 1 55 ? 0.07 -27.812 -21.078 1 95.94 55 ASN B N 1
ATOM 2430 C CA . ASN B 1 55 ? -1.384 -27.812 -20.953 1 95.94 55 ASN B CA 1
ATOM 2431 C C . ASN B 1 55 ? -1.832 -27.141 -19.656 1 95.94 55 ASN B C 1
ATOM 2433 O O . ASN B 1 55 ? -2.77 -27.594 -19 1 95.94 55 ASN B O 1
ATOM 2437 N N . PHE B 1 56 ? -1.121 -26.141 -19.281 1 98.19 56 PHE B N 1
ATOM 2438 C CA . PHE B 1 56 ? -1.576 -25.234 -18.234 1 98.19 56 PHE B CA 1
ATOM 2439 C C . PHE B 1 56 ? -2.143 -23.953 -18.828 1 98.19 56 PHE B C 1
ATOM 2441 O O . PHE B 1 56 ? -1.755 -23.562 -19.938 1 98.19 56 PHE B O 1
ATOM 2448 N N . ARG B 1 57 ? -3.117 -23.375 -18.203 1 98.5 57 ARG B N 1
ATOM 2449 C CA . ARG B 1 57 ? -3.455 -21.969 -18.422 1 98.5 57 ARG B CA 1
ATOM 2450 C C . ARG B 1 57 ? -2.605 -21.062 -17.547 1 98.5 57 ARG B C 1
ATOM 2452 O O . ARG B 1 57 ? -2.594 -21.203 -16.312 1 98.5 57 ARG B O 1
ATOM 2459 N N . VAL B 1 58 ? -1.851 -20.188 -18.156 1 98.88 58 VAL B N 1
ATOM 2460 C CA . VAL B 1 58 ? -0.891 -19.375 -17.406 1 98.88 58 VAL B CA 1
ATOM 2461 C C . VAL B 1 58 ? -1.278 -17.906 -17.5 1 98.88 58 VAL B C 1
ATOM 2463 O O . VAL B 1 58 ? -1.503 -17.375 -18.578 1 98.88 58 VAL B O 1
ATOM 2466 N N . LEU B 1 59 ? -1.456 -17.281 -16.344 1 98.94 59 LEU B N 1
ATOM 2467 C CA . LEU B 1 59 ? -1.686 -15.836 -16.266 1 98.94 59 LEU B CA 1
ATOM 2468 C C . LEU B 1 59 ? -0.413 -15.109 -15.844 1 98.94 59 LEU B C 1
ATOM 2470 O O . LEU B 1 59 ? 0.216 -15.469 -14.852 1 98.94 59 LEU B O 1
ATOM 2474 N N . LEU B 1 60 ? 0.003 -14.148 -16.625 1 98.94 60 LEU B N 1
ATOM 2475 C CA . LEU B 1 60 ? 1.138 -13.273 -16.344 1 98.94 60 LEU B CA 1
ATOM 2476 C C . LEU B 1 60 ? 0.672 -11.844 -16.094 1 98.94 60 LEU B C 1
ATOM 2478 O O . LEU B 1 60 ? 0.571 -11.047 -17.031 1 98.94 60 LEU B O 1
ATOM 2482 N N . PRO B 1 61 ? 0.42 -11.484 -14.867 1 98.94 61 PRO B N 1
ATOM 2483 C CA . PRO B 1 61 ? -0.074 -10.133 -14.594 1 98.94 61 PRO B CA 1
ATOM 2484 C C . PRO B 1 61 ? 1.051 -9.109 -14.453 1 98.94 61 PRO B C 1
ATOM 2486 O O . PRO B 1 61 ? 2.135 -9.445 -13.961 1 98.94 61 PRO B O 1
ATOM 2489 N N . ASP B 1 62 ? 0.811 -7.859 -14.883 1 98.94 62 ASP B N 1
ATOM 2490 C CA . ASP B 1 62 ? 1.645 -6.75 -14.438 1 98.94 62 ASP B CA 1
ATOM 2491 C C . ASP B 1 62 ? 1.376 -6.422 -12.969 1 98.94 62 ASP B C 1
ATOM 2493 O O . ASP B 1 62 ? 0.236 -6.148 -12.586 1 98.94 62 ASP B O 1
ATOM 2497 N N . ALA B 1 63 ? 2.434 -6.477 -12.211 1 98.69 63 ALA B N 1
ATOM 2498 C CA . ALA B 1 63 ? 2.307 -5.98 -10.844 1 98.69 63 ALA B CA 1
ATOM 2499 C C . ALA B 1 63 ? 1.979 -4.488 -10.828 1 98.69 63 ALA B C 1
ATOM 2501 O O . ALA B 1 63 ? 2.271 -3.773 -11.789 1 98.69 63 ALA B O 1
ATOM 2502 N N . ALA B 1 64 ? 1.333 -4.008 -9.75 1 98.38 64 ALA B N 1
ATOM 2503 C CA . ALA B 1 64 ? 1.17 -2.568 -9.578 1 98.38 64 ALA B CA 1
ATOM 2504 C C . ALA B 1 64 ? 2.498 -1.84 -9.75 1 98.38 64 ALA B C 1
ATOM 2506 O O . ALA B 1 64 ? 3.545 -2.332 -9.32 1 98.38 64 ALA B O 1
ATOM 2507 N N . ASN B 1 65 ? 2.463 -0.621 -10.43 1 98.06 65 ASN B N 1
ATOM 2508 C CA . ASN B 1 65 ? 3.611 0.254 -10.648 1 98.06 65 ASN B CA 1
ATOM 2509 C C . ASN B 1 65 ? 4.562 -0.32 -11.688 1 98.06 65 ASN B C 1
ATOM 2511 O O . ASN B 1 65 ? 5.699 0.142 -11.82 1 98.06 65 ASN B O 1
ATOM 2515 N N . HIS B 1 66 ? 4.16 -1.341 -12.453 1 98.56 66 HIS B N 1
ATOM 2516 C CA . HIS B 1 66 ? 4.984 -1.959 -13.492 1 98.56 66 HIS B CA 1
ATOM 2517 C C . HIS B 1 66 ? 4.207 -2.109 -14.797 1 98.56 66 HIS B C 1
ATOM 2519 O O . HIS B 1 66 ? 2.977 -2.053 -14.797 1 98.56 66 HIS B O 1
ATOM 2525 N N . GLY B 1 67 ? 4.977 -2.318 -15.867 1 98.31 67 GLY B N 1
ATOM 2526 C CA . GLY B 1 67 ? 4.348 -2.588 -17.156 1 98.31 67 GLY B CA 1
ATOM 2527 C C . GLY B 1 67 ? 3.346 -1.523 -17.562 1 98.31 67 GLY B C 1
ATOM 2528 O O . GLY B 1 67 ? 3.666 -0.333 -17.562 1 98.31 67 GLY B O 1
ATOM 2529 N N . GLU B 1 68 ? 2.117 -1.945 -17.875 1 98.25 68 GLU B N 1
ATOM 2530 C CA . GLU B 1 68 ? 1.061 -1.041 -18.312 1 98.25 68 GLU B CA 1
ATOM 2531 C C . GLU B 1 68 ? 0.501 -0.229 -17.156 1 98.25 68 GLU B C 1
ATOM 2533 O O . GLU B 1 68 ? -0.304 0.683 -17.359 1 98.25 68 GLU B O 1
ATOM 2538 N N . ARG B 1 69 ? 0.997 -0.534 -15.953 1 97.31 69 ARG B N 1
ATOM 2539 C CA . ARG B 1 69 ? 0.575 0.167 -14.742 1 97.31 69 ARG B CA 1
ATOM 2540 C C . ARG B 1 69 ? 1.718 0.994 -14.164 1 97.31 69 ARG B C 1
ATOM 2542 O O . ARG B 1 69 ? 1.714 1.317 -12.977 1 97.31 69 ARG B O 1
ATOM 2549 N N . LYS B 1 70 ? 2.68 1.259 -14.883 1 96.62 70 LYS B N 1
ATOM 2550 C CA . LYS B 1 70 ? 3.914 1.882 -14.414 1 96.62 70 LYS B CA 1
ATOM 2551 C C . LYS B 1 70 ? 3.646 3.279 -13.859 1 96.62 70 LYS B C 1
ATOM 2553 O O . LYS B 1 70 ? 2.906 4.059 -14.461 1 96.62 70 LYS B O 1
ATOM 2558 N N . THR B 1 71 ? 4.133 3.57 -12.711 1 95.44 71 THR B N 1
ATOM 2559 C CA . THR B 1 71 ? 4.188 4.883 -12.07 1 95.44 71 THR B CA 1
ATOM 2560 C C . THR B 1 71 ? 5.613 5.223 -11.656 1 95.44 71 THR B C 1
ATOM 2562 O O . THR B 1 71 ? 6.508 4.375 -11.727 1 95.44 71 THR B O 1
ATOM 2565 N N . LYS B 1 72 ? 5.852 6.523 -11.367 1 95.62 72 LYS B N 1
ATOM 2566 C CA . LYS B 1 72 ? 7.172 6.898 -10.859 1 95.62 72 LYS B CA 1
ATOM 2567 C C . LYS B 1 72 ? 7.457 6.227 -9.523 1 95.62 72 LYS B C 1
ATOM 2569 O O . LYS B 1 72 ? 6.609 6.227 -8.625 1 95.62 72 LYS B O 1
ATOM 2574 N N . THR B 1 73 ? 8.617 5.629 -9.438 1 96.62 73 THR B N 1
ATOM 2575 C CA . THR B 1 73 ? 9.023 4.977 -8.195 1 96.62 73 THR B CA 1
ATOM 2576 C C . THR B 1 73 ? 9.266 6.008 -7.102 1 96.62 73 THR B C 1
ATOM 2578 O O . THR B 1 73 ? 9.859 7.059 -7.352 1 96.62 73 THR B O 1
ATOM 2581 N N . SER B 1 74 ? 8.805 5.746 -5.949 1 97.81 74 SER B N 1
ATOM 2582 C CA . SER B 1 74 ? 9.023 6.629 -4.809 1 97.81 74 SER B CA 1
ATOM 2583 C C . SER B 1 74 ? 10.5 6.695 -4.434 1 97.81 74 SER B C 1
ATOM 2585 O O . SER B 1 74 ? 11.219 5.699 -4.539 1 97.81 74 SER B O 1
ATOM 2587 N N . GLU B 1 75 ? 10.93 7.863 -3.932 1 96.69 75 GLU B N 1
ATOM 2588 C CA . GLU B 1 75 ? 12.281 8.008 -3.404 1 96.69 75 GLU B CA 1
ATOM 2589 C C . GLU B 1 75 ? 12.398 7.426 -1.999 1 96.69 75 GLU B C 1
ATOM 2591 O O . GLU B 1 75 ? 13.5 7.238 -1.484 1 96.69 75 GLU B O 1
ATOM 2596 N N . ILE B 1 76 ? 11.258 7.199 -1.354 1 97.31 76 ILE B N 1
ATOM 2597 C CA . ILE B 1 76 ? 11.266 6.52 -0.063 1 97.31 76 ILE B CA 1
ATOM 2598 C C . ILE B 1 76 ? 11.57 5.035 -0.262 1 97.31 76 ILE B C 1
ATOM 2600 O O . ILE B 1 76 ? 10.773 4.312 -0.862 1 97.31 76 ILE B O 1
ATOM 2604 N N . PRO B 1 77 ? 12.641 4.641 0.308 1 94.38 77 PRO B N 1
ATOM 2605 C CA . PRO B 1 77 ? 13.047 3.252 0.078 1 94.38 77 PRO B CA 1
ATOM 2606 C C . PRO B 1 77 ? 11.938 2.252 0.412 1 94.38 77 PRO B C 1
ATOM 2608 O O . PRO B 1 77 ? 11.32 2.346 1.474 1 94.38 77 PRO B O 1
ATOM 2611 N N . SER B 1 78 ? 11.656 1.394 -0.559 1 94 78 SER B N 1
ATOM 2612 C CA . SER B 1 78 ? 10.867 0.17 -0.462 1 94 78 SER B CA 1
ATOM 2613 C C . SER B 1 78 ? 9.375 0.473 -0.479 1 94 78 SER B C 1
ATOM 2615 O O . SER B 1 78 ? 8.555 -0.443 -0.497 1 94 78 SER B O 1
ATOM 2617 N N . LEU B 1 79 ? 8.992 1.756 -0.467 1 98.12 79 LEU B N 1
ATOM 2618 C CA . LEU B 1 79 ? 7.566 2.064 -0.502 1 98.12 79 LEU B CA 1
ATOM 2619 C C . LEU B 1 79 ? 6.902 1.427 -1.717 1 98.12 79 LEU B C 1
ATOM 2621 O O . LEU B 1 79 ? 6 0.599 -1.572 1 98.12 79 LEU B O 1
ATOM 2625 N N . THR B 1 80 ? 7.395 1.736 -2.912 1 98.19 80 THR B N 1
ATOM 2626 C CA . THR B 1 80 ? 6.785 1.233 -4.137 1 98.19 80 THR B CA 1
ATOM 2627 C C . THR B 1 80 ? 6.938 -0.282 -4.234 1 98.19 80 THR B C 1
ATOM 2629 O O . THR B 1 80 ? 6.051 -0.971 -4.742 1 98.19 80 THR B O 1
ATOM 2632 N N . PHE B 1 81 ? 8.086 -0.793 -3.732 1 98.31 81 PHE B N 1
ATOM 2633 C CA . PHE B 1 81 ? 8.383 -2.221 -3.773 1 98.31 81 PHE B CA 1
ATOM 2634 C C . PHE B 1 81 ? 7.355 -3.01 -2.971 1 98.31 81 PHE B C 1
ATOM 2636 O O . PHE B 1 81 ? 6.703 -3.91 -3.504 1 98.31 81 PHE B O 1
ATOM 2643 N N . TRP B 1 82 ? 7.141 -2.666 -1.725 1 98.69 82 TRP B N 1
ATOM 2644 C CA . TRP B 1 82 ? 6.211 -3.389 -0.862 1 98.69 82 TRP B CA 1
ATOM 2645 C C . TRP B 1 82 ? 4.77 -3.145 -1.291 1 98.69 82 TRP B C 1
ATOM 2647 O O . TRP B 1 82 ? 3.926 -4.039 -1.192 1 98.69 82 TRP B O 1
ATOM 2657 N N . ASP B 1 83 ? 4.512 -1.936 -1.758 1 98.56 83 ASP B N 1
ATOM 2658 C CA . ASP B 1 83 ? 3.184 -1.652 -2.291 1 98.56 83 ASP B CA 1
ATOM 2659 C C . ASP B 1 83 ? 2.85 -2.582 -3.455 1 98.56 83 ASP B C 1
ATOM 2661 O O . ASP B 1 83 ? 1.724 -3.074 -3.561 1 98.56 83 ASP B O 1
ATOM 2665 N N . SER B 1 84 ? 3.797 -2.818 -4.34 1 98.69 84 SER B N 1
ATOM 2666 C CA . SER B 1 84 ? 3.6 -3.689 -5.492 1 98.69 84 SER B CA 1
ATOM 2667 C C . SER B 1 84 ? 3.32 -5.125 -5.059 1 98.69 84 SER B C 1
ATOM 2669 O O . SER B 1 84 ? 2.41 -5.77 -5.582 1 98.69 84 SER B O 1
ATOM 2671 N N . ILE B 1 85 ? 4.055 -5.598 -4.074 1 98.88 85 ILE B N 1
ATOM 2672 C CA . ILE B 1 85 ? 3.881 -6.965 -3.596 1 98.88 85 ILE B CA 1
ATOM 2673 C C . ILE B 1 85 ? 2.539 -7.094 -2.879 1 98.88 85 ILE B C 1
ATOM 2675 O O . ILE B 1 85 ? 1.797 -8.055 -3.105 1 98.88 85 ILE B O 1
ATOM 2679 N N . GLN B 1 86 ? 2.236 -6.121 -2.018 1 98.81 86 GLN B N 1
ATOM 2680 C CA . GLN B 1 86 ? 0.961 -6.156 -1.311 1 98.81 86 GLN B CA 1
ATOM 2681 C C . GLN B 1 86 ? -0.209 -6.188 -2.289 1 98.81 86 GLN B C 1
ATOM 2683 O O . GLN B 1 86 ? -1.179 -6.922 -2.082 1 98.81 86 GLN B O 1
ATOM 2688 N N . THR B 1 87 ? -0.077 -5.434 -3.355 1 98.81 87 THR B N 1
ATOM 2689 C CA . THR B 1 87 ? -1.123 -5.406 -4.371 1 98.81 87 THR B CA 1
ATOM 2690 C C . THR B 1 87 ? -1.234 -6.758 -5.07 1 98.81 87 THR B C 1
ATOM 2692 O O . THR B 1 87 ? -2.34 -7.234 -5.34 1 98.81 87 THR B O 1
ATOM 2695 N N . ASN B 1 88 ? -0.074 -7.383 -5.363 1 98.88 88 ASN B N 1
ATOM 2696 C CA . ASN B 1 88 ? -0.117 -8.742 -5.898 1 98.88 88 ASN B CA 1
ATOM 2697 C C . ASN B 1 88 ? -0.937 -9.672 -5.004 1 98.88 88 ASN B C 1
ATOM 2699 O O . ASN B 1 88 ? -1.728 -10.477 -5.5 1 98.88 88 ASN B O 1
ATOM 2703 N N . LEU B 1 89 ? -0.714 -9.547 -3.715 1 98.88 89 LEU B N 1
ATOM 2704 C CA . LEU B 1 89 ? -1.386 -10.422 -2.758 1 98.88 89 LEU B CA 1
ATOM 2705 C C . LEU B 1 89 ? -2.891 -10.172 -2.758 1 98.88 89 LEU B C 1
ATOM 2707 O O . LEU B 1 89 ? -3.68 -11.117 -2.699 1 98.88 89 LEU B O 1
ATOM 2711 N N . TYR B 1 90 ? -3.303 -8.891 -2.906 1 98.56 90 TYR B N 1
ATOM 2712 C CA . TYR B 1 90 ? -4.711 -8.547 -3.045 1 98.56 90 TYR B CA 1
ATOM 2713 C C . TYR B 1 90 ? -5.309 -9.172 -4.301 1 98.56 90 TYR B C 1
ATOM 2715 O O . TYR B 1 90 ? -6.438 -9.664 -4.281 1 98.56 90 TYR B O 1
ATOM 2723 N N . GLU B 1 91 ? -4.586 -9.203 -5.316 1 98.75 91 GLU B N 1
ATOM 2724 C CA . GLU B 1 91 ? -5.109 -9.453 -6.656 1 98.75 91 GLU B CA 1
ATOM 2725 C C . GLU B 1 91 ? -5.137 -10.953 -6.961 1 98.75 91 GLU B C 1
ATOM 2727 O O . GLU B 1 91 ? -5.879 -11.398 -7.84 1 98.75 91 GLU B O 1
ATOM 2732 N N . PHE B 1 92 ? -4.32 -11.734 -6.188 1 98.81 92 PHE B N 1
ATOM 2733 C CA . PHE B 1 92 ? -4.203 -13.156 -6.473 1 98.81 92 PHE B CA 1
ATOM 2734 C C . PHE B 1 92 ? -5.574 -13.82 -6.477 1 98.81 92 PHE B C 1
ATOM 2736 O O . PHE B 1 92 ? -5.996 -14.383 -7.492 1 98.81 92 PHE B O 1
ATOM 2743 N N . GLY B 1 93 ? -6.27 -13.727 -5.348 1 98.06 93 GLY B N 1
ATOM 2744 C CA . GLY B 1 93 ? -7.574 -14.359 -5.254 1 98.06 93 GLY B CA 1
ATOM 2745 C C . GLY B 1 93 ? -8.586 -13.797 -6.238 1 98.06 93 GLY B C 1
ATOM 2746 O O . GLY B 1 93 ? -9.453 -14.523 -6.723 1 98.06 93 GLY B O 1
ATOM 2747 N N . PHE B 1 94 ? -8.461 -12.555 -6.582 1 98.56 94 PHE B N 1
ATOM 2748 C CA . PHE B 1 94 ? -9.344 -11.891 -7.535 1 98.56 94 PHE B CA 1
ATOM 2749 C C . PHE B 1 94 ? -9.203 -12.508 -8.922 1 98.56 94 PHE B C 1
ATOM 2751 O O . PHE B 1 94 ? -10.203 -12.773 -9.594 1 98.56 94 PHE B O 1
ATOM 2758 N N . LEU B 1 95 ? -7.949 -12.734 -9.344 1 98.75 95 LEU B N 1
ATOM 2759 C CA . LEU B 1 95 ? -7.676 -13.336 -10.648 1 98.75 95 LEU B CA 1
ATOM 2760 C C . LEU B 1 95 ? -8.172 -14.773 -10.695 1 98.75 95 LEU B C 1
ATOM 2762 O O . LEU B 1 95 ? -8.797 -15.188 -11.672 1 98.75 95 LEU B O 1
ATOM 2766 N N . VAL B 1 96 ? -7.883 -15.539 -9.625 1 98.44 96 VAL B N 1
ATOM 2767 C CA . VAL B 1 96 ? -8.328 -16.922 -9.555 1 98.44 96 VAL B CA 1
ATOM 2768 C C . VAL B 1 96 ? -9.852 -16.984 -9.656 1 98.44 96 VAL B C 1
ATOM 2770 O O . VAL B 1 96 ? -10.398 -17.734 -10.461 1 98.44 96 VAL B O 1
ATOM 2773 N N . ASP B 1 97 ? -10.508 -16.141 -8.812 1 97.5 97 ASP B N 1
ATOM 2774 C CA . ASP B 1 97 ? -11.969 -16.094 -8.781 1 97.5 97 ASP B CA 1
ATOM 2775 C C . ASP B 1 97 ? -12.531 -15.766 -10.164 1 97.5 97 ASP B C 1
ATOM 2777 O O . ASP B 1 97 ? -13.508 -16.375 -10.602 1 97.5 97 ASP B O 1
ATOM 2781 N N . TYR B 1 98 ? -11.953 -14.836 -10.844 1 98.06 98 TYR B N 1
ATOM 2782 C CA . TYR B 1 98 ? -12.414 -14.406 -12.164 1 98.06 98 TYR B CA 1
ATOM 2783 C C . TYR B 1 98 ? -12.383 -15.562 -13.156 1 98.06 98 TYR B C 1
ATOM 2785 O O . TYR B 1 98 ? -13.383 -15.836 -13.828 1 98.06 98 TYR B O 1
ATOM 2793 N N . PHE B 1 99 ? -11.32 -16.297 -13.234 1 98.25 99 PHE B N 1
ATOM 2794 C CA . PHE B 1 99 ? -11.156 -17.359 -14.227 1 98.25 99 PHE B CA 1
ATOM 2795 C C . PHE B 1 99 ? -11.945 -18.594 -13.828 1 98.25 99 PHE B C 1
ATOM 2797 O O . PHE B 1 99 ? -12.406 -19.344 -14.688 1 98.25 99 PHE B O 1
ATOM 2804 N N . GLU B 1 100 ? -12.094 -18.844 -12.5 1 97.56 100 GLU B N 1
ATOM 2805 C CA . GLU B 1 100 ? -12.977 -19.922 -12.047 1 97.56 100 GLU B CA 1
ATOM 2806 C C . GLU B 1 100 ? -14.422 -19.641 -12.469 1 97.56 100 GLU B C 1
ATOM 2808 O O . GLU B 1 100 ? -15.125 -20.562 -12.914 1 97.56 100 GLU B O 1
ATOM 2813 N N . ASN B 1 101 ? -14.852 -18.406 -12.328 1 96.56 101 ASN B N 1
ATOM 2814 C CA . ASN B 1 101 ? -16.219 -18.047 -12.688 1 96.56 101 ASN B CA 1
ATOM 2815 C C . ASN B 1 101 ? -16.453 -18.172 -14.195 1 96.56 101 ASN B C 1
ATOM 2817 O O . ASN B 1 101 ? -17.578 -18.375 -14.633 1 96.56 101 ASN B O 1
ATOM 2821 N N . LEU B 1 102 ? -15.383 -18.062 -14.977 1 97.19 102 LEU B N 1
ATOM 2822 C CA . LEU B 1 102 ? -15.469 -18.234 -16.422 1 97.19 102 LEU B CA 1
ATOM 2823 C C . LEU B 1 102 ? -15.508 -19.719 -16.781 1 97.19 102 LEU B C 1
ATOM 2825 O O . LEU B 1 102 ? -15.719 -20.078 -17.938 1 97.19 102 LEU B O 1
ATOM 2829 N N . GLY B 1 103 ? -15.25 -20.547 -15.766 1 97.25 103 GLY B N 1
ATOM 2830 C CA . GLY B 1 103 ? -15.227 -21.984 -16.016 1 97.25 103 GLY B CA 1
ATOM 2831 C C . GLY B 1 103 ? -13.945 -22.453 -16.672 1 97.25 103 GLY B C 1
ATOM 2832 O O . GLY B 1 103 ? -13.938 -23.469 -17.375 1 97.25 103 GLY B O 1
ATOM 2833 N N . LEU B 1 104 ? -12.828 -21.734 -16.453 1 97.69 104 LEU B N 1
ATOM 2834 C CA . LEU B 1 104 ? -11.602 -22.016 -17.203 1 97.69 104 LEU B CA 1
ATOM 2835 C C . LEU B 1 104 ? -10.562 -22.688 -16.312 1 97.69 104 LEU B C 1
ATOM 2837 O O . LEU B 1 104 ? -9.453 -22.984 -16.766 1 97.69 104 LEU B O 1
ATOM 2841 N N . VAL B 1 105 ? -10.914 -22.938 -15.055 1 96.31 105 VAL B N 1
ATOM 2842 C CA . VAL B 1 105 ? -9.953 -23.516 -14.117 1 96.31 105 VAL B CA 1
ATOM 2843 C C . VAL B 1 105 ? -10.406 -24.906 -13.688 1 96.31 105 VAL B C 1
ATOM 2845 O O . VAL B 1 105 ? -11.547 -25.078 -13.234 1 96.31 105 VAL B O 1
ATOM 2848 N N . MET B 1 106 ? -9.492 -25.891 -13.906 1 89.44 106 MET B N 1
ATOM 2849 C CA . MET B 1 106 ? -9.758 -27.281 -13.555 1 89.44 106 MET B CA 1
ATOM 2850 C C . MET B 1 106 ? -9.234 -27.609 -12.164 1 89.44 106 MET B C 1
ATOM 2852 O O . MET B 1 106 ? -8.219 -28.297 -12.016 1 89.44 106 MET B O 1
ATOM 2856 N N . GLY B 1 107 ? -9.562 -27 -11.102 1 85 107 GLY B N 1
ATOM 2857 C CA . GLY B 1 107 ? -9.453 -27.266 -9.68 1 85 107 GLY B CA 1
ATOM 2858 C C . GLY B 1 107 ? -8.023 -27.188 -9.164 1 85 107 GLY B C 1
ATOM 2859 O O . GLY B 1 107 ? -7.785 -27.25 -7.961 1 85 107 GLY B O 1
ATOM 2860 N N . LYS B 1 108 ? -6.984 -27.141 -9.938 1 94.62 108 LYS B N 1
ATOM 2861 C CA . LYS B 1 108 ? -5.617 -27.047 -9.445 1 94.62 108 LYS B CA 1
ATOM 2862 C C . LYS B 1 108 ? -5.031 -25.656 -9.719 1 94.62 108 LYS B C 1
ATOM 2864 O O . LYS B 1 108 ? -5.27 -25.078 -10.781 1 94.62 108 LYS B O 1
ATOM 2869 N N . ILE B 1 109 ? -4.312 -25.203 -8.742 1 98.31 109 ILE B N 1
ATOM 2870 C CA . ILE B 1 109 ? -3.748 -23.859 -8.844 1 98.31 109 ILE B CA 1
ATOM 2871 C C . ILE B 1 109 ? -2.258 -23.906 -8.508 1 98.31 109 ILE B C 1
ATOM 2873 O O . ILE B 1 109 ? -1.854 -24.5 -7.508 1 98.31 109 ILE B O 1
ATOM 2877 N N . GLY B 1 110 ? -1.444 -23.406 -9.375 1 98.81 110 GLY B N 1
ATOM 2878 C CA . GLY B 1 110 ? -0.032 -23.172 -9.133 1 98.81 110 GLY B CA 1
ATOM 2879 C C . GLY B 1 110 ? 0.327 -21.688 -9.117 1 98.81 110 GLY B C 1
ATOM 2880 O O . GLY B 1 110 ? -0.408 -20.859 -9.656 1 98.81 110 GLY B O 1
ATOM 2881 N N . VAL B 1 111 ? 1.38 -21.375 -8.461 1 98.94 111 VAL B N 1
ATOM 2882 C CA . VAL B 1 111 ? 1.914 -20.016 -8.469 1 98.94 111 VAL B CA 1
ATOM 2883 C C . VAL B 1 111 ? 3.436 -20.062 -8.602 1 98.94 111 VAL B C 1
ATOM 2885 O O . VAL B 1 111 ? 4.082 -20.984 -8.094 1 98.94 111 VAL B O 1
ATOM 2888 N N . GLY B 1 112 ? 3.986 -19.141 -9.289 1 98.81 112 GLY B N 1
ATOM 2889 C CA . GLY B 1 112 ? 5.426 -18.984 -9.375 1 98.81 112 GLY B CA 1
ATOM 2890 C C . GLY B 1 112 ? 5.844 -17.547 -9.688 1 98.81 112 GLY B C 1
ATOM 2891 O O . GLY B 1 112 ? 4.992 -16.688 -9.898 1 98.81 112 GLY B O 1
ATOM 2892 N N . GLY B 1 113 ? 7.105 -17.312 -9.664 1 98.56 113 GLY B N 1
ATOM 2893 C CA . GLY B 1 113 ? 7.59 -15.984 -10.016 1 98.56 113 GLY B CA 1
ATOM 2894 C C . GLY B 1 113 ? 9.086 -15.828 -9.82 1 98.56 113 GLY B C 1
ATOM 2895 O O . GLY B 1 113 ? 9.734 -16.688 -9.211 1 98.56 113 GLY B O 1
ATOM 2896 N N . ILE B 1 114 ? 9.555 -14.719 -10.406 1 98.25 114 ILE B N 1
ATOM 2897 C CA . ILE B 1 114 ? 10.984 -14.438 -10.391 1 98.25 114 ILE B CA 1
ATOM 2898 C C . ILE B 1 114 ? 11.258 -13.211 -9.523 1 98.25 114 ILE B C 1
ATOM 2900 O O . ILE B 1 114 ? 10.586 -12.188 -9.648 1 98.25 114 ILE B O 1
ATOM 2904 N N . SER B 1 115 ? 12.367 -13.258 -8.625 1 98.19 115 SER B N 1
ATOM 2905 C CA . SER B 1 115 ? 12.828 -12.141 -7.805 1 98.19 115 SER B CA 1
ATOM 2906 C C . SER B 1 115 ? 11.695 -11.57 -6.961 1 98.19 115 SER B C 1
ATOM 2908 O O . SER B 1 115 ? 11.094 -12.281 -6.148 1 98.19 115 SER B O 1
ATOM 2910 N N . MET B 1 116 ? 11.164 -10.438 -7.281 1 98.44 116 MET B N 1
ATOM 2911 C CA . MET B 1 116 ? 10.008 -9.867 -6.598 1 98.44 116 MET B CA 1
ATOM 2912 C C . MET B 1 116 ? 8.812 -10.812 -6.68 1 98.44 116 MET B C 1
ATOM 2914 O O . MET B 1 116 ? 8.078 -10.984 -5.703 1 98.44 116 MET B O 1
ATOM 2918 N N . GLY B 1 117 ? 8.656 -11.445 -7.836 1 98.75 117 GLY B N 1
ATOM 2919 C CA . GLY B 1 117 ? 7.598 -12.422 -8.031 1 98.75 117 GLY B CA 1
ATOM 2920 C C . GLY B 1 117 ? 7.777 -13.664 -7.184 1 98.75 117 GLY B C 1
ATOM 2921 O O . GLY B 1 117 ? 6.793 -14.297 -6.785 1 98.75 117 GLY B O 1
ATOM 2922 N N . GLY B 1 118 ? 9.023 -14.047 -6.98 1 98.81 118 GLY B N 1
ATOM 2923 C CA . GLY B 1 118 ? 9.305 -15.148 -6.074 1 98.81 118 GLY B CA 1
ATOM 2924 C C . GLY B 1 118 ? 8.938 -14.844 -4.633 1 98.81 118 GLY B C 1
ATOM 2925 O O . GLY B 1 118 ? 8.383 -15.703 -3.938 1 98.81 118 GLY B O 1
ATOM 2926 N N . ILE B 1 119 ? 9.227 -13.672 -4.195 1 98.88 119 ILE B N 1
ATOM 2927 C CA . ILE B 1 119 ? 8.82 -13.234 -2.863 1 98.88 119 ILE B CA 1
ATOM 2928 C C . ILE B 1 119 ? 7.297 -13.281 -2.748 1 98.88 119 ILE B C 1
ATOM 2930 O O . ILE B 1 119 ? 6.758 -13.828 -1.785 1 98.88 119 ILE B O 1
ATOM 2934 N N . THR B 1 120 ? 6.605 -12.742 -3.758 1 98.94 120 THR B N 1
ATOM 2935 C CA . THR B 1 120 ? 5.148 -12.805 -3.82 1 98.94 120 THR B CA 1
ATOM 2936 C C . THR B 1 120 ? 4.66 -14.242 -3.691 1 98.94 120 THR B C 1
ATOM 2938 O O . THR B 1 120 ? 3.729 -14.523 -2.932 1 98.94 120 THR B O 1
ATOM 2941 N N . THR B 1 121 ? 5.301 -15.133 -4.375 1 98.94 121 THR B N 1
ATOM 2942 C CA . THR B 1 121 ? 4.93 -16.547 -4.395 1 98.94 121 THR B CA 1
ATOM 2943 C C . THR B 1 121 ? 4.992 -17.141 -2.99 1 98.94 121 THR B C 1
ATOM 2945 O O . THR B 1 121 ? 4.031 -17.766 -2.533 1 98.94 121 THR B O 1
ATOM 2948 N N . CYS B 1 122 ? 6.102 -16.891 -2.293 1 98.88 122 CYS B N 1
ATOM 2949 C CA . CYS B 1 122 ? 6.258 -17.406 -0.938 1 98.88 122 CYS B CA 1
ATOM 2950 C C . CYS B 1 122 ? 5.211 -16.812 -0.004 1 98.88 122 CYS B C 1
ATOM 2952 O O . CYS B 1 122 ? 4.664 -17.516 0.849 1 98.88 122 CYS B O 1
ATOM 2954 N N . MET B 1 123 ? 4.969 -15.594 -0.161 1 98.94 123 MET B N 1
ATOM 2955 C CA . MET B 1 123 ? 3.99 -14.914 0.683 1 98.94 123 MET B CA 1
ATOM 2956 C C . MET B 1 123 ? 2.59 -15.469 0.448 1 98.94 123 MET B C 1
ATOM 2958 O O . MET B 1 123 ? 1.832 -15.672 1.397 1 98.94 123 MET B O 1
ATOM 2962 N N . LEU B 1 124 ? 2.23 -15.758 -0.772 1 98.94 124 LEU B N 1
ATOM 2963 C CA . LEU B 1 124 ? 0.927 -16.328 -1.095 1 98.94 124 LEU B CA 1
ATOM 2964 C C . LEU B 1 124 ? 0.742 -17.688 -0.421 1 98.94 124 LEU B C 1
ATOM 2966 O O . LEU B 1 124 ? -0.361 -18.016 0.017 1 98.94 124 LEU B O 1
ATOM 2970 N N . LEU B 1 125 ? 1.779 -18.438 -0.274 1 98.75 125 LEU B N 1
ATOM 2971 C CA . LEU B 1 125 ? 1.701 -19.766 0.329 1 98.75 125 LEU B CA 1
ATOM 2972 C C . LEU B 1 125 ? 1.246 -19.672 1.781 1 98.75 125 LEU B C 1
ATOM 2974 O O . LEU B 1 125 ? 0.658 -20.609 2.311 1 98.75 125 LEU B O 1
ATOM 2978 N N . THR B 1 126 ? 1.475 -18.562 2.408 1 98.69 126 THR B N 1
ATOM 2979 C CA . THR B 1 126 ? 1.156 -18.422 3.824 1 98.69 126 THR B CA 1
ATOM 2980 C C . THR B 1 126 ? -0.35 -18.297 4.027 1 98.69 126 THR B C 1
ATOM 2982 O O . THR B 1 126 ? -0.873 -18.641 5.086 1 98.69 126 THR B O 1
ATOM 2985 N N . GLN B 1 127 ? -1.077 -17.812 3.047 1 98.56 127 GLN B N 1
ATOM 2986 C CA . GLN B 1 127 ? -2.463 -17.422 3.293 1 98.56 127 GLN B CA 1
ATOM 2987 C C . GLN B 1 127 ? -3.412 -18.141 2.342 1 98.56 127 GLN B C 1
ATOM 2989 O O . GLN B 1 127 ? -4.633 -18.094 2.514 1 98.56 127 GLN B O 1
ATOM 2994 N N . HIS B 1 128 ? -2.895 -18.906 1.369 1 98.38 128 HIS B N 1
ATOM 2995 C CA . HIS B 1 128 ? -3.729 -19.484 0.324 1 98.38 128 HIS B CA 1
ATOM 2996 C C . HIS B 1 128 ? -3.539 -21 0.244 1 98.38 128 HIS B C 1
ATOM 2998 O O . HIS B 1 128 ? -2.838 -21.484 -0.642 1 98.38 128 HIS B O 1
ATOM 3004 N N . PRO B 1 129 ? -4.266 -21.688 1.07 1 97.88 129 PRO B N 1
ATOM 3005 C CA . PRO B 1 129 ? -4.125 -23.156 1.078 1 97.88 129 PRO B CA 1
ATOM 3006 C C . PRO B 1 129 ? -4.617 -23.797 -0.215 1 97.88 129 PRO B C 1
ATOM 3008 O O . PRO B 1 129 ? -4.344 -24.984 -0.462 1 97.88 129 PRO B O 1
ATOM 3011 N N . GLU B 1 130 ? -5.285 -23.047 -1.006 1 97.25 130 GLU B N 1
ATOM 3012 C CA . GLU B 1 130 ? -5.82 -23.562 -2.256 1 97.25 130 GLU B CA 1
ATOM 3013 C C . GLU B 1 130 ? -4.723 -23.719 -3.309 1 97.25 130 GLU B C 1
ATOM 3015 O O . GLU B 1 130 ? -4.934 -24.344 -4.352 1 97.25 130 GLU B O 1
ATOM 3020 N N . ILE B 1 131 ? -3.553 -23.062 -3.078 1 98.56 131 ILE B N 1
ATOM 3021 C CA . ILE B 1 131 ? -2.422 -23.266 -3.98 1 98.56 131 ILE B CA 1
ATOM 3022 C C . ILE B 1 131 ? -1.882 -24.688 -3.834 1 98.56 131 ILE B C 1
ATOM 3024 O O . ILE B 1 131 ? -1.578 -25.125 -2.725 1 98.56 131 ILE B O 1
ATOM 3028 N N . ASP B 1 132 ? -1.697 -25.359 -4.953 1 98.38 132 ASP B N 1
ATOM 3029 C CA . ASP B 1 132 ? -1.284 -26.766 -4.918 1 98.38 132 ASP B CA 1
ATOM 3030 C C . ASP B 1 132 ? 0.228 -26.891 -5.09 1 98.38 132 ASP B C 1
ATOM 3032 O O . ASP B 1 132 ? 0.845 -27.797 -4.535 1 98.38 132 ASP B O 1
ATOM 3036 N N . VAL B 1 133 ? 0.782 -26.109 -5.906 1 98.69 133 VAL B N 1
ATOM 3037 C CA . VAL B 1 133 ? 2.195 -26.172 -6.262 1 98.69 133 VAL B CA 1
ATOM 3038 C C . VAL B 1 133 ? 2.764 -24.766 -6.43 1 98.69 133 VAL B C 1
ATOM 3040 O O . VAL B 1 133 ? 2.076 -23.875 -6.914 1 98.69 133 VAL B O 1
ATOM 3043 N N . ALA B 1 134 ? 4.004 -24.547 -6.004 1 98.88 134 ALA B N 1
ATOM 3044 C CA . ALA B 1 134 ? 4.602 -23.219 -6.094 1 98.88 134 ALA B CA 1
ATOM 3045 C C . ALA B 1 134 ? 6.07 -23.297 -6.496 1 98.88 134 ALA B C 1
ATOM 3047 O O . ALA B 1 134 ? 6.734 -24.297 -6.23 1 98.88 134 ALA B O 1
ATOM 3048 N N . ALA B 1 135 ? 6.559 -22.25 -7.145 1 98.88 135 ALA B N 1
ATOM 3049 C CA . ALA B 1 135 ? 7.969 -22.141 -7.496 1 98.88 135 ALA B CA 1
ATOM 3050 C C . ALA B 1 135 ? 8.492 -20.734 -7.219 1 98.88 135 ALA B C 1
ATOM 3052 O O . ALA B 1 135 ? 8.008 -19.766 -7.797 1 98.88 135 ALA B O 1
ATOM 3053 N N . CYS B 1 136 ? 9.43 -20.609 -6.375 1 98.75 136 CYS B N 1
ATOM 3054 C CA . CYS B 1 136 ? 10.109 -19.359 -6.055 1 98.75 136 CYS B CA 1
ATOM 3055 C C . CYS B 1 136 ? 11.477 -19.297 -6.723 1 98.75 136 CYS B C 1
ATOM 3057 O O . CYS B 1 136 ? 12.406 -19.984 -6.32 1 98.75 136 CYS B O 1
ATOM 3059 N N . VAL B 1 137 ? 11.586 -18.359 -7.691 1 98.31 137 VAL B N 1
ATOM 3060 C CA . VAL B 1 137 ? 12.836 -18.234 -8.438 1 98.31 137 VAL B CA 1
ATOM 3061 C C . VAL B 1 137 ? 13.555 -16.953 -8.023 1 98.31 137 VAL B C 1
ATOM 3063 O O . VAL B 1 137 ? 13.117 -15.844 -8.352 1 98.31 137 VAL B O 1
ATOM 3066 N N . MET B 1 138 ? 14.648 -17.078 -7.316 1 97.56 138 MET B N 1
ATOM 3067 C CA . MET B 1 138 ? 15.516 -15.992 -6.848 1 97.56 138 MET B CA 1
ATOM 3068 C C . MET B 1 138 ? 14.734 -15.008 -5.988 1 97.56 138 MET B C 1
ATOM 3070 O O . MET B 1 138 ? 14.961 -13.797 -6.066 1 97.56 138 MET B O 1
ATOM 3074 N N . GLY B 1 139 ? 13.711 -15.43 -5.312 1 97.81 139 GLY B N 1
ATOM 3075 C CA . GLY B 1 139 ? 13.008 -14.672 -4.285 1 97.81 139 GLY B CA 1
ATOM 3076 C C . GLY B 1 139 ? 13.406 -15.07 -2.877 1 97.81 139 GLY B C 1
ATOM 3077 O O . GLY B 1 139 ? 14.281 -15.914 -2.689 1 97.81 139 GLY B O 1
ATOM 3078 N N . SER B 1 140 ? 12.812 -14.484 -1.879 1 98.38 140 SER B N 1
ATOM 3079 C CA . SER B 1 140 ? 13.094 -14.766 -0.476 1 98.38 140 SER B CA 1
ATOM 3080 C C . SER B 1 140 ? 11.844 -15.242 0.254 1 98.38 140 SER B C 1
ATOM 3082 O O . SER B 1 140 ? 10.781 -14.617 0.149 1 98.38 140 SER B O 1
ATOM 3084 N N . PRO B 1 141 ? 11.906 -16.375 0.957 1 98.75 141 PRO B N 1
ATOM 3085 C CA . PRO B 1 141 ? 10.797 -16.781 1.829 1 98.75 141 PRO B CA 1
ATOM 3086 C C . PRO B 1 141 ? 10.734 -15.969 3.119 1 98.75 141 PRO B C 1
ATOM 3088 O O . PRO B 1 141 ? 9.852 -16.188 3.953 1 98.75 141 PRO B O 1
ATOM 3091 N N . ALA B 1 142 ? 11.68 -15.008 3.283 1 98.75 142 ALA B N 1
ATOM 3092 C CA . ALA B 1 142 ? 11.836 -14.258 4.523 1 98.75 142 ALA B CA 1
ATOM 3093 C C . ALA B 1 142 ? 11.711 -12.758 4.273 1 98.75 142 ALA B C 1
ATOM 3095 O O . ALA B 1 142 ? 12.68 -12.016 4.445 1 98.75 142 ALA B O 1
ATOM 3096 N N . PRO B 1 143 ? 10.461 -12.312 4 1 98.56 143 PRO B N 1
ATOM 3097 C CA . PRO B 1 143 ? 10.281 -10.898 3.65 1 98.56 143 PRO B CA 1
ATOM 3098 C C . PRO B 1 143 ? 10.68 -9.953 4.777 1 98.56 143 PRO B C 1
ATOM 3100 O O . PRO B 1 143 ? 11.109 -8.828 4.52 1 98.56 143 PRO B O 1
ATOM 3103 N N . ILE B 1 144 ? 10.578 -10.344 6.02 1 98.5 144 ILE B N 1
ATOM 3104 C CA . ILE B 1 144 ? 10.961 -9.484 7.137 1 98.5 144 ILE B CA 1
ATOM 3105 C C . ILE B 1 144 ? 12.469 -9.273 7.129 1 98.5 144 ILE B C 1
ATOM 3107 O O . ILE B 1 144 ? 12.953 -8.156 7.316 1 98.5 144 ILE B O 1
ATOM 3111 N N . LYS B 1 145 ? 13.203 -10.367 6.941 1 98.12 145 LYS B N 1
ATOM 3112 C CA . LYS B 1 145 ? 14.656 -10.211 6.805 1 98.12 145 LYS B CA 1
ATOM 3113 C C . LYS B 1 145 ? 15 -9.297 5.637 1 98.12 145 LYS B C 1
ATOM 3115 O O . LYS B 1 145 ? 15.93 -8.492 5.73 1 98.12 145 LYS B O 1
ATOM 3120 N N . TYR B 1 146 ? 14.297 -9.469 4.586 1 98 146 TYR B N 1
ATOM 3121 C CA . TYR B 1 146 ? 14.531 -8.633 3.416 1 98 146 TYR B CA 1
ATOM 3122 C C . TYR B 1 146 ? 14.227 -7.172 3.723 1 98 146 TYR B C 1
ATOM 3124 O O . TYR B 1 146 ? 14.977 -6.277 3.322 1 98 146 TYR B O 1
ATOM 3132 N N . ARG B 1 147 ? 13.117 -6.902 4.406 1 97.75 147 ARG B N 1
ATOM 3133 C CA . ARG B 1 147 ? 12.766 -5.555 4.848 1 97.75 147 ARG B CA 1
ATOM 3134 C C . ARG B 1 147 ? 13.891 -4.941 5.676 1 97.75 147 ARG B C 1
ATOM 3136 O O . ARG B 1 147 ? 14.234 -3.771 5.5 1 97.75 147 ARG B O 1
ATOM 3143 N N . GLU B 1 148 ? 14.43 -5.727 6.605 1 97.38 148 GLU B N 1
ATOM 3144 C CA . GLU B 1 148 ? 15.523 -5.25 7.453 1 97.38 148 GLU B CA 1
ATOM 3145 C C . GLU B 1 148 ? 16.766 -4.934 6.633 1 97.38 148 GLU B C 1
ATOM 3147 O O . GLU B 1 148 ? 17.484 -3.975 6.926 1 97.38 148 GLU B O 1
ATOM 3152 N N . ARG B 1 149 ? 17 -5.75 5.629 1 96 149 ARG B N 1
ATOM 3153 C CA . ARG B 1 149 ? 18.125 -5.504 4.734 1 96 149 ARG B CA 1
ATOM 3154 C C . ARG B 1 149 ? 17.953 -4.18 3.992 1 96 149 ARG B C 1
ATOM 3156 O O . ARG B 1 149 ? 18.906 -3.396 3.885 1 96 149 ARG B O 1
ATOM 3163 N N . ILE B 1 150 ? 16.797 -3.928 3.502 1 95 150 ILE B N 1
ATOM 3164 C CA . ILE B 1 150 ? 16.5 -2.68 2.809 1 95 150 ILE B CA 1
ATOM 3165 C C . ILE B 1 150 ? 16.719 -1.5 3.754 1 95 150 ILE B C 1
ATOM 3167 O O . ILE B 1 150 ? 17.344 -0.508 3.383 1 95 150 ILE B O 1
ATOM 3171 N N . ALA B 1 151 ? 16.188 -1.62 4.957 1 95.88 151 ALA B N 1
ATOM 3172 C CA . ALA B 1 151 ? 16.328 -0.563 5.953 1 95.88 151 ALA B CA 1
ATOM 3173 C C . ALA B 1 151 ? 17.797 -0.285 6.258 1 95.88 151 ALA B C 1
ATOM 3175 O O . ALA B 1 151 ? 18.219 0.873 6.352 1 95.88 151 ALA B O 1
ATOM 3176 N N . MET B 1 152 ? 18.578 -1.403 6.41 1 95.56 152 MET B N 1
ATOM 3177 C CA . MET B 1 152 ? 20 -1.28 6.699 1 95.56 152 MET B CA 1
ATOM 3178 C C . MET B 1 152 ? 20.719 -0.551 5.574 1 95.56 152 MET B C 1
ATOM 3180 O O . MET B 1 152 ? 21.484 0.381 5.824 1 95.56 152 MET B O 1
ATOM 3184 N N . HIS B 1 153 ? 20.453 -0.875 4.367 1 94.75 153 HIS B N 1
ATOM 3185 C CA . HIS B 1 153 ? 21.094 -0.261 3.213 1 94.75 153 HIS B CA 1
ATOM 3186 C C . HIS B 1 153 ? 20.703 1.204 3.07 1 94.75 153 HIS B C 1
ATOM 3188 O O . HIS B 1 153 ? 21.531 2.051 2.74 1 94.75 153 HIS B O 1
ATOM 3194 N N . ALA B 1 154 ? 19.422 1.477 3.279 1 94.06 154 ALA B N 1
ATOM 3195 C CA . ALA B 1 154 ? 18.953 2.857 3.244 1 94.06 154 ALA B CA 1
ATOM 3196 C C . ALA B 1 154 ? 19.688 3.721 4.254 1 94.06 154 ALA B C 1
ATOM 3198 O O . ALA B 1 154 ? 20.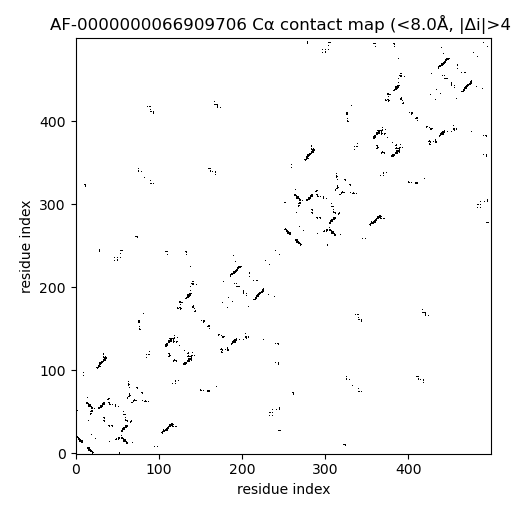109 4.836 3.938 1 94.06 154 ALA B O 1
ATOM 3199 N N . GLY B 1 155 ? 19.828 3.201 5.441 1 93 155 GLY B N 1
ATOM 3200 C CA . GLY B 1 155 ? 20.578 3.904 6.469 1 93 155 GLY B CA 1
ATOM 3201 C C . GLY B 1 155 ? 22.016 4.164 6.086 1 93 155 GLY B C 1
ATOM 3202 O O . GLY B 1 155 ? 22.531 5.273 6.27 1 93 155 GLY B O 1
ATOM 3203 N N . GLU B 1 156 ? 22.656 3.158 5.562 1 94.75 156 GLU B N 1
ATOM 3204 C CA . GLU B 1 156 ? 24.062 3.258 5.164 1 94.75 156 GLU B CA 1
ATOM 3205 C C . GLU B 1 156 ? 24.25 4.312 4.078 1 94.75 156 GLU B C 1
ATOM 3207 O O . GLU B 1 156 ? 25.281 5.008 4.051 1 94.75 156 GLU B O 1
ATOM 3212 N N . LEU B 1 157 ? 23.297 4.477 3.262 1 94.62 157 LEU B N 1
ATOM 3213 C CA . LEU B 1 157 ? 23.391 5.387 2.127 1 94.62 157 LEU B CA 1
ATOM 3214 C C . LEU B 1 157 ? 22.828 6.758 2.477 1 94.62 157 LEU B C 1
ATOM 3216 O O . LEU B 1 157 ? 22.891 7.684 1.663 1 94.62 157 LEU B O 1
ATOM 3220 N N . GLY B 1 158 ? 22.25 6.871 3.621 1 93.38 158 GLY B N 1
ATOM 3221 C CA . GLY B 1 158 ? 21.734 8.148 4.094 1 93.38 158 GLY B CA 1
ATOM 3222 C C . GLY B 1 158 ? 20.375 8.5 3.504 1 93.38 158 GLY B C 1
ATOM 3223 O O . GLY B 1 158 ? 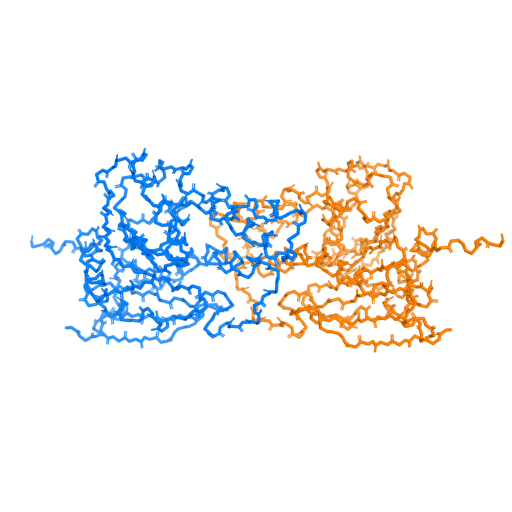20.016 9.672 3.422 1 93.38 158 GLY B O 1
ATOM 3224 N N . PHE B 1 159 ? 19.656 7.516 3.018 1 94.5 159 PHE B N 1
ATOM 3225 C CA . PHE B 1 159 ? 18.328 7.75 2.486 1 94.5 159 PHE B CA 1
ATOM 3226 C C . PHE B 1 159 ? 17.312 7.91 3.615 1 94.5 159 PHE B C 1
ATOM 3228 O O . PHE B 1 159 ? 17.5 7.355 4.699 1 94.5 159 PHE B O 1
ATOM 3235 N N . TYR B 1 160 ? 16.234 8.648 3.387 1 95.62 160 TYR B N 1
ATOM 3236 C CA . TYR B 1 160 ? 15.164 8.836 4.355 1 95.62 160 TYR B CA 1
ATOM 3237 C C . TYR B 1 160 ? 14.367 7.551 4.543 1 95.62 160 TYR B C 1
ATOM 3239 O O . TYR B 1 160 ? 13.961 6.922 3.564 1 95.62 160 TYR B O 1
ATOM 3247 N N . LEU B 1 161 ? 14.203 7.188 5.727 1 96.5 161 LEU B N 1
ATOM 3248 C CA . LEU B 1 161 ? 13.281 6.121 6.105 1 96.5 161 LEU B CA 1
ATOM 3249 C C . LEU B 1 161 ? 12.273 6.613 7.137 1 96.5 161 LEU B C 1
ATOM 3251 O O . LEU B 1 161 ? 12.648 7.246 8.125 1 96.5 161 LEU B O 1
ATOM 3255 N N . PRO B 1 162 ? 11.039 6.359 6.859 1 97.06 162 PRO B N 1
ATOM 3256 C CA . PRO B 1 162 ? 10.055 6.781 7.855 1 97.06 162 PRO B CA 1
ATOM 3257 C C . PRO B 1 162 ? 10.344 6.227 9.25 1 97.06 162 PRO B C 1
ATOM 3259 O O . PRO B 1 162 ? 10.758 5.07 9.383 1 97.06 162 PRO B O 1
ATOM 3262 N N . LYS B 1 163 ? 10.07 7.043 10.281 1 95.94 163 LYS B N 1
ATOM 3263 C CA . LYS B 1 163 ? 10.305 6.598 11.648 1 95.94 163 LYS B CA 1
ATOM 3264 C C . LYS B 1 163 ? 9.383 5.441 12.023 1 95.94 163 LYS B C 1
ATOM 3266 O O . LYS B 1 163 ? 9.719 4.621 12.875 1 95.94 163 LYS B O 1
ATOM 3271 N N . ASP B 1 164 ? 8.258 5.371 11.398 1 97.69 164 ASP B N 1
ATOM 3272 C CA . ASP B 1 164 ? 7.285 4.312 11.656 1 97.69 164 ASP B CA 1
ATOM 3273 C C . ASP B 1 164 ? 7.316 3.262 10.547 1 97.69 164 ASP B C 1
ATOM 3275 O O . ASP B 1 164 ? 6.285 2.666 10.219 1 97.69 164 ASP B O 1
ATOM 3279 N N . TYR B 1 165 ? 8.484 3.033 9.938 1 97.31 165 TYR B N 1
ATOM 3280 C CA . TYR B 1 165 ? 8.68 2.111 8.82 1 97.31 165 TYR B CA 1
ATOM 3281 C C . TYR B 1 165 ? 8.203 0.709 9.18 1 97.31 165 TYR B C 1
ATOM 3283 O O . TYR B 1 165 ? 7.531 0.051 8.383 1 97.31 165 TYR B O 1
ATOM 3291 N N . ARG B 1 166 ? 8.516 0.261 10.391 1 96.5 166 ARG B N 1
ATOM 3292 C CA . ARG B 1 166 ? 8.148 -1.082 10.82 1 96.5 166 ARG B CA 1
ATOM 3293 C C . ARG B 1 166 ? 6.637 -1.212 10.977 1 96.5 166 ARG B C 1
ATOM 3295 O O . ARG B 1 166 ? 6.059 -2.252 10.648 1 96.5 166 ARG B O 1
ATOM 3302 N N . GLN B 1 167 ? 5.973 -0.218 11.484 1 97.44 167 GLN B N 1
ATOM 3303 C CA . GLN B 1 167 ? 4.52 -0.239 11.617 1 97.44 167 GLN B CA 1
ATOM 3304 C C . GLN B 1 167 ? 3.84 -0.237 10.258 1 97.44 167 GLN B C 1
ATOM 3306 O O . GLN B 1 167 ? 2.887 -0.987 10.031 1 97.44 167 GLN B O 1
ATOM 3311 N N . LEU B 1 168 ? 4.395 0.59 9.359 1 98 168 LEU B N 1
ATOM 3312 C CA . LEU B 1 168 ? 3.84 0.707 8.016 1 98 168 LEU B CA 1
ATOM 3313 C C . LEU B 1 168 ? 3.93 -0.622 7.273 1 98 168 LEU B C 1
ATOM 3315 O O . LEU B 1 168 ? 3.082 -0.925 6.43 1 98 168 LEU B O 1
ATOM 3319 N N . THR B 1 169 ? 4.957 -1.423 7.578 1 98.12 169 THR B N 1
ATOM 3320 C CA . THR B 1 169 ? 5.184 -2.689 6.891 1 98.12 169 THR B CA 1
ATOM 3321 C C . THR B 1 169 ? 4.828 -3.867 7.797 1 98.12 169 THR B C 1
ATOM 3323 O O . THR B 1 169 ? 5.309 -4.984 7.59 1 98.12 169 THR B O 1
ATOM 3326 N N . SER B 1 170 ? 4.023 -3.646 8.867 1 97.81 170 SER B N 1
ATOM 3327 C CA . SER B 1 170 ? 3.748 -4.676 9.867 1 97.81 170 SER B CA 1
ATOM 3328 C C . SER B 1 170 ? 2.951 -5.828 9.258 1 97.81 170 SER B C 1
ATOM 3330 O O . SER B 1 170 ? 2.971 -6.945 9.781 1 97.81 170 SER B O 1
ATOM 3332 N N . TRP B 1 171 ? 2.279 -5.578 8.148 1 98.06 171 TRP B N 1
ATOM 3333 C CA . TRP B 1 171 ? 1.49 -6.609 7.488 1 98.06 171 TRP B CA 1
ATOM 3334 C C . TRP B 1 171 ? 2.387 -7.73 6.965 1 98.06 171 TRP B C 1
ATOM 3336 O O . TRP B 1 171 ? 1.931 -8.859 6.773 1 98.06 171 TRP B O 1
ATOM 3346 N N . LEU B 1 172 ? 3.676 -7.488 6.766 1 98.56 172 LEU B N 1
ATOM 3347 C CA . LEU B 1 172 ? 4.633 -8.484 6.301 1 98.56 172 LEU B CA 1
ATOM 3348 C C . LEU B 1 172 ? 4.672 -9.688 7.238 1 98.56 172 LEU B C 1
ATOM 3350 O O . LEU B 1 172 ? 4.926 -10.812 6.805 1 98.56 172 LEU B O 1
ATOM 3354 N N . GLU B 1 173 ? 4.406 -9.453 8.5 1 97.75 173 GLU B N 1
ATOM 3355 C CA . GLU B 1 173 ? 4.539 -10.5 9.508 1 97.75 173 GLU B CA 1
ATOM 3356 C C . GLU B 1 173 ? 3.619 -11.68 9.203 1 97.75 173 GLU B C 1
ATOM 3358 O O . GLU B 1 173 ? 4.008 -12.836 9.383 1 97.75 173 GLU B O 1
ATOM 3363 N N . ALA B 1 174 ? 2.475 -11.352 8.711 1 97.44 174 ALA B N 1
ATOM 3364 C CA . ALA B 1 174 ? 1.489 -12.398 8.438 1 97.44 174 ALA B CA 1
ATOM 3365 C C . ALA B 1 174 ? 1.857 -13.18 7.176 1 97.44 174 ALA B C 1
ATOM 3367 O O . ALA B 1 174 ? 1.304 -14.25 6.922 1 97.44 174 ALA B O 1
ATOM 3368 N N . TYR B 1 175 ? 2.869 -12.727 6.461 1 98.75 175 TYR B N 1
ATOM 3369 C CA . TYR B 1 175 ? 3.164 -13.312 5.16 1 98.75 175 TYR B CA 1
ATOM 3370 C C . TYR B 1 175 ? 4.598 -13.82 5.102 1 98.75 175 TYR B C 1
ATOM 3372 O O . TYR B 1 175 ? 5.117 -14.117 4.023 1 98.75 175 TYR B O 1
ATOM 3380 N N . ASP B 1 176 ? 5.254 -13.883 6.211 1 98.81 176 ASP B N 1
ATOM 3381 C CA . ASP B 1 176 ? 6.629 -14.375 6.27 1 98.81 176 ASP B CA 1
ATOM 3382 C C . ASP B 1 176 ? 6.66 -15.891 6.406 1 98.81 176 ASP B C 1
ATOM 3384 O O . ASP B 1 176 ? 6.473 -16.438 7.5 1 98.81 176 ASP B O 1
ATOM 3388 N N . LEU B 1 177 ? 6.891 -16.547 5.277 1 98.75 177 LEU B N 1
ATOM 3389 C CA . LEU B 1 177 ? 6.863 -18 5.254 1 98.75 177 LEU B CA 1
ATOM 3390 C C . LEU B 1 177 ? 7.922 -18.578 6.188 1 98.75 177 LEU B C 1
ATOM 3392 O O . LEU B 1 177 ? 7.703 -19.625 6.809 1 98.75 177 LEU B O 1
ATOM 3396 N N . SER B 1 178 ? 9.047 -17.891 6.297 1 98.38 178 SER B N 1
ATOM 3397 C CA . SER B 1 178 ? 10.133 -18.375 7.152 1 98.38 178 SER B CA 1
ATOM 3398 C C . SER B 1 178 ? 9.703 -18.406 8.617 1 98.38 178 SER B C 1
ATOM 3400 O O . SER B 1 178 ? 10.297 -19.125 9.422 1 98.38 178 SER B O 1
ATOM 3402 N N . LEU B 1 179 ? 8.688 -17.656 8.961 1 97.94 179 LEU B N 1
ATOM 3403 C CA . LEU B 1 179 ? 8.188 -17.641 10.328 1 97.94 179 LEU B CA 1
ATOM 3404 C C . LEU B 1 179 ? 6.992 -18.578 10.484 1 97.94 179 LEU B C 1
ATOM 3406 O O . LEU B 1 179 ? 6.535 -18.828 11.602 1 97.94 179 LEU B O 1
ATOM 3410 N N . ALA B 1 180 ? 6.504 -19.109 9.391 1 97.94 180 ALA B N 1
ATOM 3411 C CA . ALA B 1 180 ? 5.375 -20.031 9.406 1 97.94 180 ALA B CA 1
ATOM 3412 C C . ALA B 1 180 ? 5.594 -21.172 8.414 1 97.94 180 ALA B C 1
ATOM 3414 O O . ALA B 1 180 ? 4.75 -21.438 7.555 1 97.94 180 ALA B O 1
ATOM 3415 N N . PRO B 1 181 ? 6.68 -21.891 8.602 1 97.38 181 PRO B N 1
ATOM 3416 C CA . PRO B 1 181 ? 7.027 -22.938 7.633 1 97.38 181 PRO B CA 1
ATOM 3417 C C . PRO B 1 181 ? 5.969 -24.031 7.535 1 97.38 181 PRO B C 1
ATOM 3419 O O . PRO B 1 181 ? 5.875 -24.719 6.516 1 97.38 181 PRO B O 1
ATOM 3422 N N . GLU B 1 182 ? 5.129 -24.219 8.594 1 97.56 182 GLU B N 1
ATOM 3423 C CA . GLU B 1 182 ? 4.062 -25.203 8.594 1 97.56 182 GLU B CA 1
ATOM 3424 C C . GLU B 1 182 ? 3.041 -24.922 7.492 1 97.56 182 GLU B C 1
ATOM 3426 O O . GLU B 1 182 ? 2.303 -25.812 7.074 1 97.56 182 GLU B O 1
ATOM 3431 N N . LYS B 1 183 ? 3.018 -23.719 6.973 1 97.94 183 LYS B N 1
ATOM 3432 C CA . LYS B 1 183 ? 2.064 -23.328 5.941 1 97.94 183 LYS B CA 1
ATOM 3433 C C . LYS B 1 183 ? 2.426 -23.938 4.59 1 97.94 183 LYS B C 1
ATOM 3435 O O . LYS B 1 183 ? 1.604 -23.953 3.672 1 97.94 183 LYS B O 1
ATOM 3440 N N . VAL B 1 184 ? 3.648 -24.422 4.379 1 98 184 VAL B N 1
ATOM 3441 C CA . VAL B 1 184 ? 3.959 -25.203 3.186 1 98 184 VAL B CA 1
ATOM 3442 C C . VAL B 1 184 ? 3.012 -26.391 3.088 1 98 184 VAL B C 1
ATOM 3444 O O . VAL B 1 184 ? 2.588 -26.766 1.992 1 98 184 VAL B O 1
ATOM 3447 N N . ALA B 1 185 ? 2.717 -26.984 4.211 1 97.38 185 ALA B N 1
ATOM 3448 C CA . ALA B 1 185 ? 1.675 -28 4.355 1 97.38 185 ALA B CA 1
ATOM 3449 C C . ALA B 1 185 ? 1.894 -29.156 3.381 1 97.38 185 ALA B C 1
ATOM 3451 O O . ALA B 1 185 ? 0.94 -29.656 2.787 1 97.38 185 ALA B O 1
ATOM 3452 N N . GLY B 1 186 ? 3.076 -29.484 3.139 1 97.06 186 GLY B N 1
ATOM 3453 C CA . GLY B 1 186 ? 3.398 -30.641 2.318 1 97.06 186 GLY B CA 1
ATOM 3454 C C . GLY B 1 186 ? 3.199 -30.391 0.835 1 97.06 186 GLY B C 1
ATOM 3455 O O . GLY B 1 186 ? 3.312 -31.312 0.027 1 97.06 186 GLY B O 1
ATOM 3456 N N . ARG B 1 187 ? 2.887 -29.203 0.504 1 97.81 187 ARG B N 1
ATOM 3457 C CA . ARG B 1 187 ? 2.707 -28.875 -0.907 1 97.81 187 ARG B CA 1
ATOM 3458 C C . ARG B 1 187 ? 4.047 -28.828 -1.632 1 97.81 187 ARG B C 1
ATOM 3460 O O . ARG B 1 187 ? 5.043 -28.344 -1.077 1 97.81 187 ARG B O 1
ATOM 3467 N N . PRO B 1 188 ? 4.043 -29.281 -2.875 1 98.56 188 PRO B N 1
ATOM 3468 C CA . PRO B 1 188 ? 5.281 -29.156 -3.646 1 98.56 188 PRO B CA 1
ATOM 3469 C C . PRO B 1 188 ? 5.727 -27.719 -3.828 1 98.56 188 PRO B C 1
ATOM 3471 O O . PRO B 1 188 ? 4.945 -26.875 -4.285 1 98.56 188 PRO B O 1
ATOM 3474 N N . LEU B 1 189 ? 6.93 -27.438 -3.447 1 98.75 189 LEU B N 1
ATOM 3475 C CA . LEU B 1 189 ? 7.52 -26.109 -3.502 1 98.75 189 LEU B CA 1
ATOM 3476 C C . LEU B 1 189 ? 8.93 -26.156 -4.07 1 98.75 189 LEU B C 1
ATOM 3478 O O . LEU B 1 189 ? 9.797 -26.844 -3.533 1 98.75 189 LEU B O 1
ATOM 3482 N N . PHE B 1 190 ? 9.148 -25.453 -5.172 1 98.69 190 PHE B N 1
ATOM 3483 C CA . PHE B 1 190 ? 10.438 -25.406 -5.855 1 98.69 190 PHE B CA 1
ATOM 3484 C C . PHE B 1 190 ? 11.141 -24.078 -5.594 1 98.69 190 PHE B C 1
ATOM 3486 O O . PHE B 1 190 ? 10.57 -23.016 -5.816 1 98.69 190 PHE B O 1
ATOM 3493 N N . PHE B 1 191 ? 12.398 -24.156 -5.125 1 98.5 191 PHE B N 1
ATOM 3494 C CA . PHE B 1 191 ? 13.258 -22.984 -5 1 98.5 191 PHE B CA 1
ATOM 3495 C C . PHE B 1 191 ? 14.438 -23.078 -5.965 1 98.5 191 PHE B C 1
ATOM 3497 O O . PHE B 1 191 ? 15.109 -24.109 -6.031 1 98.5 191 PHE B O 1
ATOM 3504 N N . TRP B 1 192 ? 14.625 -22.031 -6.691 1 98 192 TRP B N 1
ATOM 3505 C CA . TRP B 1 192 ? 15.898 -21.828 -7.379 1 98 192 TRP B CA 1
ATOM 3506 C C . TRP B 1 192 ? 16.547 -20.516 -6.945 1 98 192 TRP B C 1
ATOM 3508 O O . TRP B 1 192 ? 15.891 -19.484 -6.852 1 98 192 TRP B O 1
ATOM 3518 N N . HIS B 1 193 ? 17.875 -20.547 -6.73 1 97.88 193 HIS B N 1
ATOM 3519 C CA . HIS B 1 193 ? 18.578 -19.328 -6.324 1 97.88 193 HIS B CA 1
ATOM 3520 C C . HIS B 1 193 ? 20.047 -19.375 -6.738 1 97.88 193 HIS B C 1
ATOM 3522 O O . HIS B 1 193 ? 20.719 -20.391 -6.57 1 97.88 193 HIS B O 1
ATOM 3528 N N . GLY B 1 194 ? 20.5 -18.297 -7.301 1 96.31 194 GLY B N 1
ATOM 3529 C CA . GLY B 1 194 ? 21.922 -18.156 -7.559 1 96.31 194 GLY B CA 1
ATOM 3530 C C . GLY B 1 194 ? 22.734 -17.828 -6.316 1 96.31 194 GLY B C 1
ATOM 3531 O O . GLY B 1 194 ? 22.359 -16.938 -5.547 1 96.31 194 GLY B O 1
ATOM 3532 N N . THR B 1 195 ? 23.906 -18.469 -6.164 1 95.88 195 THR B N 1
ATOM 3533 C CA . THR B 1 195 ? 24.703 -18.266 -4.961 1 95.88 195 THR B CA 1
ATOM 3534 C C . THR B 1 195 ? 25.406 -16.922 -4.98 1 95.88 195 THR B C 1
ATOM 3536 O O . THR B 1 195 ? 25.828 -16.422 -3.938 1 95.88 195 THR B O 1
ATOM 3539 N N . GLU B 1 196 ? 25.438 -16.281 -6.148 1 95.44 196 GLU B N 1
ATOM 3540 C CA . GLU B 1 196 ? 26.125 -15 -6.285 1 95.44 196 GLU B CA 1
ATOM 3541 C C . GLU B 1 196 ? 25.125 -13.875 -6.531 1 95.44 196 GLU B C 1
ATOM 3543 O O . GLU B 1 196 ? 25.484 -12.828 -7.09 1 95.44 196 GLU B O 1
ATOM 3548 N N . ASP B 1 197 ? 23.922 -14.141 -6.156 1 95.5 197 ASP B N 1
ATOM 3549 C CA . ASP B 1 197 ? 22.875 -13.141 -6.352 1 95.5 197 ASP B CA 1
ATOM 3550 C C . ASP B 1 197 ? 23.141 -11.891 -5.516 1 95.5 197 ASP B C 1
ATOM 3552 O O . ASP B 1 197 ? 23.219 -11.961 -4.289 1 95.5 197 ASP B O 1
ATOM 3556 N N . GLU B 1 198 ? 23.234 -10.703 -6.121 1 92.38 198 GLU B N 1
ATOM 3557 C CA . GLU B 1 198 ? 23.562 -9.453 -5.438 1 92.38 198 GLU B CA 1
ATOM 3558 C C . GLU B 1 198 ? 22.312 -8.703 -5.008 1 92.38 198 GLU B C 1
ATOM 3560 O O . GLU B 1 198 ? 22.391 -7.746 -4.238 1 92.38 198 GLU B O 1
ATOM 3565 N N . LYS B 1 199 ? 21.156 -9.141 -5.449 1 93 199 LYS B N 1
ATOM 3566 C CA . LYS B 1 199 ? 19.906 -8.414 -5.211 1 93 199 LYS B CA 1
ATOM 3567 C C . LYS B 1 199 ? 19.109 -9.047 -4.074 1 93 199 LYS B C 1
ATOM 3569 O O . LYS B 1 199 ? 18.625 -8.344 -3.18 1 93 199 LYS B O 1
ATOM 3574 N N . VAL B 1 200 ? 18.922 -10.328 -4.148 1 96.44 200 VAL B N 1
ATOM 3575 C CA . VAL B 1 200 ? 18.25 -11.094 -3.115 1 96.44 200 VAL B CA 1
ATOM 3576 C C . VAL B 1 200 ? 19.219 -12.102 -2.492 1 96.44 200 VAL B C 1
ATOM 3578 O O . VAL B 1 200 ? 19.719 -12.984 -3.178 1 96.44 200 VAL B O 1
ATOM 3581 N N . PRO B 1 201 ? 19.406 -12.016 -1.241 1 97 201 PRO B N 1
ATOM 3582 C CA . PRO B 1 201 ? 20.422 -12.867 -0.62 1 97 201 PRO B CA 1
ATOM 3583 C C . PRO B 1 201 ? 20.094 -14.352 -0.722 1 97 201 PRO B C 1
ATOM 3585 O O . PRO B 1 201 ? 19.047 -14.789 -0.238 1 97 201 PRO B O 1
ATOM 3588 N N . TYR B 1 202 ? 20.969 -15.102 -1.258 1 97.31 202 TYR B N 1
ATOM 3589 C CA . TYR B 1 202 ? 20.891 -16.547 -1.339 1 97.31 202 TYR B CA 1
ATOM 3590 C C . TYR B 1 202 ? 20.625 -17.156 0.033 1 97.31 202 TYR B C 1
ATOM 3592 O O . TYR B 1 202 ? 19.875 -18.141 0.154 1 97.31 202 TYR B O 1
ATOM 3600 N N . GLN B 1 203 ? 21.172 -16.578 1.052 1 97.56 203 GLN B N 1
ATOM 3601 C CA . GLN B 1 203 ? 21.141 -17.109 2.412 1 97.56 203 GLN B CA 1
ATOM 3602 C C . GLN B 1 203 ? 19.719 -17.156 2.959 1 97.56 203 GLN B C 1
ATOM 3604 O O . GLN B 1 203 ? 19.391 -18 3.795 1 97.56 203 GLN B O 1
ATOM 3609 N N . HIS B 1 204 ? 18.844 -16.25 2.514 1 98 204 HIS B N 1
ATOM 3610 C CA . HIS B 1 204 ? 17.469 -16.281 2.967 1 98 204 HIS B CA 1
ATOM 3611 C C . HIS B 1 204 ? 16.812 -17.625 2.65 1 98 204 HIS B C 1
ATOM 3613 O O . HIS B 1 204 ? 16.172 -18.234 3.51 1 98 204 HIS B O 1
ATOM 3619 N N . THR B 1 205 ? 17.016 -18.078 1.424 1 97.94 205 THR B N 1
ATOM 3620 C CA . THR B 1 205 ? 16.438 -19.328 0.978 1 97.94 205 THR B CA 1
ATOM 3621 C C . THR B 1 205 ? 17.172 -20.516 1.588 1 97.94 205 THR B C 1
ATOM 3623 O O . THR B 1 205 ? 16.547 -21.453 2.098 1 97.94 205 THR B O 1
ATOM 3626 N N . ALA B 1 206 ? 18.5 -20.484 1.608 1 97.81 206 ALA B N 1
ATOM 3627 C CA . ALA B 1 206 ? 19.312 -21.562 2.146 1 97.81 206 ALA B CA 1
ATOM 3628 C C . ALA B 1 206 ? 18.984 -21.828 3.615 1 97.81 206 ALA B C 1
ATOM 3630 O O . ALA B 1 206 ? 18.828 -22.969 4.035 1 97.81 206 ALA B O 1
ATOM 3631 N N . ASP B 1 207 ? 18.891 -20.75 4.359 1 98.12 207 ASP B N 1
ATOM 3632 C CA . ASP B 1 207 ? 18.562 -20.859 5.781 1 98.12 207 ASP B CA 1
ATOM 3633 C C . ASP B 1 207 ? 17.172 -21.469 5.984 1 98.12 207 ASP B C 1
ATOM 3635 O O . ASP B 1 207 ? 16.969 -22.266 6.895 1 98.12 207 ASP B O 1
ATOM 3639 N N . PHE B 1 208 ? 16.234 -21.031 5.18 1 98.38 208 PHE B N 1
ATOM 3640 C CA . PHE B 1 208 ? 14.867 -21.531 5.258 1 98.38 208 PHE B CA 1
ATOM 3641 C C . PHE B 1 208 ? 14.836 -23.047 5.02 1 98.38 208 PHE B C 1
ATOM 3643 O O . PHE B 1 208 ? 14.203 -23.781 5.773 1 98.38 208 PHE B O 1
ATOM 3650 N N . ILE B 1 209 ? 15.508 -23.484 3.959 1 97.38 209 ILE B N 1
ATOM 3651 C CA . ILE B 1 209 ? 15.523 -24.891 3.598 1 97.38 209 ILE B CA 1
ATOM 3652 C C . ILE B 1 209 ? 16.203 -25.703 4.703 1 97.38 209 ILE B C 1
ATOM 3654 O O . ILE B 1 209 ? 15.688 -26.75 5.121 1 97.38 209 ILE B O 1
ATOM 3658 N N . LYS B 1 210 ? 17.328 -25.219 5.145 1 97.19 210 LYS B N 1
ATOM 3659 C CA . LYS B 1 210 ? 18.078 -25.906 6.195 1 97.19 210 LYS B CA 1
ATOM 3660 C C . LYS B 1 210 ? 17.234 -26.078 7.453 1 97.19 210 LYS B C 1
ATOM 3662 O O . LYS B 1 210 ? 17.266 -27.125 8.094 1 97.19 210 LYS B O 1
ATOM 3667 N N . ALA B 1 211 ? 16.438 -25.078 7.734 1 96.94 211 ALA B N 1
ATOM 3668 C CA . ALA B 1 211 ? 15.641 -25.078 8.953 1 96.94 211 ALA B CA 1
ATOM 3669 C C . ALA B 1 211 ? 14.383 -25.922 8.781 1 96.94 211 ALA B C 1
ATOM 3671 O O . ALA B 1 211 ? 13.758 -26.328 9.773 1 96.94 211 ALA B O 1
ATOM 3672 N N . ASN B 1 212 ? 14.031 -26.172 7.535 1 95.88 212 ASN B N 1
ATOM 3673 C CA . ASN B 1 212 ? 12.773 -26.859 7.27 1 95.88 212 ASN B CA 1
ATOM 3674 C C . ASN B 1 212 ? 12.93 -27.938 6.207 1 95.88 212 ASN B C 1
ATOM 3676 O O . ASN B 1 212 ? 12.32 -27.859 5.137 1 95.88 212 ASN B O 1
ATOM 3680 N N . PRO B 1 213 ? 13.648 -28.953 6.605 1 93.06 213 PRO B N 1
ATOM 3681 C CA . PRO B 1 213 ? 13.789 -30.031 5.625 1 93.06 213 PRO B CA 1
ATOM 3682 C C . PRO B 1 213 ? 12.484 -30.766 5.367 1 93.06 213 PRO B C 1
ATOM 3684 O O . PRO B 1 213 ? 11.859 -31.281 6.305 1 93.06 213 PRO B O 1
ATOM 3687 N N . GLN B 1 214 ? 11.961 -30.609 4.262 1 93.06 214 GLN B N 1
ATOM 3688 C CA . GLN B 1 214 ? 10.727 -31.281 3.832 1 93.06 214 GLN B CA 1
ATOM 3689 C C . GLN B 1 214 ? 10.914 -31.938 2.471 1 93.06 214 GLN B C 1
ATOM 3691 O O . GLN B 1 214 ? 11.531 -31.375 1.573 1 93.06 214 GLN B O 1
ATOM 3696 N N . ASP B 1 215 ? 10.297 -33.062 2.332 1 92.88 215 ASP B N 1
ATOM 3697 C CA . ASP B 1 215 ? 10.391 -33.812 1.075 1 92.88 215 ASP B CA 1
ATOM 3698 C C . ASP B 1 215 ? 9.68 -33.062 -0.051 1 92.88 215 ASP B C 1
ATOM 3700 O O . ASP B 1 215 ? 10.031 -33.219 -1.222 1 92.88 215 ASP B O 1
ATOM 3704 N N . SER B 1 216 ? 8.711 -32.312 0.342 1 96.5 216 SER B N 1
ATOM 3705 C CA . SER B 1 216 ? 7.902 -31.609 -0.658 1 96.5 216 SER B CA 1
ATOM 3706 C C . SER B 1 216 ? 8.656 -30.422 -1.242 1 96.5 216 SER B C 1
ATOM 3708 O O . SER B 1 216 ? 8.242 -29.859 -2.258 1 96.5 216 SER B O 1
ATOM 3710 N N . ILE B 1 217 ? 9.789 -30.031 -0.643 1 97.75 217 ILE B N 1
ATOM 3711 C CA . ILE B 1 217 ? 10.523 -28.859 -1.088 1 97.75 217 ILE B CA 1
ATOM 3712 C C . ILE B 1 217 ? 11.734 -29.281 -1.919 1 97.75 217 ILE B C 1
ATOM 3714 O O . ILE B 1 217 ? 12.547 -30.094 -1.472 1 97.75 217 ILE B O 1
ATOM 3718 N N . THR B 1 218 ? 11.828 -28.812 -3.088 1 97.75 218 THR B N 1
ATOM 3719 C CA . THR B 1 218 ? 12.984 -28.969 -3.961 1 97.75 218 THR B CA 1
ATOM 3720 C C . THR B 1 218 ? 13.797 -27.688 -4.027 1 97.75 218 THR B C 1
ATOM 3722 O O . THR B 1 218 ? 13.258 -26.625 -4.34 1 97.75 218 THR B O 1
ATOM 3725 N N . PHE B 1 219 ? 15.062 -27.766 -3.729 1 97.81 219 PHE B N 1
ATOM 3726 C CA . PHE B 1 219 ? 15.93 -26.594 -3.746 1 97.81 219 PHE B CA 1
ATOM 3727 C C . PHE B 1 219 ? 17.109 -26.797 -4.684 1 97.81 219 PHE B C 1
ATOM 3729 O O . PHE B 1 219 ? 17.906 -27.719 -4.488 1 97.81 219 PHE B O 1
ATOM 3736 N N . VAL B 1 220 ? 17.156 -25.984 -5.711 1 96.88 220 VAL B N 1
ATOM 3737 C CA . VAL B 1 220 ? 18.25 -26 -6.676 1 96.88 220 VAL B CA 1
ATOM 3738 C C . VAL B 1 220 ? 19.016 -24.688 -6.613 1 96.88 220 VAL B C 1
ATOM 3740 O O . VAL B 1 220 ? 18.422 -23.625 -6.441 1 96.88 220 VAL B O 1
ATOM 3743 N N . SER B 1 221 ? 20.312 -24.75 -6.707 1 95 221 SER B N 1
ATOM 3744 C CA . SER B 1 221 ? 21.156 -23.547 -6.758 1 95 221 SER B CA 1
ATOM 3745 C C . SER B 1 221 ? 22.297 -23.719 -7.75 1 95 221 SER B C 1
ATOM 3747 O O . SER B 1 221 ? 22.562 -24.828 -8.211 1 95 221 SER B O 1
ATOM 3749 N N . ALA B 1 222 ? 22.812 -22.578 -8.172 1 92.88 222 ALA B N 1
ATOM 3750 C CA . ALA B 1 222 ? 23.984 -22.547 -9.062 1 92.88 222 ALA B CA 1
ATOM 3751 C C . ALA B 1 222 ? 24.828 -21.312 -8.812 1 92.88 222 ALA B C 1
ATOM 3753 O O . ALA B 1 222 ? 24.359 -20.344 -8.195 1 92.88 222 ALA B O 1
ATOM 3754 N N . GLU B 1 223 ? 26.109 -21.391 -9.289 1 93.25 223 GLU B N 1
ATOM 3755 C CA . GLU B 1 223 ? 26.969 -20.203 -9.219 1 93.25 223 GLU B CA 1
ATOM 3756 C C . GLU B 1 223 ? 26.562 -19.172 -10.266 1 93.25 223 GLU B C 1
ATOM 3758 O O . GLU B 1 223 ? 27.266 -19 -11.266 1 93.25 223 GLU B O 1
ATOM 3763 N N . GLU B 1 224 ? 25.531 -18.578 -10.016 1 90.94 224 GLU B N 1
ATOM 3764 C CA . GLU B 1 224 ? 24.953 -17.594 -10.922 1 90.94 224 GLU B CA 1
ATOM 3765 C C . GLU B 1 224 ? 24.547 -16.328 -10.172 1 90.94 224 GLU B C 1
ATOM 3767 O O . GLU B 1 224 ? 24.281 -16.375 -8.969 1 90.94 224 GLU B O 1
ATOM 3772 N N . ARG B 1 225 ? 24.562 -15.211 -10.867 1 91.56 225 ARG B N 1
ATOM 3773 C CA . ARG B 1 225 ? 24.094 -13.938 -10.328 1 91.56 225 ARG B CA 1
ATOM 3774 C C . ARG B 1 225 ? 22.578 -13.844 -10.398 1 91.56 225 ARG B C 1
ATOM 3776 O O . ARG B 1 225 ? 21.875 -14.852 -10.281 1 91.56 225 ARG B O 1
ATOM 3783 N N . HIS B 1 226 ? 22.047 -12.711 -10.344 1 88.62 226 HIS B N 1
ATOM 3784 C CA . HIS B 1 226 ? 20.594 -12.492 -10.359 1 88.62 226 HIS B CA 1
ATOM 3785 C C . HIS B 1 226 ? 20.047 -12.609 -11.781 1 88.62 226 HIS B C 1
ATOM 3787 O O . HIS B 1 226 ? 19.547 -11.625 -12.344 1 88.62 226 HIS B O 1
ATOM 3793 N N . PHE B 1 227 ? 20.125 -13.883 -12.336 1 83.69 227 PHE B N 1
ATOM 3794 C CA . PHE B 1 227 ? 19.734 -14.141 -13.711 1 83.69 227 PHE B CA 1
ATOM 3795 C C . PHE B 1 227 ? 19.188 -15.562 -13.859 1 83.69 227 PHE B C 1
ATOM 3797 O O . PHE B 1 227 ? 19.734 -16.5 -13.273 1 83.69 227 PHE B O 1
ATOM 3804 N N . VAL B 1 228 ? 18.172 -15.703 -14.703 1 83 228 VAL B N 1
ATOM 3805 C CA . VAL B 1 228 ? 17.562 -17 -14.906 1 83 228 VAL B CA 1
ATOM 3806 C C . VAL B 1 228 ? 17.938 -17.547 -16.281 1 83 228 VAL B C 1
ATOM 3808 O O . VAL B 1 228 ? 17.656 -16.922 -17.312 1 83 228 VAL B O 1
ATOM 3811 N N . GLN B 1 229 ? 18.484 -18.688 -16.297 1 86.88 229 GLN B N 1
ATOM 3812 C CA . GLN B 1 229 ? 18.875 -19.328 -17.547 1 86.88 229 GLN B CA 1
ATOM 3813 C C . GLN B 1 229 ? 17.75 -20.219 -18.078 1 86.88 229 GLN B C 1
ATOM 3815 O O . GLN B 1 229 ? 16.844 -20.594 -17.328 1 86.88 229 GLN B O 1
ATOM 3820 N N . ILE B 1 230 ? 17.812 -20.531 -19.312 1 90.38 230 ILE B N 1
ATOM 3821 C CA . ILE B 1 230 ? 16.812 -21.359 -19.984 1 90.38 230 ILE B CA 1
ATOM 3822 C C . ILE B 1 230 ? 16.688 -22.703 -19.281 1 90.38 230 ILE B C 1
ATOM 3824 O O . ILE B 1 230 ? 15.578 -23.219 -19.109 1 90.38 230 ILE B O 1
ATOM 3828 N N . ALA B 1 231 ? 17.781 -23.266 -18.844 1 93.06 231 ALA B N 1
ATOM 3829 C CA . ALA B 1 231 ? 17.75 -24.547 -18.156 1 93.06 231 ALA B CA 1
ATOM 3830 C C . ALA B 1 231 ? 16.906 -24.469 -16.891 1 93.06 231 ALA B C 1
ATOM 3832 O O . ALA B 1 231 ? 16.234 -25.438 -16.531 1 93.06 231 ALA B O 1
ATOM 3833 N N . THR B 1 232 ? 17.016 -23.391 -16.234 1 94.56 232 THR B N 1
ATOM 3834 C CA . THR B 1 232 ? 16.203 -23.188 -15.031 1 94.56 232 THR B CA 1
ATOM 3835 C C . THR B 1 232 ? 14.727 -23.125 -15.391 1 94.56 232 THR B C 1
ATOM 3837 O O . THR B 1 232 ? 13.891 -23.688 -14.68 1 94.56 232 THR B O 1
ATOM 3840 N N . MET B 1 233 ? 14.359 -22.453 -16.5 1 97.06 233 MET B N 1
ATOM 3841 C CA . MET B 1 233 ? 12.977 -22.375 -16.953 1 97.06 233 MET B CA 1
ATOM 3842 C C . MET B 1 233 ? 12.406 -23.766 -17.219 1 97.06 233 MET B C 1
ATOM 3844 O O . MET B 1 233 ? 11.242 -24.031 -16.922 1 97.06 233 MET B O 1
ATOM 3848 N N . ASP B 1 234 ? 13.227 -24.594 -17.781 1 97.69 234 ASP B N 1
ATOM 3849 C CA . ASP B 1 234 ? 12.812 -25.969 -18.078 1 97.69 234 ASP B CA 1
ATOM 3850 C C . ASP B 1 234 ? 12.57 -26.75 -16.781 1 97.69 234 ASP B C 1
ATOM 3852 O O . ASP B 1 234 ? 11.609 -27.516 -16.688 1 97.69 234 ASP B O 1
ATOM 3856 N N . GLN B 1 235 ? 13.453 -26.594 -15.805 1 97.31 235 GLN B N 1
ATOM 3857 C CA . GLN B 1 235 ? 13.289 -27.25 -14.516 1 97.31 235 GLN B CA 1
ATOM 3858 C C . GLN B 1 235 ? 11.977 -26.844 -13.852 1 97.31 235 GLN B C 1
ATOM 3860 O O . GLN B 1 235 ? 11.258 -27.688 -13.312 1 97.31 235 GLN B O 1
ATOM 3865 N N . ILE B 1 236 ? 11.719 -25.594 -13.883 1 98 236 ILE B N 1
ATOM 3866 C CA . ILE B 1 236 ? 10.484 -25.062 -13.312 1 98 236 ILE B CA 1
ATOM 3867 C C . ILE B 1 236 ? 9.281 -25.672 -14.008 1 98 236 ILE B C 1
ATOM 3869 O O . ILE B 1 236 ? 8.336 -26.125 -13.352 1 98 236 ILE B O 1
ATOM 3873 N N . THR B 1 237 ? 9.32 -25.688 -15.328 1 98.38 237 THR B N 1
ATOM 3874 C CA . THR B 1 237 ? 8.227 -26.234 -16.125 1 98.38 237 THR B CA 1
ATOM 3875 C C . THR B 1 237 ? 7.988 -27.703 -15.797 1 98.38 237 THR B C 1
ATOM 3877 O O . THR B 1 237 ? 6.848 -28.109 -15.594 1 98.38 237 THR B O 1
ATOM 3880 N N . GLU B 1 238 ? 9.039 -28.453 -15.734 1 97.94 238 GLU B N 1
ATOM 3881 C CA . GLU B 1 238 ? 8.93 -29.875 -15.43 1 97.94 238 GLU B CA 1
ATOM 3882 C C . GLU B 1 238 ? 8.406 -30.094 -14.008 1 97.94 238 GLU B C 1
ATOM 3884 O O . GLU B 1 238 ? 7.629 -31.031 -13.766 1 97.94 238 GLU B O 1
ATOM 3889 N N . PHE B 1 239 ? 8.836 -29.328 -13.078 1 98.31 239 PHE B N 1
ATOM 3890 C CA . PHE B 1 239 ? 8.367 -29.438 -11.703 1 98.31 239 PHE B CA 1
ATOM 3891 C C . PHE B 1 239 ? 6.855 -29.25 -11.633 1 98.31 239 PHE B C 1
ATOM 3893 O O . PHE B 1 239 ? 6.164 -30.047 -10.992 1 98.31 239 PHE B O 1
ATOM 3900 N N . PHE B 1 240 ? 6.332 -28.156 -12.336 1 98.56 240 PHE B N 1
ATOM 3901 C CA . PHE B 1 240 ? 4.891 -27.938 -12.367 1 98.56 240 PHE B CA 1
ATOM 3902 C C . PHE B 1 240 ? 4.188 -29.109 -13.062 1 98.56 240 PHE B C 1
ATOM 3904 O O . PHE B 1 240 ? 3.139 -29.562 -12.609 1 98.56 240 PHE B O 1
ATOM 3911 N N . ALA B 1 241 ? 4.742 -29.594 -14.156 1 97.62 241 ALA B N 1
ATOM 3912 C CA . ALA B 1 241 ? 4.133 -30.703 -14.898 1 97.62 241 ALA B CA 1
ATOM 3913 C C . ALA B 1 241 ? 4.035 -31.953 -14.023 1 97.62 241 ALA B C 1
ATOM 3915 O O . ALA B 1 241 ? 3.01 -32.625 -14.023 1 97.62 241 ALA B O 1
ATOM 3916 N N . ASP B 1 242 ? 5.059 -32.219 -13.258 1 96.94 242 ASP B N 1
ATOM 3917 C CA . ASP B 1 242 ? 5.137 -33.406 -12.43 1 96.94 242 ASP B CA 1
ATOM 3918 C C . ASP B 1 242 ? 4.18 -33.312 -11.242 1 96.94 242 ASP B C 1
ATOM 3920 O O . ASP B 1 242 ? 3.648 -34.344 -10.789 1 96.94 242 ASP B O 1
ATOM 3924 N N . ASN B 1 243 ? 3.953 -32.125 -10.781 1 97.25 243 ASN B N 1
ATOM 3925 C CA . ASN B 1 243 ? 3.268 -32 -9.5 1 97.25 243 ASN B CA 1
ATOM 3926 C C . ASN B 1 243 ? 1.861 -31.438 -9.664 1 97.25 243 ASN B C 1
ATOM 3928 O O . ASN B 1 243 ? 1.015 -31.594 -8.781 1 97.25 243 ASN B O 1
ATOM 3932 N N . LEU B 1 244 ? 1.611 -30.719 -10.773 1 94.19 244 LEU B N 1
ATOM 3933 C CA . LEU B 1 244 ? 0.342 -30.016 -10.945 1 94.19 244 LEU B CA 1
ATOM 3934 C C . LEU B 1 244 ? -0.453 -30.609 -12.109 1 94.19 244 LEU B C 1
ATOM 3936 O O . LEU B 1 244 ? -1.67 -30.438 -12.188 1 94.19 244 LEU B O 1
ATOM 3940 N N . GLY B 1 245 ? 0.312 -31.219 -13.039 1 85 245 GLY B N 1
ATOM 3941 C CA . GLY B 1 245 ? -0.307 -31.75 -14.242 1 85 245 GLY B CA 1
ATOM 3942 C C . GLY B 1 245 ? -1.33 -32.844 -13.961 1 85 245 GLY B C 1
ATOM 3943 O O . GLY B 1 245 ? -1.326 -33.438 -12.883 1 85 245 GLY B O 1
ATOM 3944 N N . ILE B 1 246 ? -2.391 -32.812 -14.734 1 71.62 246 ILE B N 1
ATOM 3945 C CA . ILE B 1 246 ? -3.426 -33.844 -14.633 1 71.62 246 ILE B CA 1
ATOM 3946 C C . ILE B 1 246 ? -2.893 -35.156 -15.156 1 71.62 246 ILE B C 1
ATOM 3948 O O . ILE B 1 246 ? -2.24 -35.219 -16.203 1 71.62 246 ILE B O 1
ATOM 3952 N N . SER B 1 247 ? -2.326 -36.062 -14.266 1 54.5 247 SER B N 1
ATOM 3953 C CA . SER B 1 247 ? -1.963 -37.406 -14.727 1 54.5 247 SER B CA 1
ATOM 3954 C C . SER B 1 247 ? -2.896 -37.875 -15.836 1 54.5 247 SER B C 1
ATOM 3956 O O . SER B 1 247 ? -4.113 -37.688 -15.75 1 54.5 247 SER B O 1
ATOM 3958 N N . GLU B 1 248 ? -2.455 -37.75 -17.094 1 47.19 248 GLU B N 1
ATOM 3959 C CA . GLU B 1 248 ? -3.17 -38.562 -18.078 1 47.19 248 GLU B CA 1
ATOM 3960 C C . GLU B 1 248 ? -3.521 -39.938 -17.5 1 47.19 248 GLU B C 1
ATOM 3962 O O . GLU B 1 248 ? -2.633 -40.75 -17.203 1 47.19 248 GLU B O 1
ATOM 3967 N N . ARG B 1 249 ? -4.211 -40.219 -16.469 1 40.53 249 ARG B N 1
ATOM 3968 C CA . ARG B 1 249 ? -4.633 -41.625 -16.312 1 40.53 249 ARG B CA 1
ATOM 3969 C C . ARG B 1 249 ? -4.98 -42.25 -17.641 1 40.53 249 ARG B C 1
ATOM 3971 O O . ARG B 1 249 ? -5.836 -41.75 -18.375 1 40.53 249 ARG B O 1
ATOM 3978 N N . THR B 1 250 ? -3.92 -42.875 -18.281 1 32.56 250 THR B N 1
ATOM 3979 C CA . THR B 1 250 ? -4.258 -44 -19.141 1 32.56 250 THR B CA 1
ATOM 3980 C C . THR B 1 250 ? -5.277 -44.906 -18.469 1 32.56 250 THR B C 1
ATOM 3982 O O . THR B 1 250 ? -5.152 -45.219 -17.266 1 32.56 250 THR B O 1
#

Organism: Trichuris trichiura (NCBI:txid36087)

Foldseek 3Di:
DDKDWDWDQQPNKTKIKIAHPVCPLPAFAEEEEEEAPQEFLVVCVVLSNLLRVLGYTYIRIGFACYDVNNDDDDLAFCPRLLVRLVRLLVCVVVVVVVCVVSVRHPQAYEYEYAASSLCSQLLNLLPPLSHQEYEREAYFLAVVVVLVVRVVVCVVVVGDYDPCNCVVNVVVVSRRCLVVVCSCVLGAYEYEHECAEPRRHPVRVVVSCVVDPHPSYHYYYDNDYRDDDPVNSNVVSVSCCVRGNDPPPD/DDKDWDWDQQPNKTKIKIAHPVCPLPAFAEEEEEEAPQEFLVVCVVLSNLLRVLGYTYIRIGFACYDVNNDDDDLAFCPRLLVRLVRLLVCVVVVVVVCVVSVRHDQAYEYEYAASSLCSQLLNLLPPLSHQEYEREAYFLAVVVVLVVRVVVCVVVVGDYDPCNCVVNVVVVSRRCLVVVCSCVLGAYEYEHECAEPRRHPVRVVVSCVVDPDPSYHYYYDNDYRDDDPVNSNVVSVSCSVRGNDPPPD

Sequence (500 aa):
MKVVVRKRTVGNIPLLEVVAEDKIYEPLPLIIYYHGWQTAKELVLTQGRKLAAKNFRVLLPDAANHGERKTKTSEIPSLTFWDSIQTNLYEFGFLVDYFENLGLVMGKIGVGGISMGGITTCMLLTQHPEIDVAACVMGSPAPIKYRERIAMHAGELGFYLPKDYRQLTSWLEAYDLSLAPEKVAGRPLFFWHGTEDEKVPYQHTADFIKANPQDSITFVSAEERHFVQIATMDQITEFFADNLGISERTMKVVVRKRTVGNIPLLEVVAEDKIYEPLPLIIYYHGWQTAKELVLTQGRKLAAKNFRVLLPDAANHGERKTKTSEIPSLTFWDSIQTNLYEFGFLVDYFENLGLVMGKIGVGGISMGGITTCMLLTQHPEIDVAACVMGSPAPIKYRERIAMHAGELGFYLPKDYRQLTSWLEAYDLSLAPEKVAGRPLFFWHGTEDEKVPYQHTADFIKANPQDSITFVSAEERHFVQIATMDQITEFFADNLGISERT

Secondary structure (DSSP, 8-state):
--EEEEEEEETTEEEEEEEEGGGTTS-EEEEEEE--TT--GGGGHHHHHHHHTTT-EEEEEPPTBSGGGB-PPPSSTTHHHHHHHHHHHHHHHHHHHHHHHTT-EEEEEEEEEETHHHHHHHHHHHH-TT--EEEEES--S-HHHHHHHHHHHHHHHT----TTHHHHTGGGGGG-GGG-GGGGTT--EEEEEETT-SSS-HHHHHHHHHH---TTEEEEEES--S---HHHHHHHHHHHHHHHS-----/--EEEEEEEETTEEEEEEEEGGGTTS-EEEEEEE--TT--GGGGHHHHHHHHTTT-EEEEEPPTBSGGGB-PPPSSTTHHHHHHHHHHHHHHHHHHHHHHHTT-EEEEEEEEEETHHHHHHHHHHHH-TT--EEEEES--S-HHHHHHHHHHHHHHHT----TTHHHHTGGGGGG-GGG-GGGGTT--EEEEEETT-SSS-HHHHHHHHHH---TTEEEEEES--S---HHHHHHHHHHHHHHHS-----

Radius of gyration: 24.86 Å; Cα contacts (8 Å, |Δi|>4): 1040; chains: 2; bounding box: 54×86×58 Å

Nearest PDB structures (foldseek):
  5lcn-assembly2_D  TM=6.223E-01  e=2.702E-12  Pyrococcus furiosus DSM 3638
  2uz0-assembly1_C  TM=6.456E-01  e=1.137E-10  Streptococcus pneumoniae
  3azq-assembly1_A  TM=6.416E-01  e=1.660E-09  Streptomyces morookaense
  2uz0-assembly1_B  TM=5.941E-01  e=1.873E-10  Streptococcus pneumoniae
  3azo-assembly2_B  TM=6.588E-01  e=2.568E-09  Streptomyces morookaense

InterPro domains:
  IPR001375 Peptidase S9, prolyl oligopeptidase, catalytic domain [PF00326] (96-228)
  IPR029058 Alpha/Beta hydrolase fold [G3DSA:3.40.50.1820] (3-245)
  IPR029058 Alpha/Beta hydrolase fold [SSF53474] (26-245)
  IPR050261 FrsA esterase [PTHR22946] (22-229)

pLDDT: mean 96.08, std 7.48, range [32.16, 98.94]